Protein AF-0000000067286964 (afdb_homodimer)

Structure (mmCIF, N/CA/C/O backbone):
data_AF-0000000067286964-model_v1
#
loop_
_entity.id
_entity.type
_entity.pdbx_description
1 polymer 'Glycosyl transferase family 2'
#
loop_
_atom_site.group_PDB
_atom_site.id
_atom_site.type_symbol
_atom_site.label_atom_id
_atom_site.label_alt_id
_atom_site.label_comp_id
_atom_site.label_asym_id
_atom_site.label_entity_id
_atom_site.label_seq_id
_atom_site.pdbx_PDB_ins_code
_atom_site.Cartn_x
_atom_site.Cartn_y
_atom_site.Cartn_z
_atom_site.occupancy
_atom_site.B_iso_or_equiv
_atom_site.auth_seq_id
_atom_site.auth_comp_id
_atom_site.auth_asym_id
_atom_site.auth_atom_id
_atom_site.pdbx_PDB_model_num
ATOM 1 N N . MET A 1 1 ? -13.328 28.984 32.75 1 87.12 1 MET A N 1
ATOM 2 C CA . MET A 1 1 ? -12.312 28.281 31.969 1 87.12 1 MET A CA 1
ATOM 3 C C . MET A 1 1 ? -12.117 28.953 30.609 1 87.12 1 MET A C 1
ATOM 5 O O . MET A 1 1 ? -13.07 29.453 30.016 1 87.12 1 MET A O 1
ATOM 9 N N . PRO A 1 2 ? -10.875 29.156 30.219 1 95.56 2 PRO A N 1
ATOM 10 C CA . PRO A 1 2 ? -10.672 29.812 28.922 1 95.56 2 PRO A CA 1
ATOM 11 C C . PRO A 1 2 ? -11.25 29.016 27.75 1 95.56 2 PRO A C 1
ATOM 13 O O . PRO A 1 2 ? -11.398 27.797 27.859 1 95.56 2 PRO A O 1
ATOM 16 N N . LYS A 1 3 ? -11.664 29.75 26.812 1 98.44 3 LYS A N 1
ATOM 17 C CA . LYS A 1 3 ? -12.25 29.109 25.641 1 98.44 3 LYS A CA 1
ATOM 18 C C . LYS A 1 3 ? -11.18 28.406 24.812 1 98.44 3 LYS A C 1
ATOM 20 O O . LYS A 1 3 ? -11.414 27.312 24.281 1 98.44 3 LYS A O 1
ATOM 25 N N . VAL A 1 4 ? -10.047 29.016 24.688 1 98.81 4 VAL A N 1
ATOM 26 C CA . VAL A 1 4 ? -8.977 28.484 23.859 1 98.81 4 VAL A CA 1
ATOM 27 C C . VAL A 1 4 ? -7.711 28.297 24.688 1 98.81 4 VAL A C 1
ATOM 29 O O . VAL A 1 4 ? -7.383 29.141 25.516 1 98.81 4 VAL A O 1
ATOM 32 N N . SER A 1 5 ? -7.035 27.219 24.547 1 98.88 5 SER A N 1
ATOM 33 C CA . SER A 1 5 ? -5.668 27.031 25.016 1 98.88 5 SER A CA 1
ATOM 34 C C . SER A 1 5 ? -4.676 27.047 23.859 1 98.88 5 SER A C 1
ATOM 36 O O . SER A 1 5 ? -4.758 26.219 22.953 1 98.88 5 SER A O 1
ATOM 38 N N . VAL A 1 6 ? -3.805 27.984 23.875 1 98.94 6 VAL A N 1
ATOM 39 C CA . VAL A 1 6 ? -2.744 28.078 22.875 1 98.94 6 VAL A CA 1
ATOM 40 C C . VAL A 1 6 ? -1.492 27.359 23.375 1 98.94 6 VAL A C 1
ATOM 42 O O . VAL A 1 6 ? -1.014 27.656 24.484 1 98.94 6 VAL A O 1
ATOM 45 N N . ILE A 1 7 ? -1.003 26.438 22.625 1 98.88 7 ILE A N 1
ATOM 46 C CA . ILE A 1 7 ? 0.181 25.672 23.016 1 98.88 7 ILE A CA 1
ATOM 47 C C . ILE A 1 7 ? 1.341 26.031 22.078 1 98.88 7 ILE A C 1
ATOM 49 O O . ILE A 1 7 ? 1.242 25.859 20.859 1 98.88 7 ILE A O 1
ATOM 53 N N . ILE A 1 8 ? 2.436 26.453 22.641 1 98.75 8 ILE A N 1
ATOM 54 C CA . ILE A 1 8 ? 3.635 26.828 21.891 1 98.75 8 ILE A CA 1
ATOM 55 C C . ILE A 1 8 ? 4.809 25.953 22.344 1 98.75 8 ILE A C 1
ATOM 57 O O . ILE A 1 8 ? 5.488 26.281 23.328 1 98.75 8 ILE A O 1
ATOM 61 N N . PRO A 1 9 ? 5.039 24.875 21.641 1 98.12 9 PRO A N 1
ATOM 62 C CA . PRO A 1 9 ? 6.277 24.141 21.906 1 98.12 9 PRO A CA 1
ATOM 63 C C . PRO A 1 9 ? 7.527 24.922 21.5 1 98.12 9 PRO A C 1
ATOM 65 O O . PRO A 1 9 ? 7.562 25.516 20.422 1 98.12 9 PRO A O 1
ATOM 68 N N . ALA A 1 10 ? 8.484 24.906 22.406 1 97.62 10 ALA A N 1
ATOM 69 C CA . ALA A 1 10 ? 9.672 25.703 22.141 1 97.62 10 ALA A CA 1
ATOM 70 C C . ALA A 1 10 ? 10.945 24.953 22.5 1 97.62 10 ALA A C 1
ATOM 72 O O . ALA A 1 10 ? 11.016 24.297 23.547 1 97.62 10 ALA A O 1
ATOM 73 N N . TYR A 1 11 ? 11.867 24.922 21.594 1 96.25 11 TYR A N 1
ATOM 74 C CA . TYR A 1 11 ? 13.211 24.406 21.797 1 96.25 11 TYR A CA 1
ATOM 75 C C . TYR A 1 11 ? 14.258 25.281 21.125 1 96.25 11 TYR A C 1
ATOM 77 O O . TYR A 1 11 ? 14.383 25.281 19.906 1 96.25 11 TYR A O 1
ATOM 85 N N . ASN A 1 12 ? 15.039 26 21.891 1 94.94 12 ASN A N 1
ATOM 86 C CA . ASN A 1 12 ? 16.047 26.938 21.406 1 94.94 12 ASN A CA 1
ATOM 87 C C . ASN A 1 12 ? 15.484 27.875 20.344 1 94.94 12 ASN A C 1
ATOM 89 O O . ASN A 1 12 ? 16.047 28 19.266 1 94.94 12 ASN A O 1
ATOM 93 N N . SER A 1 13 ? 14.359 28.5 20.703 1 94.06 13 SER A N 1
ATOM 94 C CA . SER A 1 13 ? 13.602 29.266 19.719 1 94.06 13 SER A CA 1
ATOM 95 C C . SER A 1 13 ? 13.523 30.75 20.109 1 94.06 13 SER A C 1
ATOM 97 O O . SER A 1 13 ? 12.648 31.469 19.641 1 94.06 13 SER A O 1
ATOM 99 N N . MET A 1 14 ? 14.461 31.219 20.891 1 96.12 14 MET A N 1
ATOM 100 C CA . MET A 1 14 ? 14.359 32.562 21.438 1 96.12 14 MET A CA 1
ATOM 101 C C . MET A 1 14 ? 14.484 33.625 20.344 1 96.12 14 MET A C 1
ATOM 103 O O . MET A 1 14 ? 14.031 34.75 20.5 1 96.12 14 MET A O 1
ATOM 107 N N . THR A 1 15 ? 15.078 33.188 19.234 1 94.81 15 THR A N 1
ATOM 108 C CA . THR A 1 15 ? 15.211 34.094 18.109 1 94.81 15 THR A CA 1
ATOM 109 C C . THR A 1 15 ? 13.844 34.594 17.641 1 94.81 15 THR A C 1
ATOM 111 O O . THR A 1 15 ? 13.711 35.75 17.25 1 94.81 15 THR A O 1
ATOM 114 N N . TYR A 1 16 ? 12.805 33.781 17.766 1 96.44 16 TYR A N 1
ATOM 115 C CA . TYR A 1 16 ? 11.516 34.125 17.172 1 96.44 16 TYR A CA 1
ATOM 116 C C . TYR A 1 16 ? 10.406 34.094 18.219 1 96.44 16 TYR A C 1
ATOM 118 O O . TYR A 1 16 ? 9.359 34.719 18.031 1 96.44 16 TYR A O 1
ATOM 126 N N . LEU A 1 17 ? 10.578 33.438 19.344 1 97.75 17 LEU A N 1
ATOM 127 C CA . LEU A 1 17 ? 9.539 33.156 20.312 1 97.75 17 LEU A CA 1
ATOM 128 C C . LEU A 1 17 ? 8.898 34.438 20.844 1 97.75 17 LEU A C 1
ATOM 130 O O . LEU A 1 17 ? 7.68 34.5 21 1 97.75 17 LEU A O 1
ATOM 134 N N . PRO A 1 18 ? 9.695 35.5 21.125 1 97.88 18 PRO A N 1
ATOM 135 C CA . PRO A 1 18 ? 9.062 36.719 21.625 1 97.88 18 PRO A CA 1
ATOM 136 C C . PRO A 1 18 ? 8.039 37.312 20.641 1 97.88 18 PRO A C 1
ATOM 138 O O . PRO A 1 18 ? 6.941 37.688 21.047 1 97.88 18 PRO A O 1
ATOM 141 N N . LYS A 1 19 ? 8.398 37.312 19.391 1 97.69 19 LYS A N 1
ATOM 142 C CA . LYS A 1 19 ? 7.473 37.812 18.375 1 97.69 19 LYS A CA 1
ATOM 143 C C . LYS A 1 19 ? 6.273 36.875 18.234 1 97.69 19 LYS A C 1
ATOM 145 O O . LYS A 1 19 ? 5.156 37.312 17.984 1 97.69 19 LYS A O 1
ATOM 150 N N . THR A 1 20 ? 6.559 35.594 18.297 1 98.38 20 THR A N 1
ATOM 151 C CA . THR A 1 20 ? 5.492 34.594 18.234 1 98.38 20 THR A CA 1
ATOM 152 C C . THR A 1 20 ? 4.473 34.812 19.344 1 98.38 20 THR A C 1
ATOM 154 O O . THR A 1 20 ? 3.27 34.906 19.078 1 98.38 20 THR A O 1
ATOM 157 N N . LEU A 1 21 ? 4.953 35 20.547 1 98.62 21 LEU A N 1
ATOM 158 C CA . LEU A 1 21 ? 4.059 35.25 21.672 1 98.62 21 LEU A CA 1
ATOM 159 C C . LEU A 1 21 ? 3.305 36.562 21.5 1 98.62 21 LEU A C 1
ATOM 161 O O . LEU A 1 21 ? 2.109 36.625 21.781 1 98.62 21 LEU A O 1
ATOM 165 N N . GLU A 1 22 ? 4.008 37.531 21.047 1 98.25 22 GLU A N 1
ATOM 166 C CA . GLU A 1 22 ? 3.377 38.844 20.812 1 98.25 22 GLU A CA 1
ATOM 167 C C . GLU A 1 22 ? 2.209 38.719 19.844 1 98.25 22 GLU A C 1
ATOM 169 O O . GLU A 1 22 ? 1.165 39.344 20.031 1 98.25 22 GLU A O 1
ATOM 174 N N . SER A 1 23 ? 2.393 37.906 18.781 1 98.5 23 SER A N 1
ATOM 175 C CA . SER A 1 23 ? 1.33 37.719 17.812 1 98.5 23 SER A CA 1
ATOM 176 C C . SER A 1 23 ? 0.097 37.094 18.438 1 98.5 23 SER A C 1
ATOM 178 O O . SER A 1 23 ? -1.027 37.344 18 1 98.5 23 SER A O 1
ATOM 180 N N . VAL A 1 24 ? 0.276 36.281 19.484 1 98.75 24 VAL A N 1
ATOM 181 C CA . VAL A 1 24 ? -0.833 35.656 20.203 1 98.75 24 VAL A CA 1
ATOM 182 C C . VAL A 1 24 ? -1.507 36.688 21.109 1 98.75 24 VAL A C 1
ATOM 184 O O . VAL A 1 24 ? -2.734 36.812 21.125 1 98.75 24 VAL A O 1
ATOM 187 N N . LEU A 1 25 ? -0.705 37.469 21.766 1 98.31 25 LEU A N 1
ATOM 188 C CA . LEU A 1 25 ? -1.229 38.406 22.75 1 98.31 25 LEU A CA 1
ATOM 189 C C . LEU A 1 25 ? -1.974 39.531 22.047 1 98.31 25 LEU A C 1
ATOM 191 O O . LEU A 1 25 ? -2.801 40.219 22.672 1 98.31 25 LEU A O 1
ATOM 195 N N . GLN A 1 26 ? -1.744 39.719 20.75 1 97.88 26 GLN A N 1
ATOM 196 C CA . GLN A 1 26 ? -2.365 40.781 19.984 1 97.88 26 GLN A CA 1
ATOM 197 C C . GLN A 1 26 ? -3.65 40.312 19.312 1 97.88 26 GLN A C 1
ATOM 199 O O . GLN A 1 26 ? -4.254 41.031 18.531 1 97.88 26 GLN A O 1
ATOM 204 N N . GLN A 1 27 ? -4.035 39.125 19.625 1 98.69 27 GLN A N 1
ATOM 205 C CA . GLN A 1 27 ? -5.258 38.594 19.047 1 98.69 27 GLN A CA 1
ATOM 206 C C . GLN A 1 27 ? -6.477 39.406 19.484 1 98.69 27 GLN A C 1
ATOM 208 O O . GLN A 1 27 ? -6.551 39.844 20.625 1 98.69 27 GLN A O 1
ATOM 213 N N . THR A 1 28 ? -7.461 39.531 18.594 1 98.69 28 THR A N 1
ATOM 214 C CA . THR A 1 28 ? -8.703 40.219 18.906 1 98.69 28 THR A CA 1
ATOM 215 C C . THR A 1 28 ? -9.555 39.406 19.875 1 98.69 28 THR A C 1
ATOM 217 O O . THR A 1 28 ? -10.312 39.969 20.672 1 98.69 28 THR A O 1
ATOM 220 N N . PHE A 1 29 ? -9.477 38.156 19.797 1 98.38 29 PHE A N 1
ATOM 221 C CA . PHE A 1 29 ? -10.086 37.25 20.766 1 98.38 29 PHE A CA 1
ATOM 222 C C . PHE A 1 29 ? -9.242 37.156 22.031 1 98.38 29 PHE A C 1
ATOM 224 O O . PHE A 1 29 ? -8.055 36.844 21.969 1 98.38 29 PHE A O 1
ATOM 231 N N . THR A 1 30 ? -9.82 37.344 23.188 1 97.75 30 THR A N 1
ATOM 232 C CA . THR A 1 30 ? -8.977 37.531 24.359 1 97.75 30 THR A CA 1
ATOM 233 C C . THR A 1 30 ? -9.172 36.438 25.375 1 97.75 30 THR A C 1
ATOM 235 O O . THR A 1 30 ? -8.398 36.312 26.328 1 97.75 30 THR A O 1
ATOM 238 N N . ASP A 1 31 ? -10.195 35.594 25.203 1 98.44 31 ASP A N 1
ATOM 239 C CA . ASP A 1 31 ? -10.492 34.531 26.172 1 98.44 31 ASP A CA 1
ATOM 240 C C . ASP A 1 31 ? -9.656 33.281 25.906 1 98.44 31 ASP A C 1
ATOM 242 O O . ASP A 1 31 ? -10.188 32.25 25.5 1 98.44 31 ASP A O 1
ATOM 246 N N . PHE A 1 32 ? -8.367 33.375 26.188 1 98.69 32 PHE A N 1
ATOM 247 C CA . PHE A 1 32 ? -7.473 32.25 25.969 1 98.69 32 PHE A CA 1
ATOM 248 C C . PHE A 1 32 ? -6.398 32.188 27.047 1 98.69 32 PHE A C 1
ATOM 250 O O . PHE A 1 32 ? -6.238 33.125 27.828 1 98.69 32 PHE A O 1
ATOM 257 N N . GLU A 1 33 ? -5.805 31.047 27.141 1 98.75 33 GLU A N 1
ATOM 258 C CA . GLU A 1 33 ? -4.566 30.828 27.891 1 98.75 33 GLU A CA 1
ATOM 259 C C . GLU A 1 33 ? -3.438 30.375 26.969 1 98.75 33 GLU A C 1
ATOM 261 O O . GLU A 1 33 ? -3.689 29.875 25.875 1 98.75 33 GLU A O 1
ATOM 266 N N . VAL A 1 34 ? -2.244 30.672 27.375 1 98.69 34 VAL A N 1
ATOM 267 C CA . VAL A 1 34 ? -1.083 30.297 26.562 1 98.69 34 VAL A CA 1
ATOM 268 C C . VAL A 1 34 ? -0.128 29.453 27.391 1 98.69 34 VAL A C 1
ATOM 270 O O . VAL A 1 34 ? 0.235 29.812 28.516 1 98.69 34 VAL A O 1
ATOM 273 N N . PHE A 1 35 ? 0.216 28.297 26.859 1 98.62 35 PHE A N 1
ATOM 274 C CA . PHE A 1 35 ? 1.271 27.469 27.438 1 98.62 35 PHE A CA 1
ATOM 275 C C . PHE A 1 35 ? 2.504 27.469 26.531 1 98.62 35 PHE A C 1
ATOM 277 O O . PHE A 1 35 ? 2.459 26.984 25.406 1 98.62 35 PHE A O 1
ATOM 284 N N . ILE A 1 36 ? 3.574 28.031 27.016 1 98.69 36 ILE A N 1
ATOM 285 C CA . ILE A 1 36 ? 4.883 27.828 26.406 1 98.69 36 ILE A CA 1
ATOM 286 C C . ILE A 1 36 ? 5.547 26.578 26.984 1 98.69 36 ILE A C 1
ATOM 288 O O . ILE A 1 36 ? 5.848 26.547 28.188 1 98.69 36 ILE A O 1
ATOM 292 N N . ILE A 1 37 ? 5.691 25.594 26.188 1 98.69 37 ILE A N 1
ATOM 293 C CA . ILE A 1 37 ? 6.328 24.359 26.641 1 98.69 37 ILE A CA 1
ATOM 294 C C . ILE A 1 37 ? 7.801 24.359 26.234 1 98.69 37 ILE A C 1
ATOM 296 O O . ILE A 1 37 ? 8.141 24.078 25.078 1 98.69 37 ILE A O 1
ATOM 300 N N . ASN A 1 38 ? 8.625 24.609 27.188 1 98.44 38 ASN A N 1
ATOM 301 C CA . ASN A 1 38 ? 10.07 24.578 26.969 1 98.44 38 ASN A CA 1
ATOM 302 C C . ASN A 1 38 ? 10.602 23.141 26.969 1 98.44 38 ASN A C 1
ATOM 304 O O . ASN A 1 38 ? 10.758 22.547 28.031 1 98.44 38 ASN A O 1
ATOM 308 N N . ASP A 1 39 ? 10.922 22.703 25.797 1 97.75 39 ASP A N 1
ATOM 309 C CA . ASP A 1 39 ? 11.359 21.312 25.625 1 97.75 39 ASP A CA 1
ATOM 310 C C . ASP A 1 39 ? 12.867 21.203 25.812 1 97.75 39 ASP A C 1
ATOM 312 O O . ASP A 1 39 ? 13.578 20.703 24.938 1 97.75 39 ASP A O 1
ATOM 316 N N . GLY A 1 40 ? 13.328 21.672 26.875 1 97.25 40 GLY A N 1
ATOM 317 C CA . GLY A 1 40 ? 14.719 21.5 27.281 1 97.25 40 GLY A CA 1
ATOM 318 C C . GLY A 1 40 ? 15.664 22.422 26.531 1 97.25 40 GLY A C 1
ATOM 319 O O . GLY A 1 40 ? 16.719 21.984 26.062 1 97.25 40 GLY A O 1
ATOM 320 N N . SER A 1 41 ? 15.297 23.688 26.359 1 96.06 41 SER A N 1
ATOM 321 C CA . SER A 1 41 ? 16.125 24.656 25.656 1 96.06 41 SER A CA 1
ATOM 322 C C . SER A 1 41 ? 17.359 25.031 26.469 1 96.06 41 SER A C 1
ATOM 324 O O . SER A 1 41 ? 17.344 24.922 27.703 1 96.06 41 SER A O 1
ATOM 326 N N . SER A 1 42 ? 18.438 25.344 25.734 1 94.94 42 SER A N 1
ATOM 327 C CA . SER A 1 42 ? 19.656 25.844 26.375 1 94.94 42 SER A CA 1
ATOM 328 C C . SER A 1 42 ? 19.766 27.359 26.25 1 94.94 42 SER A C 1
ATOM 330 O O . SER A 1 42 ? 20.719 27.953 26.766 1 94.94 42 SER A O 1
ATOM 332 N N . ASP A 1 43 ? 18.859 27.875 25.656 1 93.56 43 ASP A N 1
ATOM 333 C CA . ASP A 1 43 ? 18.891 29.328 25.5 1 93.56 43 ASP A CA 1
ATOM 334 C C . ASP A 1 43 ? 18.234 30.016 26.688 1 93.56 43 ASP A C 1
ATOM 336 O O . ASP A 1 43 ? 18.062 29.422 27.75 1 93.56 43 ASP A O 1
ATOM 340 N N . ASN A 1 44 ? 17.906 31.328 26.734 1 93.81 44 ASN A N 1
ATOM 341 C CA . ASN A 1 44 ? 17.438 32.094 27.891 1 93.81 44 ASN A CA 1
ATOM 342 C C . ASN A 1 44 ? 15.914 32.156 27.938 1 93.81 44 ASN A C 1
ATOM 344 O O . ASN A 1 44 ? 15.344 33.188 28.297 1 93.81 44 ASN A O 1
ATOM 348 N N . ILE A 1 45 ? 15.32 31 27.547 1 96.75 45 ILE A N 1
ATOM 349 C CA . ILE A 1 45 ? 13.859 30.984 27.469 1 96.75 45 ILE A CA 1
ATOM 350 C C . ILE A 1 45 ? 13.266 31.141 28.859 1 96.75 45 ILE A C 1
ATOM 352 O O . ILE A 1 45 ? 12.273 31.844 29.047 1 96.75 45 ILE A O 1
ATOM 356 N N . VAL A 1 46 ? 13.836 30.516 29.859 1 96.5 46 VAL A N 1
ATOM 357 C CA . VAL A 1 46 ? 13.297 30.562 31.219 1 96.5 46 VAL A CA 1
ATOM 358 C C . VAL A 1 46 ? 13.406 31.984 31.781 1 96.5 46 VAL A C 1
ATOM 360 O O . VAL A 1 46 ? 12.43 32.5 32.312 1 96.5 46 VAL A O 1
ATOM 363 N N . GLU A 1 47 ? 14.539 32.594 31.656 1 96.62 47 GLU A N 1
ATOM 364 C CA . GLU A 1 47 ? 14.758 33.938 32.125 1 96.62 47 GLU A CA 1
ATOM 365 C C . GLU A 1 47 ? 13.812 34.938 31.422 1 96.62 47 GLU A C 1
ATOM 367 O O . GLU A 1 47 ? 13.266 35.844 32.062 1 96.62 47 GLU A O 1
ATOM 372 N N . TRP A 1 48 ? 13.758 34.719 30.125 1 97.56 48 TRP A N 1
ATOM 373 C CA . TRP A 1 48 ? 12.891 35.594 29.328 1 97.56 48 TRP A CA 1
ATOM 374 C C . TRP A 1 48 ? 11.438 35.438 29.75 1 97.56 48 TRP A C 1
ATOM 376 O O . TRP A 1 48 ? 10.727 36.438 29.922 1 97.56 48 TRP A O 1
ATOM 386 N N . ALA A 1 49 ? 10.945 34.25 29.969 1 95.88 49 ALA A N 1
ATOM 387 C CA . ALA A 1 49 ? 9.555 34 30.297 1 95.88 49 ALA A CA 1
ATOM 388 C C . ALA A 1 49 ? 9.18 34.562 31.656 1 95.88 49 ALA A C 1
ATOM 390 O O . ALA A 1 49 ? 8.031 34.938 31.891 1 95.88 49 ALA A O 1
ATOM 391 N N . LEU A 1 50 ? 10.102 34.594 32.531 1 92.88 50 LEU A N 1
ATOM 392 C CA . LEU A 1 50 ? 9.883 35.125 33.875 1 92.88 50 LEU A CA 1
ATOM 393 C C . LEU A 1 50 ? 9.523 36.594 33.844 1 92.88 50 LEU A C 1
ATOM 395 O O . LEU A 1 50 ? 8.922 37.125 34.781 1 92.88 50 LEU A O 1
ATOM 399 N N . GLN A 1 51 ? 9.875 37.219 32.781 1 95.75 51 GLN A N 1
ATOM 400 C CA . GLN A 1 51 ? 9.633 38.656 32.656 1 95.75 51 GLN A CA 1
ATOM 401 C C . GLN A 1 51 ? 8.234 38.906 32.094 1 95.75 51 GLN A C 1
ATOM 403 O O . GLN A 1 51 ? 7.766 40.062 32.125 1 95.75 51 GLN A O 1
ATOM 408 N N . ILE A 1 52 ? 7.602 37.938 31.672 1 96.31 52 ILE A N 1
ATOM 409 C CA . ILE A 1 52 ? 6.266 38.094 31.109 1 96.31 52 ILE A CA 1
ATOM 410 C C . ILE A 1 52 ? 5.258 38.344 32.25 1 96.31 52 ILE A C 1
ATOM 412 O O . ILE A 1 52 ? 5.137 37.5 33.156 1 96.31 52 ILE A O 1
ATOM 416 N N . THR A 1 53 ? 4.422 39.406 32.125 1 95.25 53 THR A N 1
ATOM 417 C CA . THR A 1 53 ? 3.514 39.781 33.219 1 95.25 53 THR A CA 1
ATOM 418 C C . THR A 1 53 ? 2.074 39.406 32.844 1 95.25 53 THR A C 1
ATOM 420 O O . THR A 1 53 ? 1.197 39.406 33.719 1 95.25 53 THR A O 1
ATOM 423 N N . ASP A 1 54 ? 1.862 39.156 31.641 1 96.75 54 ASP A N 1
ATOM 424 C CA . ASP A 1 54 ? 0.512 38.781 31.234 1 96.75 54 ASP A CA 1
ATOM 425 C C . ASP A 1 54 ? 0.078 37.5 31.953 1 96.75 54 ASP A C 1
ATOM 427 O O . ASP A 1 54 ? 0.688 36.438 31.766 1 96.75 54 ASP A O 1
ATOM 431 N N . PRO A 1 55 ? -0.96 37.5 32.688 1 95.94 55 PRO A N 1
ATOM 432 C CA . PRO A 1 55 ? -1.362 36.344 33.5 1 95.94 55 PRO A CA 1
ATOM 433 C C . PRO A 1 55 ? -1.853 35.156 32.656 1 95.94 55 PRO A C 1
ATOM 435 O O . PRO A 1 55 ? -2.008 34.062 33.156 1 95.94 55 PRO A O 1
ATOM 438 N N . ARG A 1 56 ? -2.146 35.344 31.391 1 97 56 ARG A N 1
ATOM 439 C CA . ARG A 1 56 ? -2.617 34.25 30.516 1 97 56 ARG A CA 1
ATOM 440 C C . ARG A 1 56 ? -1.474 33.344 30.125 1 97 56 ARG A C 1
ATOM 442 O O . ARG A 1 56 ? -1.708 32.219 29.656 1 97 56 ARG A O 1
ATOM 449 N N . VAL A 1 57 ? -0.224 33.781 30.297 1 98.31 57 VAL A N 1
ATOM 450 C CA . VAL A 1 57 ? 0.937 33.094 29.781 1 98.31 57 VAL A CA 1
ATOM 451 C C . VAL A 1 57 ? 1.583 32.25 30.891 1 98.31 57 VAL A C 1
ATOM 453 O O . VAL A 1 57 ? 1.87 32.781 31.969 1 98.31 57 VAL A O 1
ATOM 456 N N . ARG A 1 58 ? 1.752 31 30.641 1 97.81 58 ARG A N 1
ATOM 457 C CA . ARG A 1 58 ? 2.432 30.094 31.578 1 97.81 58 ARG A CA 1
ATOM 458 C C . ARG A 1 58 ? 3.559 29.344 30.875 1 97.81 58 ARG A C 1
ATOM 460 O O . ARG A 1 58 ? 3.402 28.891 29.75 1 97.81 58 ARG A O 1
ATOM 467 N N . LEU A 1 59 ? 4.688 29.234 31.578 1 98.19 59 LEU A N 1
ATOM 468 C CA . LEU A 1 59 ? 5.82 28.453 31.094 1 98.19 59 LEU A CA 1
ATOM 469 C C . LEU A 1 59 ? 5.887 27.109 31.797 1 98.19 59 LEU A C 1
ATOM 471 O O . LEU A 1 59 ? 5.762 27.031 33.031 1 98.19 59 LEU A O 1
ATOM 475 N N . ILE A 1 60 ? 5.969 26.031 31.062 1 98.19 60 ILE A N 1
ATOM 476 C CA . ILE A 1 60 ? 6.234 24.688 31.578 1 98.19 60 ILE A CA 1
ATOM 477 C C . ILE A 1 60 ? 7.527 24.156 30.969 1 98.19 60 ILE A C 1
ATOM 479 O O . ILE A 1 60 ? 7.676 24.125 29.734 1 98.19 60 ILE A O 1
ATOM 483 N N . SER A 1 61 ? 8.469 23.797 31.828 1 98 61 SER A N 1
ATOM 484 C CA . SER A 1 61 ? 9.742 23.266 31.344 1 98 61 SER A CA 1
ATOM 485 C C . SER A 1 61 ? 9.82 21.75 31.516 1 98 61 SER A C 1
ATOM 487 O O . SER A 1 61 ? 9.328 21.219 32.5 1 98 61 SER A O 1
ATOM 489 N N . GLN A 1 62 ? 10.367 21.094 30.531 1 98.06 62 GLN A N 1
ATOM 490 C CA . GLN A 1 62 ? 10.578 19.656 30.562 1 98.06 62 GLN A CA 1
ATOM 491 C C . GLN A 1 62 ? 11.883 19.281 29.859 1 98.06 62 GLN A C 1
ATOM 493 O O . GLN A 1 62 ? 12.492 20.109 29.172 1 98.06 62 GLN A O 1
ATOM 498 N N . PRO A 1 63 ? 12.414 17.969 30.125 1 97.12 63 PRO A N 1
ATOM 499 C CA . PRO A 1 63 ? 13.555 17.516 29.312 1 97.12 63 PRO A CA 1
ATOM 500 C C . PRO A 1 63 ? 13.211 17.391 27.828 1 97.12 63 PRO A C 1
ATOM 502 O O . PRO A 1 63 ? 12.062 17.141 27.484 1 97.12 63 PRO A O 1
ATOM 505 N N . ASN A 1 64 ? 14.172 17.578 27.062 1 96.31 64 ASN A N 1
ATOM 506 C CA . ASN A 1 64 ? 13.977 17.484 25.625 1 96.31 64 ASN A CA 1
ATOM 507 C C . ASN A 1 64 ? 13.492 16.109 25.203 1 96.31 64 ASN A C 1
ATOM 509 O O . ASN A 1 64 ? 14.18 15.109 25.422 1 96.31 64 ASN A O 1
ATOM 513 N N . GLN A 1 65 ? 12.32 16.094 24.641 1 95.56 65 GLN A N 1
ATOM 514 C CA . GLN A 1 65 ? 11.773 14.82 24.188 1 95.56 65 GLN A CA 1
ATOM 515 C C . GLN A 1 65 ? 11.094 14.961 22.828 1 95.56 65 GLN A C 1
ATOM 517 O O . GLN A 1 65 ? 10.469 14.023 22.328 1 95.56 65 GLN A O 1
ATOM 522 N N . GLY A 1 66 ? 11.141 16.156 22.234 1 95.25 66 GLY A N 1
ATOM 523 C CA . GLY A 1 66 ? 10.586 16.359 20.906 1 95.25 66 GLY A CA 1
ATOM 524 C C . GLY A 1 66 ? 9.273 17.125 20.922 1 95.25 66 GLY A C 1
ATOM 525 O O . GLY A 1 66 ? 8.641 17.25 21.969 1 95.25 66 GLY A O 1
ATOM 526 N N . VAL A 1 67 ? 8.867 17.562 19.766 1 95.38 67 VAL A N 1
ATOM 527 C CA . VAL A 1 67 ? 7.738 18.484 19.609 1 95.38 67 VAL A CA 1
ATOM 528 C C . VAL A 1 67 ? 6.438 17.766 19.984 1 95.38 67 VAL A C 1
ATOM 530 O O . VAL A 1 67 ? 5.543 18.375 20.578 1 95.38 67 VAL A O 1
ATOM 533 N N . SER A 1 68 ? 6.305 16.484 19.656 1 97.44 68 SER A N 1
ATOM 534 C CA . SER A 1 68 ? 5.094 15.734 19.953 1 97.44 68 SER A CA 1
ATOM 535 C C . SER A 1 68 ? 4.855 15.656 21.453 1 97.44 68 SER A C 1
ATOM 537 O O . SER A 1 68 ? 3.744 15.898 21.938 1 97.44 68 SER A O 1
ATOM 539 N N . VAL A 1 69 ? 5.902 15.375 22.172 1 97.94 69 VAL A N 1
ATOM 540 C CA . VAL A 1 69 ? 5.797 15.281 23.625 1 97.94 69 VAL A CA 1
ATOM 541 C C . VAL A 1 69 ? 5.477 16.656 24.219 1 97.94 69 VAL A C 1
ATOM 543 O O . VAL A 1 69 ? 4.68 16.766 25.141 1 97.94 69 VAL A O 1
ATOM 546 N N . ALA A 1 70 ? 6.094 17.641 23.703 1 98.12 70 ALA A N 1
ATOM 547 C CA . ALA A 1 70 ? 5.82 19 24.141 1 98.12 70 ALA A CA 1
ATOM 548 C C . ALA A 1 70 ? 4.355 19.375 23.922 1 98.12 70 ALA A C 1
ATOM 550 O O . ALA A 1 70 ? 3.707 19.938 24.812 1 98.12 70 ALA A O 1
ATOM 551 N N . ARG A 1 71 ? 3.834 19.109 22.75 1 98.31 71 ARG A N 1
ATOM 552 C CA . ARG A 1 71 ? 2.43 19.375 22.453 1 98.31 71 ARG A CA 1
ATOM 553 C C . ARG A 1 71 ? 1.516 18.594 23.391 1 98.31 71 ARG A C 1
ATOM 555 O O . ARG A 1 71 ? 0.513 19.125 23.875 1 98.31 71 ARG A O 1
ATOM 562 N N . ASN A 1 72 ? 1.905 17.344 23.625 1 98.69 72 ASN A N 1
ATOM 563 C CA . ASN A 1 72 ? 1.112 16.516 24.531 1 98.69 72 ASN A CA 1
ATOM 564 C C . ASN A 1 72 ? 1.076 17.094 25.938 1 98.69 72 ASN A C 1
ATOM 566 O O . ASN A 1 72 ? 0.041 17.047 26.609 1 98.69 72 ASN A O 1
ATOM 570 N N . THR A 1 73 ? 2.221 17.562 26.375 1 98.69 73 THR A N 1
ATOM 571 C CA . THR A 1 73 ? 2.258 18.25 27.672 1 98.69 73 THR A CA 1
ATOM 572 C C . THR A 1 73 ? 1.283 19.422 27.703 1 98.69 73 THR A C 1
ATOM 574 O O . THR A 1 73 ? 0.541 19.594 28.672 1 98.69 73 THR A O 1
ATOM 577 N N . GLY A 1 74 ? 1.283 20.188 26.641 1 98.62 74 GLY A N 1
ATOM 578 C CA . GLY A 1 74 ? 0.335 21.281 26.531 1 98.62 74 GLY A CA 1
ATOM 579 C C . GLY A 1 74 ? -1.111 20.828 26.578 1 98.62 74 GLY A C 1
ATOM 580 O O . GLY A 1 74 ? -1.929 21.422 27.281 1 98.62 74 GLY A O 1
ATOM 581 N N . ILE A 1 75 ? -1.413 19.781 25.828 1 98.5 75 ILE A N 1
ATOM 582 C CA . ILE A 1 75 ? -2.766 19.234 25.797 1 98.5 75 ILE A CA 1
ATOM 583 C C . ILE A 1 75 ? -3.197 18.812 27.188 1 98.5 75 ILE A C 1
ATOM 585 O O . ILE A 1 75 ? -4.328 19.094 27.609 1 98.5 75 ILE A O 1
ATOM 589 N N . THR A 1 76 ? -2.32 18.172 27.891 1 98 76 THR A N 1
ATOM 590 C CA . THR A 1 76 ? -2.604 17.656 29.219 1 98 76 THR A CA 1
ATOM 591 C C . THR A 1 76 ? -2.957 18.797 30.172 1 98 76 THR A C 1
ATOM 593 O O . THR A 1 76 ? -3.822 18.641 31.047 1 98 76 THR A O 1
ATOM 596 N N . HIS A 1 77 ? -2.367 19.922 30.062 1 98.12 77 HIS A N 1
ATOM 597 C CA . HIS A 1 77 ? -2.547 21.031 30.984 1 98.12 77 HIS A CA 1
ATOM 598 C C . HIS A 1 77 ? -3.654 21.969 30.516 1 98.12 77 HIS A C 1
ATOM 600 O O . HIS A 1 77 ? -4.129 22.812 31.281 1 98.12 77 HIS A O 1
ATOM 606 N N . ALA A 1 78 ? -4.031 21.844 29.266 1 97.94 78 ALA A N 1
ATOM 607 C CA . ALA A 1 78 ? -4.992 22.766 28.656 1 97.94 78 ALA A CA 1
ATOM 608 C C . ALA A 1 78 ? -6.352 22.656 29.344 1 97.94 78 ALA A C 1
ATOM 610 O O . ALA A 1 78 ? -6.801 21.562 29.688 1 97.94 78 ALA A O 1
ATOM 611 N N . GLN A 1 79 ? -6.977 23.75 29.5 1 97.5 79 GLN A N 1
ATOM 612 C CA . GLN A 1 79 ? -8.312 23.797 30.078 1 97.5 79 GLN A CA 1
ATOM 613 C C . GLN A 1 79 ? -9.336 24.297 29.078 1 97.5 79 GLN A C 1
ATOM 615 O O . GLN A 1 79 ? -10.547 24.203 29.297 1 97.5 79 GLN A O 1
ATOM 620 N N . GLY A 1 80 ? -8.852 24.828 27.953 1 98.12 80 GLY A N 1
ATOM 621 C CA . GLY A 1 80 ? -9.727 25.391 26.953 1 98.12 80 GLY A CA 1
ATOM 622 C C . GLY A 1 80 ? -10.57 24.359 26.234 1 98.12 80 GLY A C 1
ATOM 623 O O . GLY A 1 80 ? -10.172 23.203 26.109 1 98.12 80 GLY A O 1
ATOM 624 N N . GLU A 1 81 ? -11.695 24.797 25.75 1 98.31 81 GLU A N 1
ATOM 625 C CA . GLU A 1 81 ? -12.539 23.953 24.906 1 98.31 81 GLU A CA 1
ATOM 626 C C . GLU A 1 81 ? -11.867 23.656 23.562 1 98.31 81 GLU A C 1
ATOM 628 O O . GLU A 1 81 ? -12.039 22.578 23.016 1 98.31 81 GLU A O 1
ATOM 633 N N . TYR A 1 82 ? -11.172 24.625 23.109 1 98.75 82 TYR A N 1
ATOM 634 C CA . TYR A 1 82 ? -10.422 24.516 21.875 1 98.75 82 TYR A CA 1
ATOM 635 C C . TYR A 1 82 ? -8.922 24.578 22.125 1 98.75 82 TYR A C 1
ATOM 637 O O . TYR A 1 82 ? -8.469 25.312 23 1 98.75 82 TYR A O 1
ATOM 645 N N . ILE A 1 83 ? -8.188 23.812 21.344 1 98.81 83 ILE A N 1
ATOM 646 C CA . ILE A 1 83 ? -6.727 23.797 21.422 1 98.81 83 ILE A CA 1
ATOM 647 C C . ILE A 1 83 ? -6.137 24.328 20.109 1 98.81 83 ILE A C 1
ATOM 649 O O . ILE A 1 83 ? -6.465 23.844 19.031 1 98.81 83 ILE A O 1
ATOM 653 N N . ALA A 1 84 ? -5.32 25.312 20.234 1 98.81 84 ALA A N 1
ATOM 654 C CA . ALA A 1 84 ? -4.594 25.859 19.078 1 98.81 84 ALA A CA 1
ATOM 655 C C . ALA A 1 84 ? -3.088 25.672 19.25 1 98.81 84 ALA A C 1
ATOM 657 O O . ALA A 1 84 ? -2.539 25.922 20.328 1 98.81 84 ALA A O 1
ATOM 658 N N . PHE A 1 85 ? -2.465 25.219 18.172 1 98.56 85 PHE A N 1
ATOM 659 C CA . PHE A 1 85 ? -1.019 25.031 18.188 1 98.56 85 PHE A CA 1
ATOM 660 C C . PHE A 1 85 ? -0.323 26.156 17.422 1 98.56 85 PHE A C 1
ATOM 662 O O . PHE A 1 85 ? -0.807 26.594 16.375 1 98.56 85 PHE A O 1
ATOM 669 N N . LEU A 1 86 ? 0.757 26.531 17.984 1 98.62 86 LEU A N 1
ATOM 670 C CA . LEU A 1 86 ? 1.593 27.531 17.312 1 98.62 86 LEU A CA 1
ATOM 671 C C . LEU A 1 86 ? 3.072 27.219 17.516 1 98.62 86 LEU A C 1
ATOM 673 O O . LEU A 1 86 ? 3.568 27.25 18.656 1 98.62 86 LEU A O 1
ATOM 677 N N . ASP A 1 87 ? 3.725 26.938 16.422 1 97.31 87 ASP A N 1
ATOM 678 C CA . ASP A 1 87 ? 5.164 26.719 16.516 1 97.31 87 ASP A CA 1
ATOM 679 C C . ASP A 1 87 ? 5.887 28 16.938 1 97.31 87 ASP A C 1
ATOM 681 O O . ASP A 1 87 ? 5.496 29.094 16.531 1 97.31 87 ASP A O 1
ATOM 685 N N . ALA A 1 88 ? 6.977 27.859 17.578 1 97.19 88 ALA A N 1
ATOM 686 C CA . ALA A 1 88 ? 7.66 28.969 18.25 1 97.19 88 ALA A CA 1
ATOM 687 C C . ALA A 1 88 ? 8.32 29.906 17.25 1 97.19 88 ALA A C 1
ATOM 689 O O . ALA A 1 88 ? 8.812 30.969 17.609 1 97.19 88 ALA A O 1
ATOM 690 N N . ASP A 1 89 ? 8.242 29.516 15.984 1 96.19 89 ASP A N 1
ATOM 691 C CA . ASP A 1 89 ? 8.867 30.359 14.969 1 96.19 89 ASP A CA 1
ATOM 692 C C . ASP A 1 89 ? 7.832 30.906 13.992 1 96.19 89 ASP A C 1
ATOM 694 O O . ASP A 1 89 ? 8.18 31.562 13.016 1 96.19 89 ASP A O 1
ATOM 698 N N . ASP A 1 90 ? 6.59 30.672 14.25 1 97.62 90 ASP A N 1
ATOM 699 C CA . ASP A 1 90 ? 5.523 31.125 13.367 1 97.62 90 ASP A CA 1
ATOM 700 C C . ASP A 1 90 ? 4.746 32.281 13.992 1 97.62 90 ASP A C 1
ATOM 702 O O . ASP A 1 90 ? 4.988 32.656 15.141 1 97.62 90 ASP A O 1
ATOM 706 N N . LEU A 1 91 ? 3.846 32.906 13.172 1 98.38 91 LEU A N 1
ATOM 707 C CA . LEU A 1 91 ? 3.037 34.031 13.641 1 98.38 91 LEU A CA 1
ATOM 708 C C . LEU A 1 91 ? 1.575 33.844 13.242 1 98.38 91 LEU A C 1
ATOM 710 O O . LEU A 1 91 ? 1.263 33.031 12.359 1 98.38 91 LEU A O 1
ATOM 714 N N . TRP A 1 92 ? 0.753 34.594 13.969 1 98.62 92 TRP A N 1
ATOM 715 C CA . TRP A 1 92 ? -0.666 34.656 13.633 1 98.62 92 TRP A CA 1
ATOM 716 C C . TRP A 1 92 ? -1.088 36.062 13.289 1 98.62 92 TRP A C 1
ATOM 718 O O . TRP A 1 92 ? -0.592 37.031 13.875 1 98.62 92 TRP A O 1
ATOM 728 N N . GLU A 1 93 ? -1.996 36.156 12.344 1 98.5 93 GLU A N 1
ATOM 729 C CA . GLU A 1 93 ? -2.709 37.406 12.148 1 98.5 93 GLU A CA 1
ATOM 730 C C . GLU A 1 93 ? -3.688 37.656 13.289 1 98.5 93 GLU A C 1
ATOM 732 O O . GLU A 1 93 ? -4.211 36.719 13.891 1 98.5 93 GLU A O 1
ATOM 737 N N . PRO A 1 94 ? -4.004 38.906 13.523 1 98.62 94 PRO A N 1
ATOM 738 C CA . PRO A 1 94 ? -4.684 39.281 14.766 1 98.62 94 PRO A CA 1
ATOM 739 C C . PRO A 1 94 ? -6.086 38.688 14.883 1 98.62 94 PRO A C 1
ATOM 741 O O . PRO A 1 94 ? -6.594 38.531 15.992 1 98.62 94 PRO A O 1
ATOM 744 N N . THR A 1 95 ? -6.723 38.344 13.797 1 98.81 95 THR A N 1
ATOM 745 C CA . THR A 1 95 ? -8.117 37.938 13.875 1 98.81 95 THR A CA 1
ATOM 746 C C . THR A 1 95 ? -8.219 36.406 13.82 1 98.81 95 THR A C 1
ATOM 748 O O . THR A 1 95 ? -9.312 35.844 13.703 1 98.81 95 THR A O 1
ATOM 751 N N . LYS A 1 96 ? -7.105 35.656 13.875 1 98.81 96 LYS A N 1
ATOM 752 C CA . LYS A 1 96 ? -7.094 34.219 13.648 1 98.81 96 LYS A CA 1
ATOM 753 C C . LYS A 1 96 ? -7.949 33.5 14.688 1 98.81 96 LYS A C 1
ATOM 755 O O . LYS A 1 96 ? -8.867 32.75 14.328 1 98.81 96 LYS A O 1
ATOM 760 N N . LEU A 1 97 ? -7.715 33.719 15.977 1 98.88 97 LEU A N 1
ATOM 761 C CA . LEU A 1 97 ? -8.438 33 17.031 1 98.88 97 LEU A CA 1
ATOM 762 C C . LEU A 1 97 ? -9.93 33.312 16.953 1 98.88 97 LEU A C 1
ATOM 764 O O . LEU A 1 97 ? -10.758 32.375 17.047 1 98.88 97 LEU A O 1
ATOM 768 N N . GLU A 1 98 ? -10.25 34.594 16.75 1 98.88 98 GLU A N 1
ATOM 769 C CA . GLU A 1 98 ? -11.648 35 16.688 1 98.88 98 GLU A CA 1
ATOM 770 C C . GLU A 1 98 ? -12.391 34.281 15.57 1 98.88 98 GLU A C 1
ATOM 772 O O . GLU A 1 98 ? -13.469 33.719 15.805 1 98.88 98 GLU A O 1
ATOM 777 N N . LYS A 1 99 ? -11.828 34.219 14.469 1 98.88 99 LYS A N 1
ATOM 778 C CA . LYS A 1 99 ? -12.484 33.625 13.305 1 98.88 99 LYS A CA 1
ATOM 779 C C . LYS A 1 99 ? -12.57 32.125 13.43 1 98.88 99 LYS A C 1
ATOM 781 O O . LYS A 1 99 ? -13.562 31.5 13.023 1 98.88 99 LYS A O 1
ATOM 786 N N . GLN A 1 100 ? -11.555 31.516 13.984 1 98.88 100 GLN A N 1
ATOM 787 C CA . GLN A 1 100 ? -11.578 30.062 14.148 1 98.88 100 GLN A CA 1
ATOM 788 C C . GLN A 1 100 ? -12.57 29.656 15.234 1 98.88 100 GLN A C 1
ATOM 790 O O . GLN A 1 100 ? -13.297 28.672 15.086 1 98.88 100 GLN A O 1
ATOM 795 N N . VAL A 1 101 ? -12.641 30.422 16.328 1 98.81 101 VAL A N 1
ATOM 796 C CA . VAL A 1 101 ? -13.609 30.141 17.375 1 98.81 101 VAL A CA 1
ATOM 797 C C . VAL A 1 101 ? -15.023 30.266 16.812 1 98.81 101 VAL A C 1
ATOM 799 O O . VAL A 1 101 ? -15.867 29.391 17.047 1 98.81 101 VAL A O 1
ATOM 802 N N . CYS A 1 102 ? -15.258 31.312 16.078 1 98.75 102 CYS A N 1
ATOM 803 C CA . CYS A 1 102 ? -16.562 31.516 15.469 1 98.75 102 CYS A CA 1
ATOM 804 C C . CYS A 1 102 ? -16.938 30.344 14.578 1 98.75 102 CYS A C 1
ATOM 806 O O . CYS A 1 102 ? -18.078 29.859 14.617 1 98.75 102 CYS A O 1
ATOM 808 N N . CYS A 1 103 ? -16.016 29.922 13.82 1 98.62 103 CYS A N 1
ATOM 809 C CA . CYS A 1 103 ? -16.234 28.812 12.891 1 98.62 103 CYS A CA 1
ATOM 810 C C . CYS A 1 103 ? -16.609 27.547 13.641 1 98.62 103 CYS A C 1
ATOM 812 O O . CYS A 1 103 ? -17.562 26.844 13.266 1 98.62 103 CYS A O 1
ATOM 814 N N . LEU A 1 104 ? -15.914 27.234 14.703 1 98.69 104 LEU A N 1
ATOM 815 C CA . LEU A 1 104 ? -16.188 26.031 15.484 1 98.69 104 LEU A CA 1
ATOM 816 C C . LEU A 1 104 ? -17.516 26.141 16.219 1 98.69 104 LEU A C 1
ATOM 818 O O . LEU A 1 104 ? -18.25 25.156 16.328 1 98.69 104 LEU A O 1
ATOM 822 N N . GLU A 1 105 ? -17.828 27.312 16.719 1 98.44 105 GLU A N 1
ATOM 823 C CA . GLU A 1 105 ? -19.109 27.516 17.406 1 98.44 105 GLU A CA 1
ATOM 824 C C . GLU A 1 105 ? -20.281 27.359 16.438 1 98.44 105 GLU A C 1
ATOM 826 O O . GLU A 1 105 ? -21.312 26.797 16.812 1 98.44 105 GLU A O 1
ATOM 831 N N . ASP A 1 106 ? -20.094 27.797 15.25 1 98.19 106 ASP A N 1
ATOM 832 C CA . ASP A 1 106 ? -21.141 27.734 14.242 1 98.19 106 ASP A CA 1
ATOM 833 C C . ASP A 1 106 ? -21.297 26.312 13.695 1 98.19 106 ASP A C 1
ATOM 835 O O . ASP A 1 106 ? -22.297 26 13.062 1 98.19 106 ASP A O 1
ATOM 839 N N . ASN A 1 107 ? -20.297 25.484 13.922 1 98.25 107 ASN A N 1
ATOM 840 C CA . ASN A 1 107 ? -20.281 24.125 13.398 1 98.25 107 ASN A CA 1
ATOM 841 C C . ASN A 1 107 ? -19.922 23.109 14.477 1 98.25 107 ASN A C 1
ATOM 843 O O . ASN A 1 107 ? -18.797 22.609 14.508 1 98.25 107 ASN A O 1
ATOM 847 N N . PRO A 1 108 ? -20.797 22.672 15.211 1 97.81 108 PRO A N 1
ATOM 848 C CA . PRO A 1 108 ? -20.516 21.844 16.375 1 97.81 108 PRO A CA 1
ATOM 849 C C . PRO A 1 108 ? -19.938 20.484 16.016 1 97.81 108 PRO A C 1
ATOM 851 O O . PRO A 1 108 ? -19.281 19.844 16.844 1 97.81 108 PRO A O 1
ATOM 854 N N . ALA A 1 109 ? -20.172 20.094 14.773 1 98.06 109 ALA A N 1
ATOM 855 C CA . ALA A 1 109 ? -19.688 18.766 14.367 1 98.06 109 ALA A CA 1
ATOM 856 C C . ALA A 1 109 ? -18.219 18.812 13.961 1 98.06 109 ALA A C 1
ATOM 858 O O . ALA A 1 109 ? -17.547 17.781 13.898 1 98.06 109 ALA A O 1
ATOM 859 N N . VAL A 1 110 ? -17.703 19.953 13.688 1 98.69 110 VAL A N 1
ATOM 860 C CA . VAL A 1 110 ? -16.344 20.125 13.188 1 98.69 110 VAL A CA 1
ATOM 861 C C . VAL A 1 110 ? -15.336 19.891 14.312 1 98.69 110 VAL A C 1
ATOM 863 O O . VAL A 1 110 ? -15.484 20.438 15.406 1 98.69 110 VAL A O 1
ATOM 866 N N . GLY A 1 111 ? -14.328 19.078 14.016 1 98.75 111 GLY A N 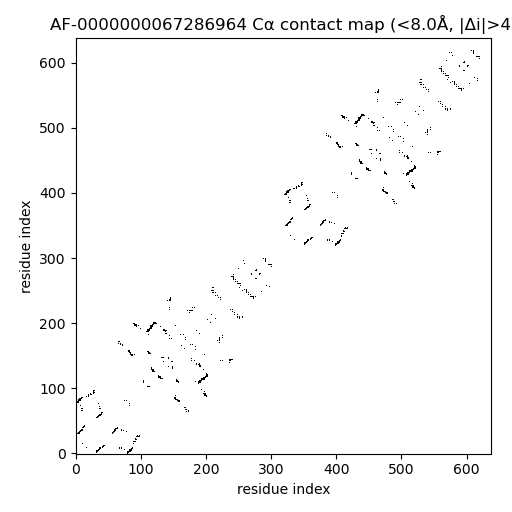1
ATOM 867 C CA . GLY A 1 111 ? -13.32 18.781 15.016 1 98.75 111 GLY A CA 1
ATOM 868 C C . GLY A 1 111 ? -12.078 19.641 14.898 1 98.75 111 GLY A C 1
ATOM 869 O O . GLY A 1 111 ? -11.375 19.875 15.883 1 98.75 111 GLY A O 1
ATOM 870 N N . LEU A 1 112 ? -11.812 20.094 13.688 1 98.75 112 LEU A N 1
ATOM 871 C CA . LEU A 1 112 ? -10.594 20.844 13.391 1 98.75 112 LEU A CA 1
ATOM 872 C C . LEU A 1 112 ? -10.859 21.938 12.359 1 98.75 112 LEU A C 1
ATOM 874 O O . LEU A 1 112 ? -11.539 21.688 11.359 1 98.75 112 LEU A O 1
ATOM 878 N N . VAL A 1 113 ? -10.445 23.125 12.625 1 98.81 113 VAL A N 1
ATOM 879 C CA . VAL A 1 113 ? -10.516 24.234 11.664 1 98.81 113 VAL A CA 1
ATOM 880 C C . VAL A 1 113 ? -9.109 24.781 11.406 1 98.81 113 VAL A C 1
ATOM 882 O O . VAL A 1 113 ? -8.305 24.906 12.336 1 98.81 113 VAL A O 1
ATOM 885 N N . TYR A 1 114 ? -8.797 24.969 10.141 1 98.62 114 TYR A N 1
ATOM 886 C CA . TYR A 1 114 ? -7.5 25.516 9.766 1 98.62 114 TYR A CA 1
ATOM 887 C C . TYR A 1 114 ? -7.664 26.781 8.93 1 98.62 114 TYR A C 1
ATOM 889 O O . TYR A 1 114 ? -8.789 27.25 8.711 1 98.62 114 TYR A O 1
ATOM 897 N N . THR A 1 115 ? -6.59 27.453 8.609 1 98.5 115 THR A N 1
ATOM 898 C CA . THR A 1 115 ? -6.59 28.656 7.789 1 98.5 115 THR A CA 1
ATOM 899 C C . THR A 1 115 ? -5.629 28.5 6.609 1 98.5 115 THR A C 1
ATOM 901 O O . THR A 1 115 ? -4.871 27.531 6.539 1 98.5 115 THR A O 1
ATOM 904 N N . TRP A 1 116 ? -5.785 29.406 5.746 1 97.62 116 TRP A N 1
ATOM 905 C CA . TRP A 1 116 ? -4.695 29.516 4.781 1 97.62 116 TRP A CA 1
ATOM 906 C C . TRP A 1 116 ? -3.408 29.969 5.461 1 97.62 116 TRP A C 1
ATOM 908 O O . TRP A 1 116 ? -3.43 30.406 6.609 1 97.62 116 TRP A O 1
ATOM 918 N N . THR A 1 117 ? -2.299 29.719 4.77 1 97.38 117 THR A N 1
ATOM 919 C CA . THR A 1 117 ? -0.996 30.016 5.355 1 97.38 117 THR A CA 1
ATOM 920 C C . THR A 1 117 ? -0.135 30.812 4.383 1 97.38 117 THR A C 1
ATOM 922 O O . THR A 1 117 ? -0 30.438 3.215 1 97.38 117 THR A O 1
ATOM 925 N N . ASN A 1 118 ? 0.404 31.906 4.879 1 96.38 118 ASN A N 1
ATOM 926 C CA . ASN A 1 118 ? 1.423 32.656 4.148 1 96.38 118 ASN A CA 1
ATOM 927 C C . ASN A 1 118 ? 2.828 32.312 4.633 1 96.38 118 ASN A C 1
ATOM 929 O O . ASN A 1 118 ? 3.068 32.219 5.836 1 96.38 118 ASN A O 1
ATOM 933 N N . PHE A 1 119 ? 3.684 32.156 3.723 1 93.69 119 PHE A N 1
ATOM 934 C CA . PHE A 1 119 ? 5.082 31.969 4.086 1 93.69 119 PHE A CA 1
ATOM 935 C C . PHE A 1 119 ? 5.797 33.312 4.258 1 93.69 119 PHE A C 1
ATOM 937 O O . PHE A 1 119 ? 5.586 34.219 3.48 1 93.69 119 PHE A O 1
ATOM 944 N N . ILE A 1 120 ? 6.555 33.375 5.305 1 94.88 120 ILE A N 1
ATOM 945 C CA . ILE A 1 120 ? 7.387 34.531 5.551 1 94.88 120 ILE A CA 1
ATOM 946 C C . ILE A 1 120 ? 8.844 34.094 5.715 1 94.88 120 ILE A C 1
ATOM 948 O O . ILE A 1 120 ? 9.125 32.938 5.949 1 94.88 120 ILE A O 1
ATOM 952 N N . ASP A 1 121 ? 9.734 35.031 5.543 1 92.19 121 ASP A N 1
ATOM 953 C CA . ASP A 1 121 ? 11.156 34.719 5.695 1 92.19 121 ASP A CA 1
ATOM 954 C C . ASP A 1 121 ? 11.641 35.062 7.102 1 92.19 121 ASP A C 1
ATOM 956 O O . ASP A 1 121 ? 10.836 35.312 8 1 92.19 121 ASP A O 1
ATOM 960 N N . GLU A 1 122 ? 12.883 35.031 7.328 1 91.5 122 GLU A N 1
ATOM 961 C CA . GLU A 1 122 ? 13.492 35.25 8.641 1 91.5 122 GLU A CA 1
ATOM 962 C C . GLU A 1 122 ? 13.266 36.656 9.141 1 91.5 122 GLU A C 1
ATOM 964 O O . GLU A 1 122 ? 13.297 36.938 10.352 1 91.5 122 GLU A O 1
ATOM 969 N N . SER A 1 123 ? 13.016 37.562 8.227 1 90.88 123 SER A N 1
ATOM 970 C CA . SER A 1 123 ? 12.805 38.969 8.578 1 90.88 123 SER A CA 1
ATOM 971 C C . SER A 1 123 ? 11.32 39.312 8.586 1 90.88 123 SER A C 1
ATOM 973 O O . SER A 1 123 ? 10.953 40.469 8.492 1 90.88 123 SER A O 1
ATOM 975 N N . ASP A 1 124 ? 10.438 38.281 8.555 1 91.12 124 ASP A N 1
ATOM 976 C CA . ASP A 1 124 ? 8.992 38.438 8.656 1 91.12 124 ASP A CA 1
ATOM 977 C C . ASP A 1 124 ? 8.406 39 7.359 1 91.12 124 ASP A C 1
ATOM 979 O O . ASP A 1 124 ? 7.316 39.594 7.359 1 91.12 124 ASP A O 1
ATOM 983 N N . LYS A 1 125 ? 9.141 38.906 6.344 1 92.31 125 LYS A N 1
ATOM 984 C CA . LYS A 1 125 ? 8.633 39.406 5.062 1 92.31 125 LYS A CA 1
ATOM 985 C C . LYS A 1 125 ? 7.969 38.281 4.273 1 92.31 125 LYS A C 1
ATOM 987 O O . LYS A 1 125 ? 8.453 37.156 4.266 1 92.31 125 LYS A O 1
ATOM 992 N N . PRO A 1 126 ? 6.871 38.625 3.678 1 91.25 126 PRO A N 1
ATOM 993 C CA . PRO A 1 126 ? 6.195 37.625 2.865 1 91.25 126 PRO A CA 1
ATOM 994 C C . PRO A 1 126 ? 7.07 37.094 1.723 1 91.25 126 PRO A C 1
ATOM 996 O O . PRO A 1 126 ? 7.801 37.875 1.102 1 91.25 126 PRO A O 1
ATOM 999 N N . THR A 1 127 ? 7.062 35.812 1.444 1 88.69 127 THR A N 1
ATOM 1000 C CA . THR A 1 127 ? 7.832 35.219 0.376 1 88.69 127 THR A CA 1
ATOM 1001 C C . THR A 1 127 ? 7.031 35.156 -0.922 1 88.69 127 THR A C 1
ATOM 1003 O O . THR A 1 127 ? 7.582 34.906 -1.99 1 88.69 127 THR A O 1
ATOM 1006 N N . GLY A 1 128 ? 5.723 35.406 -0.807 1 86.5 128 GLY A N 1
ATOM 1007 C CA . GLY A 1 128 ? 4.844 35.312 -1.962 1 86.5 128 GLY A CA 1
ATOM 1008 C C . GLY A 1 128 ? 4.195 33.938 -2.104 1 86.5 128 GLY A C 1
ATOM 1009 O O . GLY A 1 128 ? 3.369 33.719 -2.994 1 86.5 128 GLY A O 1
ATOM 1010 N N . VAL A 1 129 ? 4.5 33.031 -1.271 1 86.62 129 VAL A N 1
ATOM 1011 C CA . VAL A 1 129 ? 3.92 31.703 -1.3 1 86.62 129 VAL A CA 1
ATOM 1012 C C . VAL A 1 129 ? 2.77 31.625 -0.301 1 86.62 129 VAL A C 1
ATOM 1014 O O . VAL A 1 129 ? 2.922 31.984 0.866 1 86.62 129 VAL A O 1
ATOM 1017 N N . THR A 1 130 ? 1.67 31.188 -0.839 1 91.75 130 THR A N 1
ATOM 1018 C CA . THR A 1 130 ? 0.493 30.969 -0.005 1 91.75 130 THR A CA 1
ATOM 1019 C C . THR A 1 130 ? -0.043 29.547 -0.188 1 91.75 130 THR A C 1
ATOM 1021 O O . THR A 1 130 ? -0.215 29.094 -1.318 1 91.75 130 THR A O 1
ATOM 1024 N N . ILE A 1 131 ? -0.243 28.922 0.913 1 91 131 ILE A N 1
ATOM 1025 C CA . ILE A 1 131 ? -0.884 27.609 0.871 1 91 131 ILE A CA 1
ATOM 1026 C C . ILE A 1 131 ? -2.391 27.766 1.06 1 91 131 ILE A C 1
ATOM 1028 O O . ILE A 1 131 ? -2.85 28.188 2.123 1 91 131 ILE A O 1
ATOM 1032 N N . VAL A 1 132 ? -3.023 27.391 -0.005 1 93.31 132 VAL A N 1
ATOM 1033 C CA . VAL A 1 132 ? -4.477 27.547 -0.027 1 93.31 132 VAL A CA 1
ATOM 1034 C C . VAL A 1 132 ? -5.129 26.172 -0.221 1 93.31 132 VAL A C 1
ATOM 1036 O O . VAL A 1 132 ? -4.684 25.375 -1.049 1 93.31 132 VAL A O 1
ATOM 1039 N N . SER A 1 133 ? -6.031 25.859 0.667 1 94.06 133 SER A N 1
ATOM 1040 C CA . SER A 1 133 ? -6.898 24.688 0.493 1 94.06 133 SER A CA 1
ATOM 1041 C C . SER A 1 133 ? -8.336 25 0.897 1 94.06 133 SER A C 1
ATOM 1043 O O . SER A 1 133 ? -8.57 25.688 1.895 1 94.06 133 SER A O 1
ATOM 1045 N N . ASN A 1 134 ? -9.273 24.484 0.109 1 95.19 134 ASN A N 1
ATOM 1046 C CA . ASN A 1 134 ? -10.688 24.703 0.412 1 95.19 134 ASN A CA 1
ATOM 1047 C C . ASN A 1 134 ? -11.352 23.422 0.922 1 95.19 134 ASN A C 1
ATOM 1049 O O . ASN A 1 134 ? -12.57 23.359 1.055 1 95.19 134 ASN A O 1
ATOM 1053 N N . ALA A 1 135 ? -10.484 22.516 1.165 1 95.62 135 ALA A N 1
ATOM 1054 C CA . ALA A 1 135 ? -11.031 21.219 1.593 1 95.62 135 ALA A CA 1
ATOM 1055 C C . ALA A 1 135 ? -11.703 21.344 2.957 1 95.62 135 ALA A C 1
ATOM 1057 O O . ALA A 1 135 ? -11.102 21.844 3.912 1 95.62 135 ALA A O 1
ATOM 1058 N N . GLU A 1 136 ? -12.938 20.922 3.057 1 97.56 136 GLU A N 1
ATOM 1059 C CA . GLU A 1 136 ? -13.711 20.906 4.293 1 97.56 136 GLU A CA 1
ATOM 1060 C C . GLU A 1 136 ? -14.688 19.734 4.309 1 97.56 136 GLU A C 1
ATOM 1062 O O . GLU A 1 136 ? -14.867 19.047 3.297 1 97.56 136 GLU A O 1
ATOM 1067 N N . GLY A 1 137 ? -15.273 19.516 5.473 1 97.81 137 GLY A N 1
ATOM 1068 C CA . GLY A 1 137 ? -16.078 18.312 5.613 1 97.81 137 GLY A CA 1
ATOM 1069 C C . GLY A 1 137 ? -15.266 17.062 5.863 1 97.81 137 GLY A C 1
ATOM 1070 O O . GLY A 1 137 ? -14.352 17.078 6.691 1 97.81 137 GLY A O 1
ATOM 1071 N N . ASN A 1 138 ? -15.703 16.031 5.234 1 97.31 138 ASN A N 1
ATOM 1072 C CA . ASN A 1 138 ? -14.938 14.789 5.324 1 97.31 138 ASN A CA 1
ATOM 1073 C C . ASN A 1 138 ? -13.703 14.82 4.422 1 97.31 138 ASN A C 1
ATOM 1075 O O . ASN A 1 138 ? -13.805 14.586 3.217 1 97.31 138 ASN A O 1
ATOM 1079 N N . VAL A 1 139 ? -12.562 15.039 5.078 1 97.25 139 VAL A N 1
ATOM 1080 C CA . VAL A 1 139 ? -11.391 15.328 4.262 1 97.25 139 VAL A CA 1
ATOM 1081 C C . VAL A 1 139 ? -10.344 14.234 4.453 1 97.25 139 VAL A C 1
ATOM 1083 O O . VAL A 1 139 ? -9.148 14.461 4.219 1 97.25 139 VAL A O 1
ATOM 1086 N N . TRP A 1 140 ? -10.672 13.07 4.941 1 97.25 140 TRP A N 1
ATOM 1087 C CA . TRP A 1 140 ? -9.703 12.023 5.23 1 97.25 140 TRP A CA 1
ATOM 1088 C C . TRP A 1 140 ? -8.914 11.648 3.98 1 97.25 140 TRP A C 1
ATOM 1090 O O . TRP A 1 140 ? -7.691 11.523 4.023 1 97.25 140 TRP A O 1
ATOM 1100 N N . GLU A 1 141 ? -9.578 11.562 2.855 1 96.06 141 GLU A N 1
ATOM 1101 C CA . GLU A 1 141 ? -8.938 11.164 1.605 1 96.06 141 GLU A CA 1
ATOM 1102 C C . GLU A 1 141 ? -7.891 12.188 1.175 1 96.06 141 GLU A C 1
ATOM 1104 O O . GLU A 1 141 ? -6.848 11.828 0.633 1 96.06 141 GLU A O 1
ATOM 1109 N N . GLN A 1 142 ? -8.172 13.406 1.505 1 94.81 142 GLN A N 1
ATOM 1110 C CA . GLN A 1 142 ? -7.25 14.469 1.113 1 94.81 142 GLN A CA 1
ATOM 1111 C C . GLN A 1 142 ? -6.027 14.5 2.025 1 94.81 142 GLN A C 1
ATOM 1113 O O . GLN A 1 142 ? -4.891 14.562 1.548 1 94.81 142 GLN A O 1
ATOM 1118 N N . ILE A 1 143 ? -6.312 14.383 3.252 1 95.38 143 ILE A N 1
ATOM 1119 C CA . ILE A 1 143 ? -5.25 14.586 4.23 1 95.38 143 ILE A CA 1
ATOM 1120 C C . ILE A 1 143 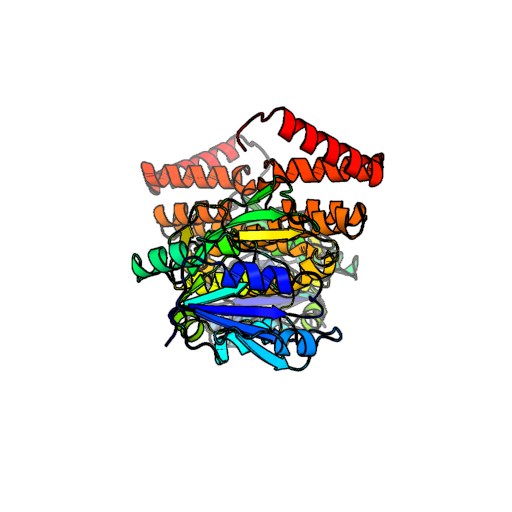? -4.258 13.422 4.16 1 95.38 143 ILE A C 1
ATOM 1122 O O . ILE A 1 143 ? -3.057 13.609 4.355 1 95.38 143 ILE A O 1
ATOM 1126 N N . VAL A 1 144 ? -4.727 12.211 3.906 1 95.81 144 VAL A N 1
ATOM 1127 C CA . VAL A 1 144 ? -3.842 11.047 3.918 1 95.81 144 VAL A CA 1
ATOM 1128 C C . VAL A 1 144 ? -2.945 11.07 2.682 1 95.81 144 VAL A C 1
ATOM 1130 O O . VAL A 1 144 ? -1.852 10.5 2.691 1 95.81 144 VAL A O 1
ATOM 1133 N N . VAL A 1 145 ? -3.379 11.672 1.629 1 95 145 VAL A N 1
ATOM 1134 C CA . VAL A 1 145 ? -2.609 11.719 0.39 1 95 145 VAL A CA 1
ATOM 1135 C C . VAL A 1 145 ? -1.568 12.836 0.47 1 95 145 VAL A C 1
ATOM 1137 O O . VAL A 1 145 ? -0.385 12.609 0.205 1 95 145 VAL A O 1
ATOM 1140 N N . ARG A 1 146 ? -2.105 13.938 0.863 1 91.31 146 ARG A N 1
ATOM 1141 C CA . ARG A 1 146 ? -1.262 15.117 1.021 1 91.31 146 ARG A CA 1
ATOM 1142 C C . ARG A 1 146 ? -1.816 16.047 2.094 1 91.31 146 ARG A C 1
ATOM 1144 O O . ARG A 1 146 ? -2.967 16.484 2.012 1 91.31 146 ARG A O 1
ATOM 1151 N N . ASP A 1 147 ? -1.027 16.281 3.031 1 89.88 147 ASP A N 1
ATOM 1152 C CA . ASP A 1 147 ? -1.455 17.156 4.121 1 89.88 147 ASP A CA 1
ATOM 1153 C C . ASP A 1 147 ? -1.725 18.578 3.619 1 89.88 147 ASP A C 1
ATOM 1155 O O . ASP A 1 147 ? -0.803 19.391 3.51 1 89.88 147 ASP A O 1
ATOM 1159 N N . MET A 1 148 ? -2.986 18.938 3.479 1 88.81 148 MET A N 1
ATOM 1160 C CA . MET A 1 148 ? -3.371 20.219 2.904 1 88.81 148 MET A CA 1
ATOM 1161 C C . MET A 1 148 ? -3.24 21.328 3.936 1 88.81 148 MET A C 1
ATOM 1163 O O . MET A 1 148 ? -3.264 22.516 3.586 1 88.81 148 MET A O 1
ATOM 1167 N N . ILE A 1 149 ? -3.133 20.984 5.152 1 91.88 149 ILE A N 1
ATOM 1168 C CA . ILE A 1 149 ? -2.982 22 6.199 1 91.88 149 ILE A CA 1
ATOM 1169 C C . ILE A 1 149 ? -1.546 22.516 6.211 1 91.88 149 ILE A C 1
ATOM 1171 O O . ILE A 1 149 ? -1.315 23.719 6.395 1 91.88 149 ILE A O 1
ATOM 1175 N N . SER A 1 150 ? -0.566 21.703 5.941 1 82.12 150 SER A N 1
ATOM 1176 C CA . SER A 1 150 ? 0.827 22.031 5.652 1 82.12 150 SER A CA 1
ATOM 1177 C C . SER A 1 150 ? 1.587 22.375 6.93 1 82.12 150 SER A C 1
ATOM 1179 O O . SER A 1 150 ? 2.764 22.031 7.07 1 82.12 150 SER A O 1
ATOM 1181 N N . THR A 1 151 ? 0.96 23.188 7.887 1 91.31 151 THR A N 1
ATOM 1182 C CA . THR A 1 151 ? 1.715 23.562 9.078 1 91.31 151 THR A CA 1
ATOM 1183 C C . THR A 1 151 ? 0.923 23.25 10.344 1 91.31 151 THR A C 1
ATOM 1185 O O . THR A 1 151 ? -0.304 23.359 10.359 1 91.31 151 THR A O 1
ATOM 1188 N N . GLY A 1 152 ? 1.664 22.953 11.336 1 94.81 152 GLY A N 1
ATOM 1189 C CA . GLY A 1 152 ? 1.062 22.672 12.625 1 94.81 152 GLY A CA 1
ATOM 1190 C C . GLY A 1 152 ? 0.567 23.906 13.344 1 94.81 152 GLY A C 1
ATOM 1191 O O . GLY A 1 152 ? -0.133 23.812 14.352 1 94.81 152 GLY A O 1
ATOM 1192 N N . SER A 1 153 ? 0.799 25.078 12.773 1 97.94 153 SER A N 1
ATOM 1193 C CA . SER A 1 153 ? 0.485 26.344 13.438 1 97.94 153 SER A CA 1
ATOM 1194 C C . SER A 1 153 ? -0.891 26.844 13.031 1 97.94 153 SER A C 1
ATOM 1196 O O . SER A 1 153 ? -1.366 27.859 13.555 1 97.94 153 SER A O 1
ATOM 1198 N N . SER A 1 154 ? -1.546 26.125 12.18 1 97.69 154 SER A N 1
ATOM 1199 C CA . SER A 1 154 ? -2.797 26.625 11.609 1 97.69 154 SER A CA 1
ATOM 1200 C C . SER A 1 154 ? -4.004 26.031 12.344 1 97.69 154 SER A C 1
ATOM 1202 O O . SER A 1 154 ? -4.961 26.75 12.641 1 97.69 154 SER A O 1
ATOM 1204 N N . PRO A 1 155 ? -3.959 24.844 12.781 1 98.06 155 PRO A N 1
ATOM 1205 C CA . PRO A 1 155 ? -5.176 24.188 13.25 1 98.06 155 PRO A CA 1
ATOM 1206 C C . PRO A 1 155 ? -5.598 24.641 14.641 1 98.06 155 PRO A C 1
ATOM 1208 O O . PRO A 1 155 ? -4.746 24.922 15.492 1 98.06 155 PRO A O 1
ATOM 1211 N N . MET A 1 156 ? -6.816 24.781 14.797 1 98.81 156 MET A N 1
ATOM 1212 C CA . MET A 1 156 ? -7.52 24.797 16.078 1 98.81 156 MET A CA 1
ATOM 1213 C C . MET A 1 156 ? -8.453 23.594 16.203 1 98.81 156 MET A C 1
ATOM 1215 O O . MET A 1 156 ? -9.227 23.312 15.281 1 98.81 156 MET A O 1
ATOM 1219 N N . ILE A 1 157 ? -8.383 22.891 17.312 1 98.81 157 ILE A N 1
ATOM 1220 C CA . ILE A 1 157 ? -9.016 21.578 17.438 1 98.81 157 ILE A CA 1
ATOM 1221 C C . ILE A 1 157 ? -9.914 21.562 18.672 1 98.81 157 ILE A C 1
ATOM 1223 O O . ILE A 1 157 ? -9.539 22.078 19.734 1 98.81 157 ILE A O 1
ATOM 1227 N N . ARG A 1 158 ? -11.086 21 18.531 1 98.69 158 ARG A N 1
ATOM 1228 C CA . ARG A 1 158 ? -11.859 20.688 19.734 1 98.69 158 ARG A CA 1
ATOM 1229 C C . ARG A 1 158 ? -11.102 19.734 20.656 1 98.69 158 ARG A C 1
ATOM 1231 O O . ARG A 1 158 ? -10.633 18.688 20.203 1 98.69 158 ARG A O 1
ATOM 1238 N N . ARG A 1 159 ? -11.039 20.125 21.875 1 98.19 159 ARG A N 1
ATOM 1239 C CA . ARG A 1 159 ? -10.273 19.328 22.828 1 98.19 159 ARG A CA 1
ATOM 1240 C C . ARG A 1 159 ? -10.797 17.891 22.891 1 98.19 159 ARG A C 1
ATOM 1242 O O . ARG A 1 159 ? -10.023 16.953 23.062 1 98.19 159 ARG A O 1
ATOM 1249 N N . GLU A 1 160 ? -12.023 17.641 22.703 1 97.44 160 GLU A N 1
ATOM 1250 C CA . GLU A 1 160 ? -12.656 16.328 22.781 1 97.44 160 GLU A CA 1
ATOM 1251 C C . GLU A 1 160 ? -12.102 15.383 21.719 1 97.44 160 GLU A C 1
ATOM 1253 O O . GLU A 1 160 ? -12.172 14.156 21.859 1 97.44 160 GLU A O 1
ATOM 1258 N N . CYS A 1 161 ? -11.602 15.961 20.641 1 98.25 161 CYS A N 1
ATOM 1259 C CA . CYS A 1 161 ? -11.016 15.133 19.594 1 98.25 161 CYS A CA 1
ATOM 1260 C C . CYS A 1 161 ? -9.859 14.305 20.125 1 98.25 161 CYS A C 1
ATOM 1262 O O . CYS A 1 161 ? -9.68 13.156 19.719 1 98.25 161 CYS A O 1
ATOM 1264 N N . PHE A 1 162 ? -9.055 14.891 21.031 1 98.31 162 PHE A N 1
ATOM 1265 C CA . PHE A 1 162 ? -7.891 14.195 21.562 1 98.31 162 PHE A CA 1
ATOM 1266 C C . PHE A 1 162 ? -8.305 13.039 22.469 1 98.31 162 PHE A C 1
ATOM 1268 O O . PHE A 1 162 ? -7.598 12.031 22.562 1 98.31 162 PHE A O 1
ATOM 1275 N N . ALA A 1 163 ? -9.422 13.156 23.125 1 96.81 163 ALA A N 1
ATOM 1276 C CA . ALA A 1 163 ? -9.969 12.055 23.906 1 96.81 163 ALA A CA 1
ATOM 1277 C C . ALA A 1 163 ? -10.445 10.914 23.016 1 96.81 163 ALA A C 1
ATOM 1279 O O . ALA A 1 163 ? -10.367 9.742 23.391 1 96.81 163 ALA A O 1
ATOM 1280 N N . SER A 1 164 ? -10.859 11.258 21.875 1 97.12 164 SER A N 1
ATOM 1281 C CA . SER A 1 164 ? -11.445 10.305 20.938 1 97.12 164 SER A CA 1
ATOM 1282 C C . SER A 1 164 ? -10.359 9.57 20.156 1 97.12 164 SER A C 1
ATOM 1284 O O . SER A 1 164 ? -10.43 8.352 19.984 1 97.12 164 SER A O 1
ATOM 1286 N N . VAL A 1 165 ? -9.367 10.266 19.703 1 97.44 165 VAL A N 1
ATOM 1287 C CA . VAL A 1 165 ? -8.445 9.656 18.75 1 97.44 165 VAL A CA 1
ATOM 1288 C C . VAL A 1 165 ? -7.059 9.539 19.359 1 97.44 165 VAL A C 1
ATOM 1290 O O . VAL A 1 165 ? -6.148 8.977 18.75 1 97.44 165 VAL A O 1
ATOM 1293 N N . GLY A 1 166 ? -6.809 10.078 20.531 1 97.94 166 GLY A N 1
ATOM 1294 C CA . GLY A 1 166 ? -5.496 10.094 21.156 1 97.94 166 GLY A CA 1
ATOM 1295 C C . GLY A 1 166 ? -4.699 11.344 20.844 1 97.94 166 GLY A C 1
ATOM 1296 O O . GLY A 1 166 ? -5.18 12.242 20.156 1 97.94 166 GLY A O 1
ATOM 1297 N N . VAL A 1 167 ? -3.523 11.375 21.406 1 98.44 167 VAL A N 1
ATOM 1298 C CA . VAL A 1 167 ? -2.676 12.555 21.281 1 98.44 167 VAL A CA 1
ATOM 1299 C C . VAL A 1 167 ? -1.542 12.273 20.297 1 98.44 167 VAL A C 1
ATOM 1301 O O . VAL A 1 167 ? -1.592 11.297 19.547 1 98.44 167 VAL A O 1
ATOM 1304 N N . PHE A 1 168 ? -0.64 13.164 20.203 1 98.19 168 PHE A N 1
ATOM 1305 C CA . PHE A 1 168 ? 0.445 13.016 19.234 1 98.19 168 PHE A CA 1
ATOM 1306 C C . PHE A 1 168 ? 1.292 11.789 19.547 1 98.19 168 PHE A C 1
ATOM 1308 O O . PHE A 1 168 ? 1.568 11.508 20.719 1 98.19 168 PHE A O 1
ATOM 1315 N N . ASP A 1 169 ? 1.726 11.023 18.578 1 97.12 169 ASP A N 1
ATOM 1316 C CA . ASP A 1 169 ? 2.619 9.875 18.719 1 97.12 169 ASP A CA 1
ATOM 1317 C C . ASP A 1 169 ? 4.066 10.328 18.906 1 97.12 169 ASP A C 1
ATOM 1319 O O . ASP A 1 169 ? 4.691 10.828 17.969 1 97.12 169 ASP A O 1
ATOM 1323 N N . ALA A 1 170 ? 4.621 10.094 20.016 1 96 170 ALA A N 1
ATOM 1324 C CA . ALA A 1 170 ? 5.945 10.586 20.391 1 96 170 ALA A CA 1
ATOM 1325 C C . ALA A 1 170 ? 7.035 9.883 19.578 1 96 170 ALA A C 1
ATOM 1327 O O . ALA A 1 170 ? 8.18 10.336 19.547 1 96 170 ALA A O 1
ATOM 1328 N N . ASN A 1 171 ? 6.684 8.828 18.953 1 94.25 171 ASN A N 1
ATOM 1329 C CA . ASN A 1 171 ? 7.668 8.062 18.188 1 94.25 171 ASN A CA 1
ATOM 1330 C C . ASN A 1 171 ? 7.793 8.578 16.766 1 94.25 171 ASN A C 1
ATOM 1332 O O . ASN A 1 171 ? 8.656 8.117 16 1 94.25 171 ASN A O 1
ATOM 1336 N N . ILE A 1 172 ? 6.969 9.508 16.375 1 93.5 172 ILE A N 1
ATOM 1337 C CA . ILE A 1 172 ? 6.996 10.078 15.039 1 93.5 172 ILE A CA 1
ATOM 1338 C C . ILE A 1 172 ? 7.695 11.438 15.062 1 93.5 172 ILE A C 1
ATOM 1340 O O . ILE A 1 172 ? 7.246 12.359 15.75 1 93.5 172 ILE A O 1
ATOM 1344 N N . SER A 1 173 ? 8.75 11.539 14.305 1 88.94 173 SER A N 1
ATOM 1345 C CA . SER A 1 173 ? 9.531 12.766 14.32 1 88.94 173 SER A CA 1
ATOM 1346 C C . SER A 1 173 ? 9.219 13.633 13.102 1 88.94 173 SER A C 1
ATOM 1348 O O . SER A 1 173 ? 9.43 14.852 13.125 1 88.94 173 SER A O 1
ATOM 1350 N N . ILE A 1 174 ? 8.797 13.023 12.031 1 90.88 174 ILE A N 1
ATOM 1351 C CA . ILE A 1 174 ? 8.367 13.719 10.82 1 90.88 174 ILE A CA 1
ATOM 1352 C C . ILE A 1 174 ? 6.969 13.25 10.422 1 90.88 174 ILE A C 1
ATOM 1354 O O . ILE A 1 174 ? 6.734 12.047 10.281 1 90.88 174 ILE A O 1
ATOM 1358 N N . GLY A 1 175 ? 6.098 14.164 10.305 1 93.19 175 GLY A N 1
ATOM 1359 C CA . GLY A 1 175 ? 4.742 13.82 9.914 1 93.19 175 GLY A CA 1
ATOM 1360 C C . GLY A 1 175 ? 3.816 13.594 11.094 1 93.19 175 GLY A C 1
ATOM 1361 O O . GLY A 1 175 ? 2.789 12.922 10.961 1 93.19 175 GLY A O 1
ATOM 1362 N N . GLU A 1 176 ? 4.242 14.008 12.266 1 95.06 176 GLU A N 1
ATOM 1363 C CA . GLU A 1 176 ? 3.412 13.867 13.453 1 95.06 176 GLU A CA 1
ATOM 1364 C C . GLU A 1 176 ? 2.074 14.578 13.281 1 95.06 176 GLU A C 1
ATOM 1366 O O . GLU A 1 176 ? 1.047 14.117 13.781 1 95.06 176 GLU A O 1
ATOM 1371 N N . ASP A 1 177 ? 2.133 15.664 12.539 1 95.56 177 ASP A N 1
ATOM 1372 C CA . ASP A 1 177 ? 0.907 16.406 12.25 1 95.56 177 ASP A CA 1
ATOM 1373 C C . ASP A 1 177 ? -0.016 15.594 11.336 1 95.56 177 ASP A C 1
ATOM 1375 O O . ASP A 1 177 ? -1.208 15.461 11.617 1 95.56 177 ASP A O 1
ATOM 1379 N N . ARG A 1 178 ? 0.561 15.117 10.336 1 94.62 178 ARG A N 1
ATOM 1380 C CA . ARG A 1 178 ? -0.225 14.328 9.391 1 94.62 178 ARG A CA 1
ATOM 1381 C C . ARG A 1 178 ? -0.901 13.156 10.086 1 94.62 178 ARG A C 1
ATOM 1383 O O . ARG A 1 178 ? -2.064 12.852 9.82 1 94.62 178 ARG A O 1
ATOM 1390 N N . ASP A 1 179 ? -0.129 12.484 10.906 1 96.75 179 ASP A N 1
ATOM 1391 C CA . ASP A 1 179 ? -0.684 11.383 11.695 1 96.75 179 ASP A CA 1
ATOM 1392 C C . ASP A 1 179 ? -1.876 11.852 12.523 1 96.75 179 ASP A C 1
ATOM 1394 O O . ASP A 1 179 ? -2.939 11.234 12.5 1 96.75 179 ASP A O 1
ATOM 1398 N N . MET A 1 180 ? -1.716 12.922 13.203 1 97.44 180 MET A N 1
ATOM 1399 C CA . MET A 1 180 ? -2.744 13.453 14.094 1 97.44 180 MET A CA 1
ATOM 1400 C C . MET A 1 180 ? -3.975 13.891 13.312 1 97.44 180 MET A C 1
ATOM 1402 O O . MET A 1 180 ? -5.098 13.516 13.648 1 97.44 180 MET A O 1
ATOM 1406 N N . TRP A 1 181 ? -3.762 14.672 12.25 1 97.5 181 TRP A N 1
ATOM 1407 C CA . TRP A 1 181 ? -4.883 15.203 11.477 1 97.5 181 TRP A CA 1
ATOM 1408 C C . TRP A 1 181 ? -5.648 14.07 10.789 1 97.5 181 TRP A C 1
ATOM 1410 O O . TRP A 1 181 ? -6.875 14.125 10.688 1 97.5 181 TRP A O 1
ATOM 1420 N N . SER A 1 182 ? -4.902 13.07 10.32 1 96.75 182 SER A N 1
ATOM 1421 C CA . SER A 1 182 ? -5.574 11.961 9.648 1 96.75 182 SER A CA 1
ATOM 1422 C C . SER A 1 182 ? -6.484 11.203 10.609 1 96.75 182 SER A C 1
ATOM 1424 O O . SER A 1 182 ? -7.578 10.773 10.227 1 96.75 182 SER A O 1
ATOM 1426 N N . ARG A 1 183 ? -6.023 11.031 11.875 1 97.44 183 ARG A N 1
ATOM 1427 C CA . ARG A 1 183 ? -6.848 10.352 12.867 1 97.44 183 ARG A CA 1
ATOM 1428 C C . ARG A 1 183 ? -8.086 11.172 13.211 1 97.44 183 ARG A C 1
ATOM 1430 O O . ARG A 1 183 ? -9.18 10.633 13.344 1 97.44 183 ARG A O 1
ATOM 1437 N N . ILE A 1 184 ? -7.941 12.461 13.242 1 98.06 184 ILE A N 1
ATOM 1438 C CA . ILE A 1 184 ? -9.078 13.336 13.516 1 98.06 184 ILE A CA 1
ATOM 1439 C C . ILE A 1 184 ? -10.039 13.32 12.328 1 98.06 184 ILE A C 1
ATOM 1441 O O . ILE A 1 184 ? -11.25 13.195 12.5 1 98.06 184 ILE A O 1
ATOM 1445 N N . ALA A 1 185 ? -9.523 13.398 11.141 1 97.75 185 ALA A N 1
ATOM 1446 C CA . ALA A 1 185 ? -10.328 13.469 9.922 1 97.75 185 ALA A CA 1
ATOM 1447 C C . ALA A 1 185 ? -11.133 12.188 9.734 1 97.75 185 ALA A C 1
ATOM 1449 O O . ALA A 1 185 ? -12.148 12.18 9.031 1 97.75 185 ALA A O 1
ATOM 1450 N N . ALA A 1 186 ? -10.633 11.109 10.305 1 96.81 186 ALA A N 1
ATOM 1451 C CA . ALA A 1 186 ? -11.336 9.836 10.18 1 96.81 186 ALA A CA 1
ATOM 1452 C C . ALA A 1 186 ? -12.641 9.852 10.977 1 96.81 186 ALA A C 1
ATOM 1454 O O . ALA A 1 186 ? -13.539 9.039 10.719 1 96.81 186 ALA A O 1
ATOM 1455 N N . ARG A 1 187 ? -12.789 10.828 11.914 1 97.25 187 ARG A N 1
ATOM 1456 C CA . ARG A 1 187 ? -13.93 10.773 12.82 1 97.25 187 ARG A CA 1
ATOM 1457 C C . ARG A 1 187 ? -14.711 12.086 12.797 1 97.25 187 ARG A C 1
ATOM 1459 O O . ARG A 1 187 ? -15.891 12.117 13.148 1 97.25 187 ARG A O 1
ATOM 1466 N N . TYR A 1 188 ? -14 13.148 12.375 1 98.38 188 TYR A N 1
ATOM 1467 C CA . TYR A 1 188 ? -14.609 14.469 12.445 1 98.38 188 TYR A CA 1
ATOM 1468 C C . TYR A 1 188 ? -14.453 15.219 11.125 1 98.38 188 TYR A C 1
ATOM 1470 O O . TYR A 1 188 ? -13.414 15.133 10.477 1 98.38 188 TYR A O 1
ATOM 1478 N N . PRO A 1 189 ? -15.461 16 10.773 1 98.5 189 PRO A N 1
ATOM 1479 C CA . PRO A 1 189 ? -15.273 16.906 9.641 1 98.5 189 PRO A CA 1
ATOM 1480 C C . PRO A 1 189 ? -14.344 18.078 9.969 1 98.5 189 PRO A C 1
ATOM 1482 O O . PRO A 1 189 ? -14.188 18.438 11.133 1 98.5 189 PRO A O 1
ATOM 1485 N N . PHE A 1 190 ? -13.711 18.609 8.953 1 98.69 190 PHE A N 1
ATOM 1486 C CA . PHE A 1 190 ? -12.844 19.781 9.078 1 98.69 190 PHE A CA 1
ATOM 1487 C C . PHE A 1 190 ? -13.539 21.031 8.539 1 98.69 190 PHE A C 1
ATOM 1489 O O . PHE A 1 190 ? -14.516 20.938 7.793 1 98.69 190 PHE A O 1
ATOM 1496 N N . ALA A 1 191 ? -13.102 22.156 8.977 1 98.69 191 ALA A N 1
ATOM 1497 C CA . ALA A 1 191 ? -13.477 23.438 8.406 1 98.69 191 ALA A CA 1
ATOM 1498 C C . ALA A 1 191 ? -12.242 24.266 8.055 1 98.69 191 ALA A C 1
ATOM 1500 O O . ALA A 1 191 ? -11.125 23.922 8.445 1 98.69 191 ALA A O 1
ATOM 1501 N N . VAL A 1 192 ? -12.484 25.328 7.277 1 98.25 192 VAL A N 1
ATOM 1502 C CA . VAL A 1 192 ? -11.375 26.188 6.867 1 98.25 192 VAL A CA 1
ATOM 1503 C C . VAL A 1 192 ? -11.82 27.641 6.871 1 98.25 192 VAL A C 1
ATOM 1505 O O . VAL A 1 192 ? -12.93 27.969 6.441 1 98.25 192 VAL A O 1
ATOM 1508 N N . VAL A 1 193 ? -11.062 28.469 7.539 1 98.44 193 VAL A N 1
ATOM 1509 C CA . VAL A 1 193 ? -11.164 29.906 7.348 1 98.44 193 VAL A CA 1
ATOM 1510 C C . VAL A 1 193 ? -10.352 30.328 6.121 1 98.44 193 VAL A C 1
ATOM 1512 O O . VAL A 1 193 ? -9.125 30.281 6.145 1 98.44 193 VAL A O 1
ATOM 1515 N N . LYS A 1 194 ? -11.039 30.75 5.137 1 97.5 194 LYS A N 1
ATOM 1516 C CA . LYS A 1 194 ? -10.43 30.984 3.83 1 97.5 194 LYS A CA 1
ATOM 1517 C C . LYS A 1 194 ? -9.742 32.344 3.787 1 97.5 194 LYS A C 1
ATOM 1519 O O . LYS A 1 194 ? -10.031 33.156 2.914 1 97.5 194 LYS A O 1
ATOM 1524 N N . GLU A 1 195 ? -8.836 32.594 4.711 1 97.75 195 GLU A N 1
ATOM 1525 C CA . GLU A 1 195 ? -7.969 33.75 4.859 1 97.75 195 GLU A CA 1
ATOM 1526 C C . GLU A 1 195 ? -6.57 33.344 5.324 1 97.75 195 GLU A C 1
ATOM 1528 O O . GLU A 1 195 ? -6.426 32.438 6.129 1 97.75 195 GLU A O 1
ATOM 1533 N N . PRO A 1 196 ? -5.57 33.969 4.832 1 97.44 196 PRO A N 1
ATOM 1534 C CA . PRO A 1 196 ? -4.207 33.656 5.27 1 97.44 196 PRO A CA 1
ATOM 1535 C C . PRO A 1 196 ? -3.887 34.219 6.652 1 97.44 196 PRO A C 1
ATOM 1537 O O . PRO A 1 196 ? -3.188 35.25 6.77 1 97.44 196 PRO A O 1
ATOM 1540 N N . LEU A 1 197 ? -4.293 33.531 7.664 1 98.38 197 LEU A N 1
ATOM 1541 C CA . LEU A 1 197 ? -4.203 34.031 9.023 1 98.38 197 LEU A CA 1
ATOM 1542 C C . LEU A 1 197 ? -3.023 33.438 9.766 1 98.38 197 LEU A C 1
ATOM 1544 O O . LEU A 1 197 ? -2.725 33.812 10.898 1 98.38 197 LEU A O 1
ATOM 1548 N N . THR A 1 198 ? -2.395 32.469 9.164 1 98.31 198 THR A N 1
ATOM 1549 C CA . THR A 1 198 ? -1.19 31.844 9.711 1 98.31 198 THR A CA 1
ATOM 1550 C C . THR A 1 198 ? 0.034 32.219 8.883 1 98.31 198 THR A C 1
ATOM 1552 O O . THR A 1 198 ? -0.003 32.188 7.656 1 98.31 198 THR A O 1
ATOM 1555 N N . LEU A 1 199 ? 1.053 32.656 9.555 1 97.88 199 LEU A N 1
ATOM 1556 C CA . LEU A 1 199 ? 2.316 33 8.914 1 97.88 199 LEU A CA 1
ATOM 1557 C C . LEU A 1 199 ? 3.4 31.984 9.266 1 97.88 199 LEU A C 1
ATOM 1559 O O . LEU A 1 199 ? 3.85 31.922 10.406 1 97.88 199 LEU A O 1
ATOM 1563 N N . TYR A 1 200 ? 3.779 31.266 8.289 1 96.31 200 TYR A N 1
ATOM 1564 C CA . TYR A 1 200 ? 4.797 30.234 8.453 1 96.31 200 TYR A CA 1
ATOM 1565 C C . TYR A 1 200 ? 6.18 30.781 8.094 1 96.31 200 TYR A C 1
ATOM 1567 O O . TYR A 1 200 ? 6.41 31.203 6.965 1 96.31 200 TYR A O 1
ATOM 1575 N N . ARG A 1 201 ? 7.039 30.672 9.039 1 94.94 201 ARG A N 1
ATOM 1576 C CA . ARG A 1 201 ? 8.375 31.219 8.828 1 94.94 201 ARG A CA 1
ATOM 1577 C C . ARG A 1 201 ? 9.312 30.172 8.242 1 94.94 201 ARG A C 1
ATOM 1579 O O . ARG A 1 201 ? 9.477 29.094 8.812 1 94.94 201 ARG A O 1
ATOM 1586 N N . ARG A 1 202 ? 9.867 30.5 7.156 1 88.31 202 ARG A N 1
ATOM 1587 C CA . ARG A 1 202 ? 10.867 29.641 6.539 1 88.31 202 ARG A CA 1
ATOM 1588 C C . ARG A 1 202 ? 12.281 30.109 6.883 1 88.31 202 ARG A C 1
ATOM 1590 O O . ARG A 1 202 ? 12.609 31.281 6.699 1 88.31 202 ARG A O 1
ATOM 1597 N N . HIS A 1 203 ? 12.984 29.219 7.41 1 83.44 203 HIS A N 1
ATOM 1598 C CA . HIS A 1 203 ? 14.383 29.484 7.715 1 83.44 203 HIS A CA 1
ATOM 1599 C C . HIS A 1 203 ? 15.203 28.188 7.695 1 83.44 203 HIS A C 1
ATOM 1601 O O . HIS A 1 203 ? 14.656 27.109 7.504 1 83.44 203 HIS A O 1
ATOM 1607 N N . SER A 1 204 ? 16.438 28.297 7.719 1 75.31 204 SER A N 1
ATOM 1608 C CA . SER A 1 204 ? 17.344 27.188 7.484 1 75.31 204 SER A CA 1
ATOM 1609 C C . SER A 1 204 ? 17.172 26.094 8.531 1 75.31 204 SER A C 1
ATOM 1611 O O . SER A 1 204 ? 17.484 24.922 8.281 1 75.31 204 SER A O 1
ATOM 1613 N N . ARG A 1 205 ? 16.641 26.438 9.68 1 70.88 205 ARG A N 1
ATOM 1614 C CA . ARG A 1 205 ? 16.609 25.484 10.789 1 70.88 205 ARG A CA 1
ATOM 1615 C C . ARG A 1 205 ? 15.359 24.625 10.734 1 70.88 205 ARG A C 1
ATOM 1617 O O . ARG A 1 205 ? 15.281 23.594 11.406 1 70.88 205 ARG A O 1
ATOM 1624 N N . ASN A 1 206 ? 14.422 25.031 10.008 1 68.88 206 ASN A N 1
ATOM 1625 C CA . ASN A 1 206 ? 13.172 24.281 10.094 1 68.88 206 ASN A CA 1
ATOM 1626 C C . ASN A 1 206 ? 12.914 23.484 8.82 1 68.88 206 ASN A C 1
ATOM 1628 O O . ASN A 1 206 ? 11.883 22.828 8.695 1 68.88 206 ASN A O 1
ATOM 1632 N N . THR A 1 207 ? 13.703 23.531 7.898 1 64.19 207 THR A N 1
ATOM 1633 C CA . THR A 1 207 ? 13.516 22.703 6.719 1 64.19 207 THR A CA 1
ATOM 1634 C C . THR A 1 207 ? 14.211 21.359 6.891 1 64.19 207 THR A C 1
ATOM 1636 O O . THR A 1 207 ? 15.367 21.297 7.305 1 64.19 207 THR A O 1
ATOM 1639 N N . THR A 1 208 ? 13.398 20.344 6.84 1 70.31 208 THR A N 1
ATOM 1640 C CA . THR A 1 208 ? 14 19.016 6.938 1 70.31 208 THR A CA 1
ATOM 1641 C C . THR A 1 208 ? 14.938 18.766 5.766 1 70.31 208 THR A C 1
ATOM 1643 O O . THR A 1 208 ? 14.539 18.859 4.605 1 70.31 208 THR A O 1
ATOM 1646 N N . LYS A 1 209 ? 16.188 18.547 6.078 1 77.69 209 LYS A N 1
ATOM 1647 C CA . LYS A 1 209 ? 17.203 18.438 5.043 1 77.69 209 LYS A CA 1
ATOM 1648 C C . LYS A 1 209 ? 17.703 16.984 4.922 1 77.69 209 LYS A C 1
ATOM 1650 O O . LYS A 1 209 ? 18.828 16.75 4.492 1 77.69 209 LYS A O 1
ATOM 1655 N N . ASN A 1 210 ? 16.875 16.078 5.273 1 89.75 210 ASN A N 1
ATOM 1656 C CA . ASN A 1 210 ? 17.266 14.68 5.156 1 89.75 210 ASN A CA 1
ATOM 1657 C C . ASN A 1 210 ? 16.203 13.844 4.461 1 89.75 210 ASN A C 1
ATOM 1659 O O . ASN A 1 210 ? 15.266 13.359 5.105 1 89.75 210 ASN A O 1
ATOM 1663 N N . SER A 1 211 ? 16.516 13.672 3.225 1 92.38 211 SER A N 1
ATOM 1664 C CA . SER A 1 211 ? 15.523 13.023 2.365 1 92.38 211 SER A CA 1
ATOM 1665 C C . SER A 1 211 ? 15.273 11.586 2.803 1 92.38 211 SER A C 1
ATOM 1667 O O . SER A 1 211 ? 14.125 11.133 2.832 1 92.38 211 SER A O 1
ATOM 1669 N N . LYS A 1 212 ? 16.312 10.859 3.195 1 92.31 212 LYS A N 1
ATOM 1670 C CA . LYS A 1 212 ? 16.156 9.469 3.605 1 92.31 212 LYS A CA 1
ATOM 1671 C C . LYS A 1 212 ? 15.383 9.359 4.91 1 92.31 212 LYS A C 1
ATOM 1673 O O . LYS A 1 212 ? 14.578 8.438 5.086 1 92.31 212 LYS A O 1
ATOM 1678 N N . LYS A 1 213 ? 15.578 10.344 5.754 1 91.25 213 LYS A N 1
ATOM 1679 C CA . LYS A 1 213 ? 14.82 10.375 7 1 91.25 213 LYS A CA 1
ATOM 1680 C C . LYS A 1 213 ? 13.344 10.664 6.734 1 91.25 213 LYS A C 1
ATOM 1682 O O . LYS A 1 213 ? 12.469 10.078 7.375 1 91.25 213 LYS A O 1
ATOM 1687 N N . ILE A 1 214 ? 13.102 11.523 5.805 1 92.44 214 ILE A N 1
ATOM 1688 C CA . ILE A 1 214 ? 11.734 11.852 5.414 1 92.44 214 ILE A CA 1
ATOM 1689 C C . ILE A 1 214 ? 11.008 10.586 4.957 1 92.44 214 ILE A C 1
ATOM 1691 O O . ILE A 1 214 ? 9.922 10.281 5.441 1 92.44 214 ILE A O 1
ATOM 1695 N N . VAL A 1 215 ? 11.68 9.883 4.125 1 95.06 215 VAL A N 1
ATOM 1696 C CA . VAL A 1 215 ? 11.062 8.695 3.537 1 95.06 215 VAL A CA 1
ATOM 1697 C C . VAL A 1 215 ? 10.797 7.656 4.625 1 95.06 215 VAL A C 1
ATOM 1699 O O . VAL A 1 215 ? 9.711 7.086 4.695 1 95.06 215 VAL A O 1
ATOM 1702 N N . HIS A 1 216 ? 11.758 7.488 5.453 1 93.5 216 HIS A N 1
ATOM 1703 C CA . HIS A 1 216 ? 11.625 6.492 6.512 1 93.5 216 HIS A CA 1
ATOM 1704 C C . HIS A 1 216 ? 10.492 6.848 7.469 1 93.5 216 HIS A C 1
ATOM 1706 O O . HIS A 1 216 ? 9.648 6.004 7.773 1 93.5 216 HIS A O 1
ATOM 1712 N N . GLU A 1 217 ? 10.406 8.062 7.883 1 93.81 217 GLU A N 1
ATOM 1713 C CA . GLU A 1 217 ? 9.414 8.492 8.859 1 93.81 217 GLU A CA 1
ATOM 1714 C C . GLU A 1 217 ? 8.023 8.539 8.25 1 93.81 217 GLU A C 1
ATOM 1716 O O . GLU A 1 217 ? 7.051 8.094 8.859 1 93.81 217 GLU A O 1
ATOM 1721 N N . LEU A 1 218 ? 7.969 9.039 7.07 1 95.69 218 LEU A N 1
ATOM 1722 C CA . LEU A 1 218 ? 6.66 9.172 6.441 1 95.69 218 LEU A CA 1
ATOM 1723 C C . LEU A 1 218 ? 6.113 7.801 6.039 1 95.69 218 LEU A C 1
ATOM 1725 O O . LEU A 1 218 ? 4.898 7.594 6.016 1 95.69 218 LEU A O 1
ATOM 1729 N N . HIS A 1 219 ? 7.043 6.875 5.715 1 96.19 219 HIS A N 1
ATOM 1730 C CA . HIS A 1 219 ? 6.613 5.5 5.473 1 96.19 219 HIS A CA 1
ATOM 1731 C C . HIS A 1 219 ? 5.812 4.957 6.652 1 96.19 219 HIS A C 1
ATOM 1733 O O . HIS A 1 219 ? 4.746 4.363 6.461 1 96.19 219 HIS A O 1
ATOM 1739 N N . GLN A 1 220 ? 6.27 5.195 7.816 1 95.12 220 GLN A N 1
ATOM 1740 C CA . GLN A 1 220 ? 5.59 4.727 9.023 1 95.12 220 GLN A CA 1
ATOM 1741 C C . GLN A 1 220 ? 4.223 5.391 9.18 1 95.12 220 GLN A C 1
ATOM 1743 O O . GLN A 1 220 ? 3.242 4.73 9.523 1 95.12 220 GLN A O 1
ATOM 1748 N N . VAL A 1 221 ? 4.18 6.617 8.906 1 96.31 221 VAL A N 1
ATOM 1749 C CA . VAL A 1 221 ? 2.949 7.387 9.047 1 96.31 221 VAL A CA 1
ATOM 1750 C C . VAL A 1 221 ? 1.914 6.891 8.039 1 96.31 221 VAL A C 1
ATOM 1752 O O . VAL A 1 221 ? 0.745 6.703 8.383 1 96.31 221 VAL A O 1
ATOM 1755 N N . ILE A 1 222 ? 2.355 6.664 6.805 1 96.94 222 ILE A N 1
ATOM 1756 C CA . ILE A 1 222 ? 1.461 6.219 5.742 1 96.94 222 ILE A CA 1
ATOM 1757 C C . ILE A 1 222 ? 0.891 4.844 6.094 1 96.94 222 ILE A C 1
ATOM 1759 O O . ILE A 1 222 ? -0.325 4.645 6.062 1 96.94 222 ILE A O 1
ATOM 1763 N N . GLU A 1 223 ? 1.776 3.934 6.48 1 95.94 223 GLU A N 1
ATOM 1764 C CA . GLU A 1 223 ? 1.318 2.584 6.805 1 95.94 223 GLU A CA 1
ATOM 1765 C C . GLU A 1 223 ? 0.357 2.598 7.988 1 95.94 223 GLU A C 1
ATOM 1767 O O . GLU A 1 223 ? -0.646 1.881 7.988 1 95.94 223 GLU A O 1
ATOM 1772 N N . LYS A 1 224 ? 0.616 3.402 8.945 1 95.31 224 LYS A N 1
ATOM 1773 C CA . LYS A 1 224 ? -0.252 3.533 10.117 1 95.31 224 LYS A CA 1
ATOM 1774 C C . LYS A 1 224 ? -1.628 4.062 9.719 1 95.31 224 LYS A C 1
ATOM 1776 O O . LYS A 1 224 ? -2.65 3.557 10.188 1 95.31 224 LYS A O 1
ATOM 1781 N N . SER A 1 225 ? -1.695 5.055 8.891 1 95.44 225 SER A N 1
ATOM 1782 C CA . SER A 1 225 ? -2.936 5.711 8.492 1 95.44 225 SER A CA 1
ATOM 1783 C C . SER A 1 225 ? -3.84 4.754 7.719 1 95.44 225 SER A C 1
ATOM 1785 O O . SER A 1 225 ? -5.066 4.879 7.766 1 95.44 225 SER A O 1
ATOM 1787 N N . PHE A 1 226 ? -3.221 3.777 7.02 1 96.06 226 PHE A N 1
ATOM 1788 C CA . PHE A 1 226 ? -4.012 2.924 6.141 1 96.06 226 PHE A CA 1
ATOM 1789 C C . PHE A 1 226 ? -4.254 1.562 6.781 1 96.06 226 PHE A C 1
ATOM 1791 O O . PHE A 1 226 ? -4.902 0.697 6.188 1 96.06 226 PHE A O 1
ATOM 1798 N N . GLN A 1 227 ? -3.723 1.36 7.949 1 90.94 227 GLN A N 1
ATOM 1799 C CA . GLN A 1 227 ? -3.861 0.08 8.633 1 90.94 227 GLN A CA 1
ATOM 1800 C C . GLN A 1 227 ? -5.332 -0.312 8.773 1 90.94 227 GLN A C 1
ATOM 1802 O O . GLN A 1 227 ? -5.688 -1.478 8.586 1 90.94 227 GLN A O 1
ATOM 1807 N N . SER A 1 228 ? -6.219 0.681 8.977 1 87.44 228 SER A N 1
ATOM 1808 C CA . SER A 1 228 ? -7.629 0.371 9.188 1 87.44 228 SER A CA 1
ATOM 1809 C C . SER A 1 228 ? -8.492 0.958 8.078 1 87.44 228 SER A C 1
ATOM 1811 O O . SER A 1 228 ? -9.711 1.093 8.242 1 87.44 228 SER A O 1
ATOM 1813 N N . ALA A 1 229 ? -7.844 1.332 7.043 1 92.62 229 ALA A N 1
ATOM 1814 C CA . ALA A 1 229 ? -8.602 1.913 5.941 1 92.62 229 ALA A CA 1
ATOM 1815 C C . ALA A 1 229 ? -9.438 0.851 5.227 1 92.62 229 ALA A C 1
ATOM 1817 O O . ALA A 1 229 ? -8.992 -0.287 5.062 1 92.62 229 ALA A O 1
ATOM 1818 N N . PRO A 1 230 ? -10.648 1.227 4.848 1 93 230 PRO A N 1
ATOM 1819 C CA . PRO A 1 230 ? -11.414 0.284 4.035 1 93 230 PRO A CA 1
ATOM 1820 C C . PRO A 1 230 ? -10.711 -0.083 2.73 1 93 230 PRO A C 1
ATOM 1822 O O . PRO A 1 230 ? -9.961 0.725 2.182 1 93 230 PRO A O 1
ATOM 1825 N N . LEU A 1 231 ? -11 -1.253 2.221 1 92.38 231 LEU A N 1
ATOM 1826 C CA . LEU A 1 231 ? -10.344 -1.795 1.034 1 92.38 231 LEU A CA 1
ATOM 1827 C C . LEU A 1 231 ? -10.523 -0.862 -0.158 1 92.38 231 LEU A C 1
ATOM 1829 O O . LEU A 1 231 ? -9.609 -0.7 -0.968 1 92.38 231 LEU A O 1
ATOM 1833 N N . GLU A 1 232 ? -11.648 -0.229 -0.201 1 93.25 232 GLU A N 1
ATOM 1834 C CA . GLU A 1 232 ? -11.992 0.588 -1.361 1 93.25 232 GLU A CA 1
ATOM 1835 C C . GLU A 1 232 ? -11.156 1.864 -1.404 1 93.25 232 GLU A C 1
ATOM 1837 O O . GLU A 1 232 ? -11.102 2.545 -2.432 1 93.25 232 GLU A O 1
ATOM 1842 N N . LEU A 1 233 ? -10.477 2.172 -0.31 1 95.44 233 LEU A N 1
ATOM 1843 C CA . LEU A 1 233 ? -9.719 3.416 -0.25 1 95.44 233 LEU A CA 1
ATOM 1844 C C . LEU A 1 233 ? -8.219 3.145 -0.282 1 95.44 233 LEU A C 1
ATOM 1846 O O . LEU A 1 233 ? -7.414 4.078 -0.268 1 95.44 233 LEU A O 1
ATOM 1850 N N . LEU A 1 234 ? -7.789 1.874 -0.455 1 95.81 234 LEU A N 1
ATOM 1851 C CA . LEU A 1 234 ? -6.383 1.491 -0.347 1 95.81 234 LEU A CA 1
ATOM 1852 C C . LEU A 1 234 ? -5.582 2.021 -1.531 1 95.81 234 LEU A C 1
ATOM 1854 O O . LEU A 1 234 ? -4.355 2.131 -1.458 1 95.81 234 LEU A O 1
ATOM 1858 N N . TYR A 1 235 ? -6.285 2.363 -2.596 1 95.19 235 TYR A N 1
ATOM 1859 C CA . TYR A 1 235 ? -5.574 2.906 -3.746 1 95.19 235 TYR A CA 1
ATOM 1860 C C . TYR A 1 235 ? -4.922 4.242 -3.404 1 95.19 235 TYR A C 1
ATOM 1862 O O . TYR A 1 235 ? -3.951 4.648 -4.047 1 95.19 235 TYR A O 1
ATOM 1870 N N . LEU A 1 236 ? -5.371 4.934 -2.373 1 97.06 236 LEU A N 1
ATOM 1871 C CA . LEU A 1 236 ? -4.848 6.234 -1.967 1 97.06 236 LEU A CA 1
ATOM 1872 C C . LEU A 1 236 ? -3.463 6.094 -1.348 1 97.06 236 LEU A C 1
ATOM 1874 O O . LEU A 1 236 ? -2.711 7.07 -1.273 1 97.06 236 LEU A O 1
ATOM 1878 N N . ARG A 1 237 ? -3.146 4.902 -0.884 1 96.62 237 ARG A N 1
ATOM 1879 C CA . ARG A 1 237 ? -1.866 4.656 -0.23 1 96.62 237 ARG A CA 1
ATOM 1880 C C . ARG A 1 237 ? -0.705 4.949 -1.172 1 96.62 237 ARG A C 1
ATOM 1882 O O . ARG A 1 237 ? 0.266 5.605 -0.784 1 96.62 237 ARG A O 1
ATOM 1889 N N . ASN A 1 238 ? -0.803 4.582 -2.4 1 94.88 238 ASN A N 1
ATOM 1890 C CA . ASN A 1 238 ? 0.27 4.824 -3.359 1 94.88 238 ASN A CA 1
ATOM 1891 C C . ASN A 1 238 ? 0.363 6.301 -3.736 1 94.88 238 ASN A C 1
ATOM 1893 O O . ASN A 1 238 ? 1.444 6.797 -4.055 1 94.88 238 ASN A O 1
ATOM 1897 N N . ARG A 1 239 ? -0.827 6.898 -3.717 1 95.81 239 ARG A N 1
ATOM 1898 C CA . ARG A 1 239 ? -0.785 8.336 -3.936 1 95.81 239 ARG A CA 1
ATOM 1899 C C . ARG A 1 239 ? 0.007 9.039 -2.836 1 95.81 239 ARG A C 1
ATOM 1901 O O . ARG A 1 239 ? 0.785 9.953 -3.109 1 95.81 239 ARG A O 1
ATOM 1908 N N . SER A 1 240 ? -0.207 8.555 -1.629 1 97.19 240 SER A N 1
ATOM 1909 C CA . SER A 1 240 ? 0.552 9.078 -0.497 1 97.19 240 SER A CA 1
ATOM 1910 C C . SER A 1 240 ? 2.049 8.859 -0.686 1 97.19 240 SER A C 1
ATOM 1912 O O . SER A 1 240 ? 2.848 9.773 -0.482 1 97.19 240 SER A O 1
ATOM 1914 N N . TYR A 1 241 ? 2.436 7.695 -1.121 1 97.44 241 TYR A N 1
ATOM 1915 C CA . TYR A 1 241 ? 3.838 7.379 -1.36 1 97.44 241 TYR A CA 1
ATOM 1916 C C . TYR A 1 241 ? 4.41 8.25 -2.475 1 97.44 241 TYR A C 1
ATOM 1918 O O . TYR A 1 241 ? 5.582 8.633 -2.434 1 97.44 241 TYR A O 1
ATOM 1926 N N . GLY A 1 242 ? 3.564 8.484 -3.486 1 97.31 242 GLY A N 1
ATOM 1927 C CA . GLY A 1 242 ? 4.004 9.367 -4.551 1 97.31 242 GLY A CA 1
ATOM 1928 C C . GLY A 1 242 ? 4.41 10.742 -4.055 1 97.31 242 GLY A C 1
ATOM 1929 O O . GLY A 1 242 ? 5.508 11.219 -4.348 1 97.31 242 GLY A O 1
ATOM 1930 N N . TRP A 1 243 ? 3.578 11.273 -3.289 1 95.5 243 TRP A N 1
ATOM 1931 C CA . TRP A 1 243 ? 3.834 12.617 -2.785 1 95.5 243 TRP A CA 1
ATOM 1932 C C . TRP A 1 243 ? 4.977 12.617 -1.777 1 95.5 243 TRP A C 1
ATOM 1934 O O . TRP A 1 243 ? 5.754 13.57 -1.704 1 95.5 243 TRP A O 1
ATOM 1944 N N . MET A 1 244 ? 5.066 11.555 -0.94 1 95.88 244 MET A N 1
ATOM 1945 C CA . MET A 1 244 ? 6.203 11.414 -0.033 1 95.88 244 MET A CA 1
ATOM 1946 C C . MET A 1 244 ? 7.52 11.484 -0.795 1 95.88 244 MET A C 1
ATOM 1948 O O . MET A 1 244 ? 8.43 12.227 -0.406 1 95.88 244 MET A O 1
ATOM 1952 N N . ASN A 1 245 ? 7.582 10.781 -1.882 1 97.31 245 ASN A N 1
ATOM 1953 C CA . ASN A 1 245 ? 8.805 10.766 -2.676 1 97.31 245 ASN A CA 1
ATOM 1954 C C . ASN A 1 245 ? 9.039 12.102 -3.375 1 97.31 245 ASN A C 1
ATOM 1956 O O . ASN A 1 245 ? 10.188 12.516 -3.557 1 97.31 245 ASN A O 1
ATOM 1960 N N . TYR A 1 246 ? 7.984 12.727 -3.76 1 96.12 246 TYR A N 1
ATOM 1961 C CA . TYR A 1 246 ? 8.086 14.07 -4.332 1 96.12 246 TYR A CA 1
ATOM 1962 C C . TYR A 1 246 ? 8.742 15.031 -3.355 1 96.12 246 TYR A C 1
ATOM 1964 O O . TYR A 1 246 ? 9.68 15.75 -3.717 1 96.12 246 TYR A O 1
ATOM 1972 N N . PHE A 1 247 ? 8.312 14.984 -2.133 1 92.88 247 PHE A N 1
ATOM 1973 C CA . PHE A 1 247 ? 8.867 15.859 -1.104 1 92.88 247 PHE A CA 1
ATOM 1974 C C . PHE A 1 247 ? 10.312 15.477 -0.8 1 92.88 247 PHE A C 1
ATOM 1976 O O . PHE A 1 247 ? 11.164 16.344 -0.607 1 92.88 247 PHE A O 1
ATOM 1983 N N . ALA A 1 248 ? 10.555 14.195 -0.766 1 95.62 248 ALA A N 1
ATOM 1984 C CA . ALA A 1 248 ? 11.922 13.719 -0.545 1 95.62 248 ALA A CA 1
ATOM 1985 C C . ALA A 1 248 ? 12.852 14.203 -1.653 1 95.62 248 ALA A C 1
ATOM 1987 O O . ALA A 1 248 ? 14.016 14.539 -1.396 1 95.62 248 ALA A O 1
ATOM 1988 N N . ALA A 1 249 ? 12.32 14.266 -2.854 1 95.81 249 ALA A N 1
ATOM 1989 C CA . ALA A 1 249 ? 13.117 14.734 -3.984 1 95.81 249 ALA A CA 1
ATOM 1990 C C . ALA A 1 249 ? 13.523 16.188 -3.797 1 95.81 249 ALA A C 1
ATOM 1992 O O . ALA A 1 249 ? 14.68 16.547 -4.023 1 95.81 249 ALA A O 1
ATOM 1993 N N . TRP A 1 250 ? 12.641 16.984 -3.396 1 92.38 250 TRP A N 1
ATOM 1994 C CA . TRP A 1 250 ? 12.938 18.391 -3.145 1 92.38 250 TRP A CA 1
ATOM 1995 C C . TRP A 1 250 ? 13.953 18.531 -2.02 1 92.38 250 TRP A C 1
ATOM 1997 O O . TRP A 1 250 ? 14.883 19.344 -2.117 1 92.38 250 TRP A O 1
ATOM 2007 N N . SER A 1 251 ? 13.75 17.781 -0.967 1 92 251 SER A N 1
ATOM 2008 C CA . SER A 1 251 ? 14.68 17.828 0.158 1 92 251 SER A CA 1
ATOM 2009 C C . SER A 1 251 ? 16.094 17.438 -0.271 1 92 251 SER A C 1
ATOM 2011 O O . SER A 1 251 ? 17.062 18.078 0.117 1 92 251 SER A O 1
ATOM 2013 N N . ALA A 1 252 ? 16.156 16.422 -1.042 1 93.88 252 ALA A N 1
ATOM 2014 C CA . ALA A 1 252 ? 17.453 15.984 -1.55 1 93.88 252 ALA A CA 1
ATOM 2015 C C . ALA A 1 252 ? 18.094 17.062 -2.414 1 93.88 252 ALA A C 1
ATOM 2017 O O . ALA A 1 252 ? 19.297 17.328 -2.303 1 93.88 252 ALA A O 1
ATOM 2018 N N . LEU A 1 253 ? 17.266 17.672 -3.189 1 90.81 253 LEU A N 1
ATOM 2019 C CA . LEU A 1 253 ? 17.766 18.641 -4.164 1 90.81 253 LEU A CA 1
ATOM 2020 C C . LEU A 1 253 ? 18.234 19.922 -3.473 1 90.81 253 LEU A C 1
ATOM 2022 O O . LEU A 1 253 ? 19.359 20.359 -3.668 1 90.81 253 LEU A O 1
ATOM 2026 N N . LEU A 1 254 ? 17.406 20.453 -2.604 1 84.38 254 LEU A N 1
ATOM 2027 C CA . LEU A 1 254 ? 17.672 21.781 -2.033 1 84.38 254 LEU A CA 1
ATOM 2028 C C . LEU A 1 254 ? 18.312 21.656 -0.659 1 84.38 254 LEU A C 1
ATOM 2030 O O . LEU A 1 254 ? 19.094 22.531 -0.253 1 84.38 254 LEU A O 1
ATOM 2034 N N . GLY A 1 255 ? 18 20.625 0.007 1 81.56 255 GLY A N 1
ATOM 2035 C CA . GLY A 1 255 ? 18.531 20.453 1.348 1 81.56 255 GLY A CA 1
ATOM 2036 C C . GLY A 1 255 ? 19.906 19.812 1.361 1 81.56 255 GLY A C 1
ATOM 2037 O O . GLY A 1 255 ? 20.781 20.203 2.15 1 81.56 255 GLY A O 1
ATOM 2038 N N . GLU A 1 256 ? 20.047 18.875 0.483 1 86.38 256 GLU A N 1
ATOM 2039 C CA . GLU A 1 256 ? 21.266 18.078 0.509 1 86.38 256 GLU A CA 1
ATOM 2040 C C . GLU A 1 256 ? 22.125 18.359 -0.722 1 86.38 256 GLU A C 1
ATOM 2042 O O . GLU A 1 256 ? 23.266 17.859 -0.818 1 86.38 256 GLU A O 1
ATOM 2047 N N . ASN A 1 257 ? 21.656 19.109 -1.654 1 87.19 257 ASN A N 1
ATOM 2048 C CA . ASN A 1 257 ? 22.328 19.359 -2.924 1 87.19 257 ASN A CA 1
ATOM 2049 C C . ASN A 1 257 ? 22.734 18.047 -3.604 1 87.19 257 ASN A C 1
ATOM 2051 O O . ASN A 1 257 ? 23.859 17.922 -4.09 1 87.19 257 ASN A O 1
ATOM 2055 N N . ASN A 1 258 ? 21.953 17.094 -3.529 1 91.88 258 ASN A N 1
ATOM 2056 C CA . ASN A 1 258 ? 22.156 15.766 -4.113 1 91.88 258 ASN A CA 1
ATOM 2057 C C . ASN A 1 258 ? 21.188 15.5 -5.258 1 91.88 258 ASN A C 1
ATOM 2059 O O . ASN A 1 258 ? 20.125 14.906 -5.051 1 91.88 258 ASN A O 1
ATOM 2063 N N . TYR A 1 259 ? 21.625 15.797 -6.41 1 91.31 259 TYR A N 1
ATOM 2064 C CA . TYR A 1 259 ? 20.719 15.688 -7.547 1 91.31 259 TYR A CA 1
ATOM 2065 C C . TYR A 1 259 ? 20.453 14.234 -7.902 1 91.31 259 TYR A C 1
ATOM 2067 O O . TYR A 1 259 ? 19.391 13.898 -8.438 1 91.31 259 TYR A O 1
ATOM 2075 N N . ASN A 1 260 ? 21.375 13.336 -7.594 1 93.75 260 ASN A N 1
ATOM 2076 C CA . ASN A 1 260 ? 21.156 11.914 -7.863 1 93.75 260 ASN A CA 1
ATOM 2077 C C . ASN A 1 260 ? 20 11.367 -7.027 1 93.75 260 ASN A C 1
ATOM 2079 O O . ASN A 1 260 ? 19.109 10.695 -7.555 1 93.75 260 ASN A O 1
ATOM 2083 N N . ASP A 1 261 ? 20.016 11.68 -5.754 1 95.19 261 ASP A N 1
ATOM 2084 C CA . ASP A 1 261 ? 18.906 11.266 -4.887 1 95.19 261 ASP A CA 1
ATOM 2085 C C . ASP A 1 261 ? 17.594 11.93 -5.301 1 95.19 261 ASP A C 1
ATOM 2087 O O . ASP A 1 261 ? 16.531 11.312 -5.25 1 95.19 261 ASP A O 1
ATOM 2091 N N . ALA A 1 262 ? 17.719 13.164 -5.656 1 96.19 262 ALA A N 1
ATOM 2092 C CA . ALA A 1 262 ? 16.516 13.867 -6.113 1 96.19 262 ALA A CA 1
ATOM 2093 C C . ALA A 1 262 ? 15.898 13.164 -7.316 1 96.19 262 ALA A C 1
ATOM 2095 O O . ALA A 1 262 ? 14.68 12.984 -7.379 1 96.19 262 ALA A O 1
ATOM 2096 N N . MET A 1 263 ? 16.719 12.742 -8.203 1 95.94 263 MET A N 1
ATOM 2097 C CA . MET A 1 263 ? 16.234 12.023 -9.391 1 95.94 263 MET A CA 1
ATOM 2098 C C . MET A 1 263 ? 15.625 10.68 -9 1 95.94 263 MET A C 1
ATOM 2100 O O . MET A 1 263 ? 14.586 10.297 -9.531 1 95.94 263 MET A O 1
ATOM 2104 N N . TYR A 1 264 ? 16.375 10.023 -8.141 1 96.81 264 TYR A N 1
ATOM 2105 C CA . TYR A 1 264 ? 15.875 8.734 -7.672 1 96.81 264 TYR A CA 1
ATOM 2106 C C . TYR A 1 264 ? 14.477 8.875 -7.074 1 96.81 264 TYR A C 1
ATOM 2108 O O . TYR A 1 264 ? 13.555 8.148 -7.449 1 96.81 264 TYR A O 1
ATOM 2116 N N . PHE A 1 265 ? 14.242 9.82 -6.152 1 97.5 265 PHE A N 1
ATOM 2117 C CA . PHE A 1 265 ? 12.969 10.008 -5.477 1 97.5 265 PHE A CA 1
ATOM 2118 C C . PHE A 1 265 ? 11.914 10.516 -6.453 1 97.5 265 PHE A C 1
ATOM 2120 O O . PHE A 1 265 ? 10.727 10.188 -6.328 1 97.5 265 PHE A O 1
ATOM 2127 N N . SER A 1 266 ? 12.328 11.359 -7.348 1 97.31 266 SER A N 1
ATOM 2128 C CA . SER A 1 266 ? 11.414 11.812 -8.383 1 97.31 266 SER A CA 1
ATOM 2129 C C . SER A 1 266 ? 10.844 10.648 -9.18 1 97.31 266 SER A C 1
ATOM 2131 O O . SER A 1 266 ? 9.641 10.578 -9.422 1 97.31 266 SER A O 1
ATOM 2133 N N . ARG A 1 267 ? 11.727 9.742 -9.531 1 96.75 267 ARG A N 1
ATOM 2134 C CA . ARG A 1 267 ? 11.289 8.555 -10.266 1 96.75 267 ARG A CA 1
ATOM 2135 C C . ARG A 1 267 ? 10.359 7.699 -9.406 1 96.75 267 ARG A C 1
ATOM 2137 O O . ARG A 1 267 ? 9.328 7.219 -9.891 1 96.75 267 ARG A O 1
ATOM 2144 N N . GLN A 1 268 ? 10.695 7.52 -8.188 1 97.06 268 GLN A N 1
ATOM 2145 C CA . GLN A 1 268 ? 9.859 6.762 -7.27 1 97.06 268 GLN A CA 1
ATOM 2146 C C . GLN A 1 268 ? 8.469 7.387 -7.148 1 97.06 268 GLN A C 1
ATOM 2148 O O . GLN A 1 268 ? 7.469 6.672 -7.074 1 97.06 268 GLN A O 1
ATOM 2153 N N . ALA A 1 269 ? 8.461 8.695 -7.109 1 97.62 269 ALA A N 1
ATOM 2154 C CA . ALA A 1 269 ? 7.188 9.391 -6.996 1 97.62 269 ALA A CA 1
ATOM 2155 C C . ALA A 1 269 ? 6.238 8.992 -8.125 1 97.62 269 ALA A C 1
ATOM 2157 O O . ALA A 1 269 ? 5.082 8.648 -7.879 1 97.62 269 ALA A O 1
ATOM 2158 N N . VAL A 1 270 ? 6.75 8.891 -9.312 1 96.31 270 VAL A N 1
ATOM 2159 C CA . VAL A 1 270 ? 5.934 8.602 -10.492 1 96.31 270 VAL A CA 1
ATOM 2160 C C . VAL A 1 270 ? 5.621 7.109 -10.547 1 96.31 270 VAL A C 1
ATOM 2162 O O . VAL A 1 270 ? 4.543 6.711 -11 1 96.31 270 VAL A O 1
ATOM 2165 N N . LEU A 1 271 ? 6.52 6.297 -10.094 1 95.56 271 LEU A N 1
ATOM 2166 C CA . LEU A 1 271 ? 6.242 4.867 -10.039 1 95.56 271 LEU A CA 1
ATOM 2167 C C . LEU A 1 271 ? 5.039 4.582 -9.141 1 95.56 271 LEU A C 1
ATOM 2169 O O . LEU A 1 271 ? 4.191 3.752 -9.477 1 95.56 271 LEU A O 1
ATOM 2173 N N . HIS A 1 272 ? 4.941 5.285 -8.047 1 96.69 272 HIS A N 1
ATOM 2174 C CA . HIS A 1 272 ? 3.832 5.102 -7.117 1 96.69 272 HIS A CA 1
ATOM 2175 C C . HIS A 1 272 ? 2.559 5.758 -7.645 1 96.69 272 HIS A C 1
ATOM 2177 O O . HIS A 1 272 ? 1.473 5.184 -7.535 1 96.69 272 HIS A O 1
ATOM 2183 N N . TYR A 1 273 ? 2.693 6.91 -8.133 1 95.75 273 TYR A N 1
ATOM 2184 C CA . TYR A 1 273 ? 1.562 7.711 -8.586 1 95.75 273 TYR A CA 1
ATOM 2185 C C . TYR A 1 273 ? 1.841 8.328 -9.953 1 95.75 273 TYR A C 1
ATOM 2187 O O . TYR A 1 273 ? 2.176 9.508 -10.047 1 95.75 273 TYR A O 1
ATOM 2195 N N . PRO A 1 274 ? 1.673 7.633 -11.023 1 93.44 274 PRO A N 1
ATOM 2196 C CA . PRO A 1 274 ? 2.072 8.039 -12.375 1 93.44 274 PRO A CA 1
ATOM 2197 C C . PRO A 1 274 ? 1.432 9.352 -12.805 1 93.44 274 PRO A C 1
ATOM 2199 O O . PRO A 1 274 ? 2.035 10.117 -13.562 1 93.44 274 PRO A O 1
ATOM 2202 N N . GLN A 1 275 ? 0.293 9.719 -12.336 1 91.94 275 GLN A N 1
ATOM 2203 C CA . GLN A 1 275 ? -0.417 10.93 -12.742 1 91.94 275 GLN A CA 1
ATOM 2204 C C . GLN A 1 275 ? 0.338 12.18 -12.305 1 91.94 275 GLN A C 1
ATOM 2206 O O . GLN A 1 275 ? 0.064 13.273 -12.789 1 91.94 275 GLN A O 1
ATOM 2211 N N . LEU A 1 276 ? 1.254 12.07 -11.352 1 93.44 276 LEU A N 1
ATOM 2212 C CA . LEU A 1 276 ? 2.064 13.188 -10.891 1 93.44 276 LEU A CA 1
ATOM 2213 C C . LEU A 1 276 ? 2.848 13.805 -12.047 1 93.44 276 LEU A C 1
ATOM 2215 O O . LEU A 1 276 ? 3.119 15.008 -12.047 1 93.44 276 LEU A O 1
ATOM 2219 N N . ARG A 1 277 ? 3.178 12.969 -13.055 1 92.5 277 ARG A N 1
ATOM 2220 C CA . ARG A 1 277 ? 4.004 13.406 -14.18 1 92.5 277 ARG A CA 1
ATOM 2221 C C . ARG A 1 277 ? 3.334 14.547 -14.938 1 92.5 277 ARG A C 1
ATOM 2223 O O . ARG A 1 277 ? 4.012 15.359 -15.57 1 92.5 277 ARG A O 1
ATOM 2230 N N . TYR A 1 278 ? 2.049 14.625 -14.766 1 91.69 278 TYR A N 1
ATOM 2231 C CA . TYR A 1 278 ? 1.298 15.578 -15.57 1 91.69 278 TYR A CA 1
ATOM 2232 C C . TYR A 1 278 ? 0.987 16.844 -14.766 1 91.69 278 TYR A C 1
ATOM 2234 O O . TYR A 1 278 ? 0.312 17.75 -15.266 1 91.69 278 TYR A O 1
ATOM 2242 N N . THR A 1 279 ? 1.432 16.953 -13.602 1 91 279 THR A N 1
ATOM 2243 C CA . THR A 1 279 ? 1.184 18.125 -12.758 1 91 279 THR A CA 1
ATOM 2244 C C . THR A 1 279 ? 2.277 19.172 -12.953 1 91 279 THR A C 1
ATOM 2246 O O . THR A 1 279 ? 3.424 18.828 -13.258 1 91 279 THR A O 1
ATOM 2249 N N . LEU A 1 280 ? 1.925 20.375 -12.719 1 90.31 280 LEU A N 1
ATOM 2250 C CA . LEU A 1 280 ? 2.893 21.469 -12.805 1 90.31 280 LEU A CA 1
ATOM 2251 C C . LEU A 1 280 ? 3.953 21.328 -11.719 1 90.31 280 LEU A C 1
ATOM 2253 O O . LEU A 1 280 ? 5.117 21.672 -11.93 1 90.31 280 LEU A O 1
ATOM 2257 N N . MET A 1 281 ? 3.6 20.844 -10.641 1 90.5 281 MET A N 1
ATOM 2258 C CA . MET A 1 281 ? 4.527 20.656 -9.523 1 90.5 281 MET A CA 1
ATOM 2259 C C . MET A 1 281 ? 5.668 19.719 -9.922 1 90.5 281 MET A C 1
ATOM 2261 O O . MET A 1 281 ? 6.836 20.016 -9.664 1 90.5 281 MET A O 1
ATOM 2265 N N . TYR A 1 282 ? 5.301 18.641 -10.57 1 92.69 282 TYR A N 1
ATOM 2266 C CA . TYR A 1 282 ? 6.32 17.672 -10.977 1 92.69 282 TYR A CA 1
ATOM 2267 C C . TYR A 1 282 ? 7.219 18.25 -12.062 1 92.69 282 TYR A C 1
ATOM 2269 O O . TYR A 1 282 ? 8.43 18.031 -12.062 1 92.69 282 TYR A O 1
ATOM 2277 N N . VAL A 1 283 ? 6.652 18.984 -12.984 1 91.75 283 VAL A N 1
ATOM 2278 C CA . VAL A 1 283 ? 7.426 19.625 -14.039 1 91.75 283 VAL A CA 1
ATOM 2279 C C . VAL A 1 283 ? 8.445 20.578 -13.422 1 91.75 283 VAL A C 1
ATOM 2281 O O . VAL A 1 283 ? 9.609 20.594 -13.828 1 91.75 283 VAL A O 1
ATOM 2284 N N . ARG A 1 284 ? 7.996 21.344 -12.438 1 90.44 284 ARG A N 1
ATOM 2285 C CA . ARG A 1 284 ? 8.883 22.266 -11.742 1 90.44 284 ARG A CA 1
ATOM 2286 C C . ARG A 1 284 ? 10.055 21.516 -11.109 1 90.44 284 ARG A C 1
ATOM 2288 O O . ARG A 1 284 ? 11.195 21.984 -11.18 1 90.44 284 ARG A O 1
ATOM 2295 N N . LEU A 1 285 ? 9.734 20.453 -10.469 1 92.81 285 LEU A N 1
ATOM 2296 C CA . LEU A 1 285 ? 10.781 19.625 -9.859 1 92.81 285 LEU A CA 1
ATOM 2297 C C . LEU A 1 285 ? 11.758 19.125 -10.914 1 92.81 285 LEU A C 1
ATOM 2299 O O . LEU A 1 285 ? 12.977 19.219 -10.719 1 92.81 285 LEU A O 1
ATOM 2303 N N . SER A 1 286 ? 11.242 18.609 -12.023 1 92.81 286 SER A N 1
ATOM 2304 C CA . SER A 1 286 ? 12.078 18.078 -13.094 1 92.81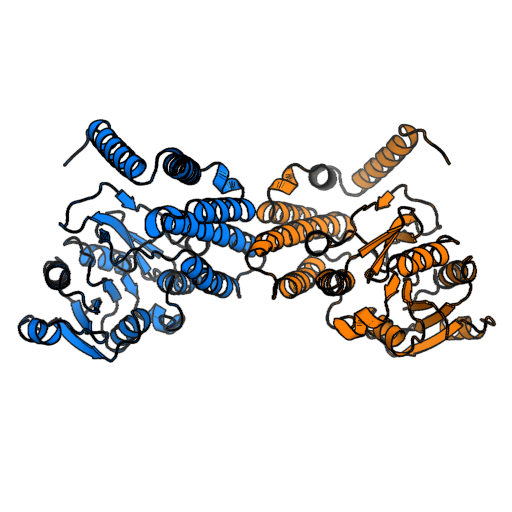 286 SER A CA 1
ATOM 2305 C C . SER A 1 286 ? 13 19.156 -13.664 1 92.81 286 SER A C 1
ATOM 2307 O O . SER A 1 286 ? 14.18 18.906 -13.898 1 92.81 286 SER A O 1
ATOM 2309 N N . VAL A 1 287 ? 12.469 20.312 -13.828 1 91 287 VAL A N 1
ATOM 2310 C CA . VAL A 1 287 ? 13.25 21.438 -14.344 1 91 287 VAL A CA 1
ATOM 2311 C C . VAL A 1 287 ? 14.328 21.828 -13.336 1 91 287 VAL A C 1
ATOM 2313 O O . VAL A 1 287 ? 15.477 22.062 -13.711 1 91 287 VAL A O 1
ATOM 2316 N N . ALA A 1 288 ? 13.945 21.922 -12.109 1 90.75 288 ALA A N 1
ATOM 2317 C CA . ALA A 1 288 ? 14.898 22.25 -11.055 1 90.75 288 ALA A CA 1
ATOM 2318 C C . ALA A 1 288 ? 16.047 21.266 -11.023 1 90.75 288 ALA A C 1
ATOM 2320 O O . ALA A 1 288 ? 17.219 21.656 -10.914 1 90.75 288 ALA A O 1
ATOM 2321 N N . ILE A 1 289 ? 15.727 20.016 -11.078 1 92 289 ILE A N 1
ATOM 2322 C CA . ILE A 1 289 ? 16.75 18.969 -11.055 1 92 289 ILE A CA 1
ATOM 2323 C C . ILE A 1 289 ? 17.688 19.141 -12.25 1 92 289 ILE A C 1
ATOM 2325 O O . ILE A 1 289 ? 18.906 19.062 -12.094 1 92 289 ILE A O 1
ATOM 2329 N N . ALA A 1 290 ? 17.125 19.406 -13.375 1 90.56 290 ALA A N 1
ATOM 2330 C CA . ALA A 1 290 ? 17.922 19.578 -14.586 1 90.56 290 ALA A CA 1
ATOM 2331 C C . ALA A 1 290 ? 18.859 20.781 -14.453 1 90.56 290 ALA A C 1
ATOM 2333 O O . ALA A 1 290 ? 20.047 20.703 -14.789 1 90.56 290 ALA A O 1
ATOM 2334 N N . ILE A 1 291 ? 18.344 21.859 -13.953 1 88.69 291 ILE A N 1
ATOM 2335 C CA . ILE A 1 291 ? 19.125 23.094 -13.812 1 88.69 291 ILE A CA 1
ATOM 2336 C C . ILE A 1 291 ? 20.266 22.859 -12.828 1 88.69 291 ILE A C 1
ATOM 2338 O O . ILE A 1 291 ? 21.422 23.234 -13.109 1 88.69 291 ILE A O 1
ATOM 2342 N N . ILE A 1 292 ? 19.984 22.25 -11.797 1 88.06 292 ILE A N 1
ATOM 2343 C CA . ILE A 1 292 ? 21 22.047 -10.766 1 88.06 292 ILE A CA 1
ATOM 2344 C C . ILE A 1 292 ? 22.047 21.062 -11.258 1 88.06 292 ILE A C 1
ATOM 2346 O O . ILE A 1 292 ? 23.234 21.234 -11.016 1 88.06 292 ILE A O 1
ATOM 2350 N N . ARG A 1 293 ? 21.578 20.078 -11.922 1 85.56 293 ARG A N 1
ATOM 2351 C CA . ARG A 1 293 ? 22.484 19.078 -12.477 1 85.56 293 ARG A CA 1
ATOM 2352 C C . ARG A 1 293 ? 23.422 19.703 -13.492 1 85.56 293 ARG A C 1
ATOM 2354 O O . ARG A 1 293 ? 24.641 19.438 -13.461 1 85.56 293 ARG A O 1
ATOM 2361 N N . TRP A 1 294 ? 22.922 20.578 -14.281 1 85.81 294 TRP A N 1
ATOM 2362 C CA . TRP A 1 294 ? 23.703 21.047 -15.43 1 85.81 294 TRP A CA 1
ATOM 2363 C C . TRP A 1 294 ? 24.375 22.375 -15.117 1 85.81 294 TRP A C 1
ATOM 2365 O O . TRP A 1 294 ? 25.469 22.656 -15.602 1 85.81 294 TRP A O 1
ATOM 2375 N N . LEU A 1 295 ? 23.703 23.25 -14.25 1 82.94 295 LEU A N 1
ATOM 2376 C CA . LEU A 1 295 ? 24.203 24.609 -14.062 1 82.94 295 LEU A CA 1
ATOM 2377 C C . LEU A 1 295 ? 24.625 24.844 -12.617 1 82.94 295 LEU A C 1
ATOM 2379 O O . LEU A 1 295 ? 25.25 25.859 -12.305 1 82.94 295 LEU A O 1
ATOM 2383 N N . GLY A 1 296 ? 24.344 23.984 -11.789 1 78.88 296 GLY A N 1
ATOM 2384 C CA . GLY A 1 296 ? 24.719 24.109 -10.391 1 78.88 296 GLY A CA 1
ATOM 2385 C C . GLY A 1 296 ? 23.641 24.766 -9.539 1 78.88 296 GLY A C 1
ATOM 2386 O O . GLY A 1 296 ? 22.719 25.391 -10.07 1 78.88 296 GLY A O 1
ATOM 2387 N N . SER A 1 297 ? 23.766 24.625 -8.219 1 76.06 297 SER A N 1
ATOM 2388 C CA . SER A 1 297 ? 22.766 25.078 -7.258 1 76.06 297 SER A CA 1
ATOM 2389 C C . SER A 1 297 ? 22.688 26.594 -7.223 1 76.06 297 SER A C 1
ATOM 2391 O O . SER A 1 297 ? 21.609 27.156 -7.035 1 76.06 297 SER A O 1
ATOM 2393 N N . GLN A 1 298 ? 23.781 27.234 -7.43 1 74.38 298 GLN A N 1
ATOM 2394 C CA . GLN A 1 298 ? 23.828 28.688 -7.395 1 74.38 298 GLN A CA 1
ATOM 2395 C C . GLN A 1 298 ? 23 29.297 -8.531 1 74.38 298 GLN A C 1
ATOM 2397 O O . GLN A 1 298 ? 22.266 30.25 -8.328 1 74.38 298 GLN A O 1
ATOM 2402 N N . THR A 1 299 ? 23.125 28.688 -9.625 1 70.12 299 THR A N 1
ATOM 2403 C CA . THR A 1 299 ? 22.391 29.156 -10.781 1 70.12 299 THR A CA 1
ATOM 2404 C C . THR A 1 299 ? 20.891 28.984 -10.578 1 70.12 299 THR A C 1
ATOM 2406 O O . THR A 1 299 ? 20.094 29.859 -10.922 1 70.12 299 THR A O 1
ATOM 2409 N N . TYR A 1 300 ? 20.562 27.922 -9.961 1 75.81 300 TYR A N 1
ATOM 2410 C CA . TYR A 1 300 ? 19.141 27.672 -9.711 1 75.81 300 TYR A CA 1
ATOM 2411 C C . TYR A 1 300 ? 18.562 28.719 -8.766 1 75.81 300 TYR A C 1
ATOM 2413 O O . TYR A 1 300 ? 17.453 29.219 -8.984 1 75.81 300 TYR A O 1
ATOM 2421 N N . GLN A 1 301 ? 19.266 29.047 -7.77 1 71.5 301 GLN A N 1
ATOM 2422 C CA . GLN A 1 301 ? 18.797 30.062 -6.816 1 71.5 301 GLN A CA 1
ATOM 2423 C C . GLN A 1 301 ? 18.625 31.422 -7.488 1 71.5 301 GLN A C 1
ATOM 2425 O O . GLN A 1 301 ? 17.688 32.156 -7.18 1 71.5 301 GLN A O 1
ATOM 2430 N N . GLU A 1 302 ? 19.5 31.609 -8.406 1 67.88 302 GLU A N 1
ATOM 2431 C CA . GLU A 1 302 ? 19.438 32.844 -9.148 1 67.88 302 GLU A CA 1
ATOM 2432 C C . GLU A 1 302 ? 18.219 32.906 -10.062 1 67.88 302 GLU A C 1
ATOM 2434 O O . GLU A 1 302 ? 17.516 33.906 -10.141 1 67.88 302 GLU A O 1
ATOM 2439 N N . VAL A 1 303 ? 18 31.781 -10.641 1 65.56 303 VAL A N 1
ATOM 2440 C CA . VAL A 1 303 ? 16.875 31.672 -11.562 1 65.56 303 VAL A CA 1
ATOM 2441 C C . VAL A 1 303 ? 15.562 31.734 -10.781 1 65.56 303 VAL A C 1
ATOM 2443 O O . VAL A 1 303 ? 14.609 32.406 -11.195 1 65.56 303 VAL A O 1
ATOM 2446 N N . ARG A 1 304 ? 15.555 31.094 -9.703 1 68.69 304 ARG A N 1
ATOM 2447 C CA . ARG A 1 304 ? 14.375 31.078 -8.852 1 68.69 304 ARG A CA 1
ATOM 2448 C C . ARG A 1 304 ? 14.047 32.469 -8.336 1 68.69 304 ARG A C 1
ATOM 2450 O O . ARG A 1 304 ? 12.883 32.875 -8.312 1 68.69 304 ARG A O 1
ATOM 2457 N N . SER A 1 305 ? 15.109 33.094 -7.945 1 64.62 305 SER A N 1
ATOM 2458 C CA . SER A 1 305 ? 14.953 34.469 -7.465 1 64.62 305 SER A CA 1
ATOM 2459 C C . SER A 1 305 ? 14.438 35.375 -8.57 1 64.62 305 SER A C 1
ATOM 2461 O O . SER A 1 305 ? 13.594 36.25 -8.328 1 64.62 305 SER A O 1
ATOM 2463 N N . LEU A 1 306 ? 14.875 35.062 -9.727 1 53.44 306 LEU A N 1
ATOM 2464 C CA . LEU A 1 306 ? 14.484 35.875 -10.867 1 53.44 306 LEU A CA 1
ATOM 2465 C C . LEU A 1 306 ? 13.023 35.625 -11.234 1 53.44 306 LEU A C 1
ATOM 2467 O O . LEU A 1 306 ? 12.281 36.562 -11.523 1 53.44 306 LEU A O 1
ATOM 2471 N N . THR A 1 307 ? 12.648 34.375 -11.25 1 58.16 307 THR A N 1
ATOM 2472 C CA . THR A 1 307 ? 11.281 34 -11.609 1 58.16 307 THR A CA 1
ATOM 2473 C C . THR A 1 307 ? 10.297 34.531 -10.562 1 58.16 307 THR A C 1
ATOM 2475 O O . THR A 1 307 ? 9.203 34.969 -10.914 1 58.16 307 THR A O 1
ATOM 2478 N N . ARG A 1 308 ? 10.672 34.469 -9.32 1 62.97 308 ARG A N 1
ATOM 2479 C CA . ARG A 1 308 ? 9.852 35.031 -8.242 1 62.97 308 ARG A CA 1
ATOM 2480 C C . ARG A 1 308 ? 9.688 36.531 -8.398 1 62.97 308 ARG A C 1
ATOM 2482 O O . ARG A 1 308 ? 8.586 37.062 -8.203 1 62.97 308 ARG A O 1
ATOM 2489 N N . THR A 1 309 ? 10.805 37.062 -8.797 1 50.94 309 THR A N 1
ATOM 2490 C CA . THR A 1 309 ? 10.789 38.5 -9.016 1 50.94 309 THR A CA 1
ATOM 2491 C C . THR A 1 309 ? 9.906 38.844 -10.211 1 50.94 309 THR A C 1
ATOM 2493 O O . THR A 1 309 ? 9.133 39.812 -10.148 1 50.94 309 THR A O 1
ATOM 2496 N N . MET A 1 310 ? 10.031 38.031 -11.234 1 48.59 310 MET A N 1
ATOM 2497 C CA . MET A 1 310 ? 9.258 38.281 -12.445 1 48.59 310 MET A CA 1
ATOM 2498 C C . MET A 1 310 ? 7.773 38.062 -12.195 1 48.59 310 MET A C 1
ATOM 2500 O O . MET A 1 310 ? 6.93 38.812 -12.672 1 48.59 310 MET A O 1
ATOM 2504 N N . ARG A 1 311 ? 7.508 36.969 -11.594 1 53.5 311 ARG A N 1
ATOM 2505 C CA . ARG A 1 311 ? 6.113 36.719 -11.242 1 53.5 311 ARG A CA 1
ATOM 2506 C C . ARG A 1 311 ? 5.543 37.844 -10.398 1 53.5 311 ARG A 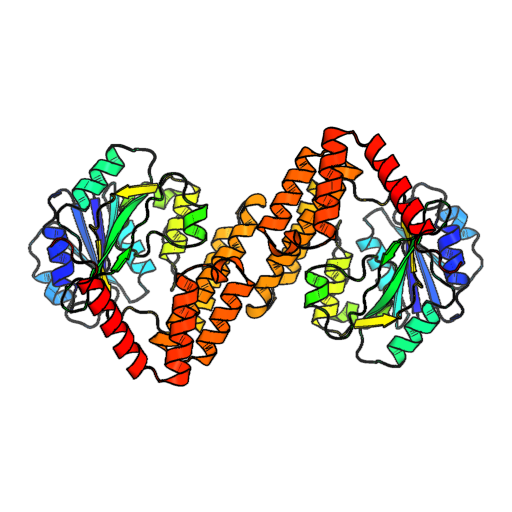C 1
ATOM 2508 O O . ARG A 1 311 ? 4.383 38.25 -10.562 1 53.5 311 ARG A O 1
ATOM 2515 N N . ARG A 1 312 ? 6.34 38.312 -9.484 1 52.31 312 ARG A N 1
ATOM 2516 C CA . ARG A 1 312 ? 5.957 39.469 -8.672 1 52.31 312 ARG A CA 1
ATOM 2517 C C . ARG A 1 312 ? 5.73 40.688 -9.547 1 52.31 312 ARG A C 1
ATOM 2519 O O . ARG A 1 312 ? 4.809 41.469 -9.297 1 52.31 312 ARG A O 1
ATOM 2526 N N . LEU A 1 313 ? 6.543 40.75 -10.469 1 47.84 313 LEU A N 1
ATOM 2527 C CA . LEU A 1 313 ? 6.438 41.906 -11.359 1 47.84 313 LEU A CA 1
ATOM 2528 C C . LEU A 1 313 ? 5.23 41.781 -12.281 1 47.84 313 LEU A C 1
ATOM 2530 O O . LEU A 1 313 ? 4.539 42.75 -12.555 1 47.84 313 LEU A O 1
ATOM 2534 N N . ILE A 1 314 ? 5.152 40.656 -12.891 1 45.31 314 ILE A N 1
ATOM 2535 C CA . ILE A 1 314 ? 4.07 40.438 -13.852 1 45.31 314 ILE A CA 1
ATOM 2536 C C . ILE A 1 314 ? 2.732 40.406 -13.117 1 45.31 314 ILE A C 1
ATOM 2538 O O . ILE A 1 314 ? 1.736 40.938 -13.609 1 45.31 314 ILE A O 1
ATOM 2542 N N . LEU A 1 315 ? 2.734 39.406 -12.258 1 44.47 315 LEU A N 1
ATOM 2543 C CA . LEU A 1 315 ? 1.449 39.406 -11.562 1 44.47 315 LEU A CA 1
ATOM 2544 C C . LEU A 1 315 ? 1.249 40.75 -10.828 1 44.47 315 LEU A C 1
ATOM 2546 O O . LEU A 1 315 ? 0.175 41 -10.281 1 44.47 315 LEU A O 1
ATOM 2550 N N . GLY A 1 316 ? 1.548 41.938 -11.25 1 39.62 316 GLY A N 1
ATOM 2551 C CA . GLY A 1 316 ? 1.243 43.281 -10.828 1 39.62 316 GLY A CA 1
ATOM 2552 C C . GLY A 1 316 ? 0.718 43.375 -9.406 1 39.62 316 GLY A C 1
ATOM 2553 O O . GLY A 1 316 ? 0.407 44.469 -8.922 1 39.62 316 GLY A O 1
ATOM 2554 N N . ILE A 1 317 ? -0.468 42.656 -8.914 1 33.34 317 ILE A N 1
ATOM 2555 C CA . ILE A 1 317 ? -1.369 43.156 -7.879 1 33.34 317 ILE A CA 1
ATOM 2556 C C . ILE A 1 317 ? -0.562 43.625 -6.66 1 33.34 317 ILE A C 1
ATOM 2558 O O . ILE A 1 317 ? 0.542 43.125 -6.422 1 33.34 317 ILE A O 1
ATOM 2562 N N . ALA A 1 318 ? -1.625 44 -5.262 1 28.48 318 ALA A N 1
ATOM 2563 C CA . ALA A 1 318 ? -1.928 44.719 -4.039 1 28.48 318 ALA A CA 1
ATOM 2564 C C . ALA A 1 318 ? -1.037 44.281 -2.889 1 28.48 318 ALA A C 1
ATOM 2566 O O . ALA A 1 318 ? -1.053 43.094 -2.51 1 28.48 318 ALA A O 1
ATOM 2567 N N . SER A 1 319 ? 0.244 44.625 -2.713 1 21.67 319 SER A N 1
ATOM 2568 C CA . SER A 1 319 ? 0.148 45.375 -1.465 1 21.67 319 SER A CA 1
ATOM 2569 C C . SER A 1 319 ? -0.996 46.375 -1.513 1 21.67 319 SER A C 1
ATOM 2571 O O . SER A 1 319 ? -1.214 47.031 -2.535 1 21.67 319 SER A O 1
ATOM 2573 N N . MET B 1 1 ? 16.516 -43.281 -3.545 1 87.25 1 MET B N 1
ATOM 2574 C CA . MET B 1 1 ? 15.445 -42.312 -3.348 1 87.25 1 MET B CA 1
ATOM 2575 C C . MET B 1 1 ? 14.992 -41.719 -4.68 1 87.25 1 MET B C 1
ATOM 2577 O O . MET B 1 1 ? 15.805 -41.531 -5.59 1 87.25 1 MET B O 1
ATOM 2581 N N . PRO B 1 2 ? 13.688 -41.656 -4.898 1 95.56 2 PRO B N 1
ATOM 2582 C CA . PRO B 1 2 ? 13.234 -41.125 -6.184 1 95.56 2 PRO B CA 1
ATOM 2583 C C . PRO B 1 2 ? 13.68 -39.688 -6.406 1 95.56 2 PRO B C 1
ATOM 2585 O O . PRO B 1 2 ? 13.938 -38.969 -5.445 1 95.56 2 PRO B O 1
ATOM 2588 N N . LYS B 1 3 ? 13.883 -39.438 -7.625 1 98.44 3 LYS B N 1
ATOM 2589 C CA . LYS B 1 3 ? 14.328 -38.062 -7.973 1 98.44 3 LYS B CA 1
ATOM 2590 C C . LYS B 1 3 ? 13.195 -37.062 -7.801 1 98.44 3 LYS B C 1
ATOM 2592 O O . LYS B 1 3 ? 13.422 -35.938 -7.348 1 98.44 3 LYS B O 1
ATOM 2597 N N . VAL B 1 4 ? 12.008 -37.469 -8.164 1 98.81 4 VAL B N 1
ATOM 2598 C CA . VAL B 1 4 ? 10.867 -36.562 -8.117 1 98.81 4 VAL B CA 1
ATOM 2599 C C . VAL B 1 4 ? 9.758 -37.156 -7.254 1 98.81 4 VAL B C 1
ATOM 2601 O O . VAL B 1 4 ? 9.5 -38.375 -7.32 1 98.81 4 VAL B O 1
ATOM 2604 N N . SER B 1 5 ? 9.156 -36.406 -6.41 1 98.88 5 SER B N 1
ATOM 2605 C CA . SER B 1 5 ? 7.902 -36.75 -5.754 1 98.88 5 SER B CA 1
ATOM 2606 C C . SER B 1 5 ? 6.738 -35.938 -6.34 1 98.88 5 SER B C 1
ATOM 2608 O O . SER B 1 5 ? 6.742 -34.719 -6.305 1 98.88 5 SER B O 1
ATOM 2610 N N . VAL B 1 6 ? 5.805 -36.625 -6.91 1 98.94 6 VAL B N 1
ATOM 2611 C CA . VAL B 1 6 ? 4.598 -36 -7.438 1 98.94 6 VAL B CA 1
ATOM 2612 C C . VAL B 1 6 ? 3.498 -36 -6.375 1 98.94 6 VAL B C 1
ATOM 2614 O O . VAL B 1 6 ? 3.184 -37.062 -5.816 1 98.94 6 VAL B O 1
ATOM 2617 N N . ILE B 1 7 ? 2.971 -34.875 -6.07 1 98.88 7 ILE B N 1
ATOM 2618 C CA . ILE B 1 7 ? 1.921 -34.75 -5.066 1 98.88 7 ILE B CA 1
ATOM 2619 C C . ILE B 1 7 ? 0.606 -34.344 -5.742 1 98.88 7 ILE B C 1
ATOM 2621 O O . ILE B 1 7 ? 0.522 -33.312 -6.406 1 98.88 7 ILE B O 1
ATOM 2625 N N . ILE B 1 8 ? -0.416 -35.125 -5.535 1 98.75 8 ILE B N 1
ATOM 2626 C CA . ILE B 1 8 ? -1.742 -34.906 -6.098 1 98.75 8 ILE B CA 1
ATOM 2627 C C . ILE B 1 8 ? -2.762 -34.781 -4.973 1 98.75 8 ILE B C 1
ATOM 2629 O O . ILE B 1 8 ? -3.299 -35.75 -4.484 1 98.75 8 ILE B O 1
ATOM 2633 N N . PRO B 1 9 ? -3.02 -33.531 -4.562 1 98.19 9 PRO B N 1
ATOM 2634 C CA . PRO B 1 9 ? -4.141 -33.375 -3.635 1 98.19 9 PRO B CA 1
ATOM 2635 C C . PRO B 1 9 ? -5.492 -33.656 -4.285 1 98.19 9 PRO B C 1
ATOM 2637 O O . PRO B 1 9 ? -5.742 -33.25 -5.418 1 98.19 9 PRO B O 1
ATOM 2640 N N . ALA B 1 10 ? -6.301 -34.375 -3.549 1 97.69 10 ALA B N 1
ATOM 2641 C CA . ALA B 1 10 ? -7.574 -34.812 -4.137 1 97.69 10 ALA B CA 1
ATOM 2642 C C . ALA B 1 10 ? -8.711 -34.656 -3.129 1 97.69 10 ALA B C 1
ATOM 2644 O O . ALA B 1 10 ? -8.57 -35.062 -1.965 1 97.69 10 ALA B O 1
ATOM 2645 N N . TYR B 1 11 ? -9.766 -34.062 -3.541 1 96.19 11 TYR B N 1
ATOM 2646 C CA . TYR B 1 11 ? -11.023 -33.969 -2.799 1 96.19 11 TYR B CA 1
ATOM 2647 C C . TYR B 1 11 ? -12.219 -34.125 -3.73 1 96.19 11 TYR B C 1
ATOM 2649 O O . TYR B 1 11 ? -12.539 -33.188 -4.488 1 96.19 11 TYR B O 1
ATOM 2657 N N . ASN B 1 12 ? -12.922 -35.219 -3.672 1 94.94 12 ASN B N 1
ATOM 2658 C CA . ASN B 1 12 ? -14.062 -35.531 -4.527 1 94.94 12 ASN B CA 1
ATOM 2659 C C . ASN B 1 12 ? -13.742 -35.281 -6 1 94.94 12 ASN B C 1
ATOM 2661 O O . ASN B 1 12 ? -14.492 -34.594 -6.699 1 94.94 12 ASN B O 1
ATOM 2665 N N . SER B 1 13 ? -12.617 -35.875 -6.422 1 94.06 13 SER B N 1
ATOM 2666 C CA . SER B 1 13 ? -12.086 -35.594 -7.746 1 94.06 13 SER B CA 1
ATOM 2667 C C . SER B 1 13 ? -12.062 -36.844 -8.625 1 94.06 13 SER B C 1
ATOM 2669 O O . SER B 1 13 ? -11.32 -36.875 -9.609 1 94.06 13 SER B O 1
ATOM 2671 N N . MET B 1 14 ? -12.891 -37.812 -8.352 1 96.12 14 MET B N 1
ATOM 2672 C CA . MET B 1 14 ? -12.812 -39.094 -9.039 1 96.12 14 MET B CA 1
ATOM 2673 C C . MET B 1 14 ? -13.188 -38.938 -10.516 1 96.12 14 MET B C 1
ATOM 2675 O O . MET B 1 14 ? -12.797 -39.781 -11.344 1 96.12 14 MET B O 1
ATOM 2679 N N . THR B 1 15 ? -13.914 -37.875 -10.789 1 94.81 15 THR B N 1
ATOM 2680 C CA . THR B 1 15 ? -14.289 -37.594 -12.172 1 94.81 15 THR B CA 1
ATOM 2681 C C . THR B 1 15 ? -13.055 -37.5 -13.062 1 94.81 15 THR B C 1
ATOM 2683 O O . THR B 1 15 ? -13.062 -37.938 -14.211 1 94.81 15 THR B O 1
ATOM 2686 N N . TYR B 1 16 ? -11.945 -36.969 -12.523 1 96.44 16 TYR B N 1
ATOM 2687 C CA . TYR B 1 16 ? -10.797 -36.656 -13.367 1 96.44 16 TYR B CA 1
ATOM 2688 C C . TYR B 1 16 ? -9.539 -37.344 -12.867 1 96.44 16 TYR B C 1
ATOM 2690 O O . TYR B 1 16 ? -8.586 -37.531 -13.617 1 96.44 16 TYR B O 1
ATOM 2698 N N . LEU B 1 17 ? -9.477 -37.781 -11.625 1 97.75 17 LEU B N 1
ATOM 2699 C CA . LEU B 1 17 ? -8.281 -38.25 -10.938 1 97.75 17 LEU B CA 1
ATOM 2700 C C . LEU B 1 17 ? -7.66 -39.438 -11.672 1 97.75 17 LEU B C 1
ATOM 2702 O O . LEU B 1 17 ? -6.441 -39.5 -11.828 1 97.75 17 LEU B O 1
ATOM 2706 N N . PRO B 1 18 ? -8.469 -40.406 -12.18 1 97.94 18 PRO B N 1
ATOM 2707 C CA . PRO B 1 18 ? -7.855 -41.531 -12.891 1 97.94 18 PRO B CA 1
ATOM 2708 C C . PRO B 1 18 ? -7.051 -41.094 -14.109 1 97.94 18 PRO B C 1
ATOM 2710 O O . PRO B 1 18 ? -5.93 -41.562 -14.32 1 97.94 18 PRO B O 1
ATOM 2713 N N . LYS B 1 19 ? -7.613 -40.188 -14.852 1 97.75 19 LYS B N 1
ATOM 2714 C CA . LYS B 1 19 ? -6.902 -39.688 -16.016 1 97.75 19 LYS B CA 1
ATOM 2715 C C . LYS B 1 19 ? -5.676 -38.875 -15.602 1 97.75 19 LYS B C 1
ATOM 2717 O O . LYS B 1 19 ? -4.645 -38.906 -16.281 1 97.75 19 LYS B O 1
ATOM 2722 N N . THR B 1 20 ? -5.848 -38.094 -14.555 1 98.38 20 THR B N 1
ATOM 2723 C CA . THR B 1 20 ? -4.734 -37.344 -14.016 1 98.38 20 THR B CA 1
ATOM 2724 C C . THR B 1 20 ? -3.572 -38.25 -13.648 1 98.38 20 THR B C 1
ATOM 2726 O O . THR B 1 20 ? -2.438 -38.031 -14.07 1 98.38 20 THR B O 1
ATOM 2729 N N . LEU B 1 21 ? -3.861 -39.312 -12.93 1 98.62 21 LEU B N 1
ATOM 2730 C CA . LEU B 1 21 ? -2.818 -40.25 -12.539 1 98.62 21 LEU B CA 1
ATOM 2731 C C . LEU B 1 21 ? -2.201 -40.906 -13.766 1 98.62 21 LEU B C 1
ATOM 2733 O O . LEU B 1 21 ? -0.982 -41.094 -13.828 1 98.62 21 LEU B O 1
ATOM 2737 N N . GLU B 1 22 ? -3.037 -41.25 -14.688 1 98.31 22 GLU B N 1
ATOM 2738 C CA . GLU B 1 22 ? -2.547 -41.875 -15.914 1 98.31 22 GLU B CA 1
ATOM 2739 C C . GLU B 1 22 ? -1.543 -41 -16.625 1 98.31 22 GLU B C 1
ATOM 2741 O O . GLU B 1 22 ? -0.53 -41.469 -17.141 1 98.31 22 GLU B O 1
ATOM 2746 N N . SER B 1 23 ? -1.834 -39.688 -16.672 1 98.5 23 SER B N 1
ATOM 2747 C CA . SER B 1 23 ? -0.931 -38.75 -17.312 1 98.5 23 SER B CA 1
ATOM 2748 C C . SER B 1 23 ? 0.431 -38.719 -16.625 1 98.5 23 SER B C 1
ATOM 2750 O O . SER B 1 23 ? 1.45 -38.438 -17.266 1 98.5 23 SER B O 1
ATOM 2752 N N . VAL B 1 24 ? 0.483 -39 -15.32 1 98.75 24 VAL B N 1
ATOM 2753 C CA . VAL B 1 24 ? 1.735 -39.062 -14.57 1 98.75 24 VAL B CA 1
ATOM 2754 C C . VAL B 1 24 ? 2.465 -40.344 -14.891 1 98.75 24 VAL B C 1
ATOM 2756 O O . VAL B 1 24 ? 3.666 -40.344 -15.164 1 98.75 24 VAL B O 1
ATOM 2759 N N . LEU B 1 25 ? 1.727 -41.406 -14.914 1 98.31 25 LEU B N 1
ATOM 2760 C CA . LEU B 1 25 ? 2.326 -42.719 -15.102 1 98.31 25 LEU B CA 1
ATOM 2761 C C . LEU B 1 25 ? 2.867 -42.875 -16.516 1 98.31 25 LEU B C 1
ATOM 2763 O O . LEU B 1 25 ? 3.725 -43.75 -16.766 1 98.31 25 LEU B O 1
ATOM 2767 N N . GLN B 1 26 ? 2.43 -42.031 -17.422 1 97.88 26 GLN B N 1
ATOM 2768 C CA . GLN B 1 26 ? 2.842 -42.094 -18.812 1 97.88 26 GLN B CA 1
ATOM 2769 C C . GLN B 1 26 ? 4.035 -41.188 -19.094 1 97.88 26 GLN B C 1
ATOM 2771 O O . GLN B 1 26 ? 4.445 -41.031 -20.234 1 97.88 26 GLN B O 1
ATOM 2776 N N . GLN B 1 27 ? 4.539 -40.625 -18.062 1 98.69 27 GLN B N 1
ATOM 2777 C CA . GLN B 1 27 ? 5.688 -39.75 -18.234 1 98.69 27 GLN B CA 1
ATOM 2778 C C . GLN B 1 27 ? 6.898 -40.531 -18.766 1 98.69 27 GLN B C 1
ATOM 2780 O O . GLN B 1 27 ? 7.121 -41.688 -18.375 1 98.69 27 GLN B O 1
ATOM 2785 N N . THR B 1 28 ? 7.73 -39.844 -19.562 1 98.69 28 THR B N 1
ATOM 2786 C CA . THR B 1 28 ? 8.953 -40.438 -20.094 1 98.69 28 THR B CA 1
ATOM 2787 C C . THR B 1 28 ? 10 -40.594 -18.984 1 98.69 28 THR B C 1
ATOM 2789 O O . THR B 1 28 ? 10.828 -41.5 -19.016 1 98.69 28 THR B O 1
ATOM 2792 N N . PHE B 1 29 ? 10.016 -39.719 -18.078 1 98.38 29 PHE B N 1
ATOM 2793 C CA . PHE B 1 29 ? 10.836 -39.812 -16.875 1 98.38 29 PHE B CA 1
ATOM 2794 C C . PHE B 1 29 ? 10.203 -40.781 -15.883 1 98.38 29 PHE B C 1
ATOM 2796 O O . PHE B 1 29 ? 9.047 -40.625 -15.492 1 98.38 29 PHE B O 1
ATOM 2803 N N . THR B 1 30 ? 10.938 -41.75 -15.359 1 97.75 30 THR B N 1
ATOM 2804 C CA . THR B 1 30 ? 10.273 -42.812 -14.648 1 97.75 30 THR B CA 1
ATOM 2805 C C . THR B 1 30 ? 10.703 -42.844 -13.18 1 97.75 30 THR B C 1
ATOM 2807 O O . THR B 1 30 ? 10.102 -43.562 -12.367 1 97.75 30 THR B O 1
ATOM 2810 N N . ASP B 1 31 ? 11.75 -42.094 -12.828 1 98.44 31 ASP B N 1
ATOM 2811 C CA . ASP B 1 31 ? 12.266 -42.125 -11.461 1 98.44 31 ASP B CA 1
ATOM 2812 C C . ASP B 1 31 ? 11.492 -41.188 -10.555 1 98.44 31 ASP B C 1
ATOM 2814 O O . ASP B 1 31 ? 12.031 -40.156 -10.117 1 98.44 31 ASP B O 1
ATOM 2818 N N . PHE B 1 32 ? 10.258 -41.531 -10.242 1 98.69 32 PHE B N 1
ATOM 2819 C CA . PHE B 1 32 ? 9.43 -40.719 -9.383 1 98.69 32 PHE B CA 1
ATOM 2820 C C . PHE B 1 32 ? 8.547 -41.562 -8.484 1 98.69 32 PHE B C 1
ATOM 2822 O O . PHE B 1 32 ? 8.438 -42.781 -8.68 1 98.69 32 PHE B O 1
ATOM 2829 N N . GLU B 1 33 ? 8.062 -40.938 -7.465 1 98.75 33 GLU B N 1
ATOM 2830 C CA . GLU B 1 33 ? 6.98 -41.438 -6.629 1 98.75 33 GLU B CA 1
ATOM 2831 C C . GLU B 1 33 ? 5.758 -40.531 -6.691 1 98.75 33 GLU B C 1
ATOM 2833 O O . GLU B 1 33 ? 5.867 -39.375 -7.039 1 98.75 33 GLU B O 1
ATOM 2838 N N . VAL B 1 34 ? 4.617 -41.125 -6.469 1 98.75 34 VAL B N 1
ATOM 2839 C CA . VAL B 1 34 ? 3.373 -40.375 -6.516 1 98.75 34 VAL B CA 1
ATOM 2840 C C . VAL B 1 34 ? 2.629 -40.5 -5.188 1 98.75 34 VAL B C 1
ATOM 2842 O O . VAL B 1 34 ? 2.422 -41.625 -4.703 1 98.75 34 VAL B O 1
ATOM 2845 N N . PHE B 1 35 ? 2.305 -39.375 -4.602 1 98.62 35 PHE B N 1
ATOM 2846 C CA . PHE B 1 35 ? 1.417 -39.344 -3.443 1 98.62 35 PHE B CA 1
ATOM 2847 C C . PHE B 1 35 ? 0.06 -38.75 -3.818 1 98.62 35 PHE B C 1
ATOM 2849 O O . PHE B 1 35 ? -0.04 -37.594 -4.176 1 98.62 35 PHE B O 1
ATOM 2856 N N . ILE B 1 36 ? -0.967 -39.562 -3.766 1 98.75 36 ILE B N 1
ATOM 2857 C CA . ILE B 1 36 ? -2.338 -39.062 -3.801 1 98.75 36 ILE B CA 1
ATOM 2858 C C . ILE B 1 36 ? -2.809 -38.75 -2.383 1 98.75 36 ILE B C 1
ATOM 2860 O O . ILE B 1 36 ? -2.914 -39.656 -1.543 1 98.75 36 ILE B O 1
ATOM 2864 N N . ILE B 1 37 ? -3 -37.5 -2.105 1 98.69 37 ILE B N 1
ATOM 2865 C CA . ILE B 1 37 ? -3.465 -37.094 -0.784 1 98.69 37 ILE B CA 1
ATOM 2866 C C . ILE B 1 37 ? -4.977 -36.906 -0.807 1 98.69 37 ILE B C 1
ATOM 2868 O O . ILE B 1 37 ? -5.469 -35.844 -1.262 1 98.69 37 ILE B O 1
ATOM 2872 N N . ASN B 1 38 ? -5.664 -37.844 -0.27 1 98.44 38 ASN B N 1
ATOM 2873 C CA . ASN B 1 38 ? -7.117 -37.75 -0.157 1 98.44 38 ASN B CA 1
ATOM 2874 C C . ASN B 1 38 ? -7.535 -36.875 1.014 1 98.44 38 ASN B C 1
ATOM 2876 O O . ASN B 1 38 ? -7.477 -37.281 2.17 1 98.44 38 ASN B O 1
ATOM 2880 N N . ASP B 1 39 ? -7.996 -35.719 0.666 1 97.75 39 ASP B N 1
ATOM 2881 C CA . ASP B 1 39 ? -8.352 -34.719 1.67 1 97.75 39 ASP B CA 1
ATOM 2882 C C . ASP B 1 39 ? -9.805 -34.906 2.125 1 97.75 39 ASP B C 1
ATOM 2884 O O . ASP B 1 39 ? -10.594 -33.938 2.047 1 97.75 39 ASP B O 1
ATOM 2888 N N . GLY B 1 40 ? -10.125 -36.031 2.51 1 97.31 40 GLY B N 1
ATOM 2889 C CA . GLY B 1 40 ? -11.422 -36.312 3.105 1 97.31 40 GLY B CA 1
ATOM 2890 C C . GLY B 1 40 ? -12.539 -36.438 2.086 1 97.31 40 GLY B C 1
ATOM 2891 O O . GLY B 1 40 ? -13.617 -35.875 2.283 1 97.31 40 GLY B O 1
ATOM 2892 N N . SER B 1 41 ? -12.305 -37.125 0.962 1 96.12 41 SER B N 1
ATOM 2893 C CA . SER B 1 41 ? -13.305 -37.281 -0.088 1 96.12 41 SER B CA 1
ATOM 2894 C C . SER B 1 41 ? -14.414 -38.219 0.341 1 96.12 41 SER B C 1
ATOM 2896 O O . SER B 1 41 ? -14.203 -39.062 1.2 1 96.12 41 SER B O 1
ATOM 2898 N N . SER B 1 42 ? -15.617 -37.938 -0.2 1 95.06 42 SER B N 1
ATOM 2899 C CA . SER B 1 42 ? -16.75 -38.844 0.028 1 95.06 42 SER B CA 1
ATOM 2900 C C . SER B 1 42 ? -17 -39.75 -1.182 1 95.06 42 SER B C 1
ATOM 2902 O O . SER B 1 42 ? -17.891 -40.594 -1.157 1 95.06 42 SER B O 1
ATOM 2904 N N . ASP B 1 43 ? -16.234 -39.562 -2.107 1 93.69 43 ASP B N 1
ATOM 2905 C CA . ASP B 1 43 ? -16.406 -40.406 -3.293 1 93.69 43 ASP B CA 1
ATOM 2906 C C . ASP B 1 43 ? -15.602 -41.688 -3.164 1 93.69 43 ASP B C 1
ATOM 2908 O O . ASP B 1 43 ? -15.234 -42.094 -2.059 1 93.69 43 ASP B O 1
ATOM 2912 N N . ASN B 1 44 ? -15.367 -42.562 -4.18 1 93.88 44 ASN B N 1
ATOM 2913 C CA . ASN B 1 44 ? -14.781 -43.906 -4.109 1 93.88 44 ASN B CA 1
ATOM 2914 C C . ASN B 1 44 ? -13.273 -43.844 -4.363 1 93.88 44 ASN B C 1
ATOM 2916 O O . ASN B 1 44 ? -12.734 -44.75 -5.012 1 93.88 44 ASN B O 1
ATOM 2920 N N . ILE B 1 45 ? -12.664 -42.75 -3.84 1 96.81 45 ILE B N 1
ATOM 2921 C CA . ILE B 1 45 ? -11.242 -42.562 -4.109 1 96.81 45 ILE B CA 1
ATOM 2922 C C . ILE B 1 45 ? -10.445 -43.688 -3.424 1 96.81 45 ILE B C 1
ATOM 2924 O O . ILE B 1 45 ? -9.492 -44.219 -3.998 1 96.81 45 ILE B O 1
ATOM 2928 N N . VAL B 1 46 ? -10.805 -44.094 -2.227 1 96.56 46 VAL B N 1
ATOM 2929 C CA . VAL B 1 46 ? -10.07 -45.094 -1.479 1 96.56 46 VAL B CA 1
ATOM 2930 C C . VAL B 1 46 ? -10.188 -46.438 -2.184 1 96.56 46 VAL B C 1
ATOM 2932 O O . VAL B 1 46 ? -9.188 -47.125 -2.404 1 96.56 46 VAL B O 1
ATOM 2935 N N . GLU B 1 47 ? -11.367 -46.844 -2.523 1 96.69 47 GLU B N 1
ATOM 2936 C CA . GLU B 1 47 ? -11.602 -48.094 -3.232 1 96.69 47 GLU B CA 1
ATOM 2937 C C . GLU B 1 47 ? -10.859 -48.125 -4.562 1 96.69 47 GLU B C 1
ATOM 2939 O O . GLU B 1 47 ? -10.281 -49.156 -4.934 1 96.69 47 GLU B O 1
ATOM 2944 N N . TRP B 1 48 ? -10.992 -47.031 -5.254 1 97.56 48 TRP B N 1
ATOM 2945 C CA . TRP B 1 48 ? -10.328 -46.906 -6.547 1 97.56 48 TRP B CA 1
ATOM 2946 C C . TRP B 1 48 ? -8.812 -47.031 -6.391 1 97.56 48 TRP B C 1
ATOM 2948 O O . TRP B 1 48 ? -8.164 -47.75 -7.152 1 97.56 48 TRP B O 1
ATOM 2958 N N . ALA B 1 49 ? -8.211 -46.406 -5.441 1 96 49 ALA B N 1
ATOM 2959 C CA . ALA B 1 49 ? -6.766 -46.375 -5.246 1 96 49 ALA B CA 1
ATOM 2960 C C . ALA B 1 49 ? -6.23 -47.75 -4.875 1 96 49 ALA B C 1
ATOM 2962 O O . ALA B 1 49 ? -5.09 -48.094 -5.203 1 96 49 ALA B O 1
ATOM 2963 N N . LEU B 1 50 ? -6.996 -48.5 -4.191 1 93.06 50 LEU B N 1
ATOM 2964 C CA . LEU B 1 50 ? -6.609 -49.844 -3.773 1 93.06 50 LEU B CA 1
ATOM 2965 C C . LEU B 1 50 ? -6.379 -50.75 -4.98 1 93.06 50 LEU B C 1
ATOM 2967 O O . LEU B 1 50 ? -5.676 -51.75 -4.887 1 93.06 50 LEU B O 1
ATOM 2971 N N . GLN B 1 51 ? -6.93 -50.375 -6.055 1 95.94 51 GLN B N 1
ATOM 2972 C CA . GLN B 1 51 ? -6.82 -51.188 -7.262 1 95.94 51 GLN B CA 1
ATOM 2973 C C . GLN B 1 51 ? -5.547 -50.844 -8.039 1 95.94 51 GLN B C 1
ATOM 2975 O O . GLN B 1 51 ? -5.184 -51.562 -8.977 1 95.94 51 GLN B O 1
ATOM 2980 N N . ILE B 1 52 ? -4.926 -49.812 -7.66 1 96.44 52 ILE B N 1
ATOM 2981 C CA . ILE B 1 52 ? -3.711 -49.406 -8.359 1 96.44 52 ILE B CA 1
ATOM 2982 C C . ILE B 1 52 ? -2.559 -50.344 -7.977 1 96.44 52 ILE B C 1
ATOM 2984 O O . ILE B 1 52 ? -2.232 -50.469 -6.797 1 96.44 52 ILE B O 1
ATOM 2988 N N . THR B 1 53 ? -1.833 -50.906 -8.984 1 95.38 53 THR B N 1
ATOM 2989 C CA . THR B 1 53 ? -0.795 -51.875 -8.727 1 95.38 53 THR B CA 1
ATOM 2990 C C . THR B 1 53 ? 0.592 -51.281 -8.906 1 95.38 53 THR B C 1
ATOM 2992 O O . THR B 1 53 ? 1.593 -51.875 -8.5 1 95.38 53 THR B O 1
ATOM 2995 N N . ASP B 1 54 ? 0.626 -50.188 -9.539 1 96.81 54 ASP B N 1
ATOM 2996 C CA . ASP B 1 54 ? 1.921 -49.531 -9.719 1 96.81 54 ASP B CA 1
ATOM 2997 C C . ASP B 1 54 ? 2.557 -49.188 -8.367 1 96.81 54 ASP B C 1
ATOM 2999 O O . ASP B 1 54 ? 1.996 -48.438 -7.586 1 96.81 54 ASP B O 1
ATOM 3003 N N . PRO B 1 55 ? 3.701 -49.688 -8.055 1 96 55 PRO B N 1
ATOM 3004 C CA . PRO B 1 55 ? 4.312 -49.531 -6.734 1 96 55 PRO B CA 1
ATOM 3005 C C . PRO B 1 55 ? 4.746 -48.094 -6.461 1 96 55 PRO B C 1
ATOM 3007 O O . PRO B 1 55 ? 5.066 -47.719 -5.32 1 96 55 PRO B O 1
ATOM 3010 N N . ARG B 1 56 ? 4.82 -47.219 -7.434 1 97 56 ARG B N 1
ATOM 3011 C CA . ARG B 1 56 ? 5.223 -45.812 -7.258 1 97 56 ARG B CA 1
ATOM 3012 C C . ARG B 1 56 ? 4.105 -45 -6.617 1 97 56 ARG B C 1
ATOM 3014 O O . ARG B 1 56 ? 4.344 -43.906 -6.102 1 97 56 ARG B O 1
ATOM 3021 N N . VAL B 1 57 ? 2.863 -45.531 -6.652 1 98.38 57 VAL B N 1
ATOM 3022 C CA . VAL B 1 57 ? 1.69 -44.75 -6.254 1 98.38 57 VAL B CA 1
ATOM 3023 C C . VAL B 1 57 ? 1.294 -45.125 -4.824 1 98.38 57 VAL B C 1
ATOM 3025 O O . VAL B 1 57 ? 1.144 -46.281 -4.492 1 98.38 57 VAL B O 1
ATOM 3028 N N . ARG B 1 58 ? 1.188 -44.125 -3.994 1 97.88 58 ARG B N 1
ATOM 3029 C CA . ARG B 1 58 ? 0.735 -44.281 -2.617 1 97.88 58 ARG B CA 1
ATOM 3030 C C . ARG B 1 58 ? -0.432 -43.344 -2.307 1 97.88 58 ARG B C 1
ATOM 3032 O O . ARG B 1 58 ? -0.427 -42.188 -2.711 1 97.88 58 ARG B O 1
ATOM 3039 N N . LEU B 1 59 ? -1.43 -43.906 -1.606 1 98.25 59 LEU B N 1
ATOM 3040 C CA . LEU B 1 59 ? -2.564 -43.094 -1.143 1 98.25 59 LEU B CA 1
ATOM 3041 C C . LEU B 1 59 ? -2.42 -42.75 0.337 1 98.25 59 LEU B C 1
ATOM 3043 O O . LEU B 1 59 ? -2.092 -43.625 1.15 1 98.25 59 LEU B O 1
ATOM 3047 N N . ILE B 1 60 ? -2.537 -41.5 0.697 1 98.25 60 ILE B N 1
ATOM 3048 C CA . ILE B 1 60 ? -2.623 -41.031 2.076 1 98.25 60 ILE B CA 1
ATOM 3049 C C . ILE B 1 60 ? -3.955 -40.312 2.297 1 98.25 60 ILE B C 1
ATOM 3051 O O . ILE B 1 60 ? -4.289 -39.375 1.57 1 98.25 60 ILE B O 1
ATOM 3055 N N . SER B 1 61 ? -4.719 -40.812 3.266 1 98.06 61 SER B N 1
ATOM 3056 C CA . SER B 1 61 ? -6.008 -40.188 3.557 1 98.06 61 SER B CA 1
ATOM 3057 C C . SER B 1 61 ? -5.945 -39.344 4.828 1 98.06 61 SER B C 1
ATOM 3059 O O . SER B 1 61 ? -5.27 -39.719 5.789 1 98.06 61 SER B O 1
ATOM 3061 N N . GLN B 1 62 ? -6.582 -38.219 4.785 1 98.06 62 GLN B N 1
ATOM 3062 C CA . GLN B 1 62 ? -6.68 -37.312 5.922 1 98.06 62 GLN B CA 1
ATOM 3063 C C . GLN B 1 62 ? -8.047 -36.625 5.977 1 98.06 62 GLN B C 1
ATOM 3065 O O . GLN B 1 62 ? -8.812 -36.688 5.012 1 98.06 62 GLN B O 1
ATOM 3070 N N . PRO B 1 63 ? -8.438 -36 7.203 1 97.19 63 PRO B N 1
ATOM 3071 C CA . PRO B 1 63 ? -9.648 -35.188 7.219 1 97.19 63 PRO B CA 1
ATOM 3072 C C . PRO B 1 63 ? -9.539 -33.969 6.309 1 97.19 63 PRO B C 1
ATOM 3074 O O . PRO B 1 63 ? -8.445 -33.438 6.09 1 97.19 63 PRO B O 1
ATOM 3077 N N . ASN B 1 64 ? -10.633 -33.562 5.844 1 96.31 64 ASN B N 1
ATOM 3078 C CA . ASN B 1 64 ? -10.664 -32.406 4.957 1 96.31 64 ASN B CA 1
ATOM 3079 C C . ASN B 1 64 ? -10.156 -31.156 5.656 1 96.31 64 ASN B C 1
ATOM 3081 O O . ASN B 1 64 ? -10.719 -30.734 6.664 1 96.31 64 ASN B O 1
ATOM 3085 N N . GLN B 1 65 ? -9.07 -30.625 5.137 1 95.56 65 GLN B N 1
ATOM 3086 C CA . GLN B 1 65 ? -8.516 -29.406 5.727 1 95.56 65 GLN B CA 1
ATOM 3087 C C . GLN B 1 65 ? -8.078 -28.422 4.648 1 95.56 65 GLN B C 1
ATOM 3089 O O . GLN B 1 65 ? -7.469 -27.391 4.949 1 95.56 65 GLN B O 1
ATOM 3094 N N . GLY B 1 66 ? -8.297 -28.766 3.371 1 95.25 66 GLY B N 1
ATOM 3095 C CA . GLY B 1 66 ? -7.977 -27.859 2.279 1 95.25 66 GLY B CA 1
ATOM 3096 C C . GLY B 1 66 ? -6.73 -28.266 1.514 1 95.25 66 GLY B C 1
ATOM 3097 O O . GLY B 1 66 ? -5.949 -29.094 1.983 1 95.25 66 GLY B O 1
ATOM 3098 N N . VAL B 1 67 ? -6.539 -27.641 0.378 1 95.38 67 VAL B N 1
ATOM 3099 C CA . VAL B 1 67 ? -5.52 -28.047 -0.589 1 95.38 67 VAL B CA 1
ATOM 3100 C C . VAL B 1 67 ? -4.129 -27.766 -0.019 1 95.38 67 VAL B C 1
ATOM 3102 O O . VAL B 1 67 ? -3.199 -28.547 -0.242 1 95.38 67 VAL B O 1
ATOM 3105 N N . SER B 1 68 ? -3.957 -26.672 0.716 1 97.44 68 SER B N 1
ATOM 3106 C CA . SER B 1 68 ? -2.658 -26.328 1.287 1 97.44 68 SER B CA 1
ATOM 3107 C C . SER B 1 68 ? -2.182 -27.406 2.264 1 97.44 68 SER B C 1
ATOM 3109 O O . SER B 1 68 ? -1.032 -27.844 2.197 1 97.44 68 SER B O 1
ATOM 3111 N N . VAL B 1 69 ? -3.074 -27.844 3.09 1 97.94 69 VAL B N 1
ATOM 3112 C CA . VAL B 1 69 ? -2.736 -28.875 4.066 1 97.94 69 VAL B CA 1
ATOM 3113 C C . VAL B 1 69 ? -2.434 -30.188 3.348 1 97.94 69 VAL B C 1
ATOM 3115 O O . VAL B 1 69 ? -1.505 -30.906 3.723 1 97.94 69 VAL B O 1
ATOM 3118 N N . ALA B 1 70 ? -3.199 -30.484 2.381 1 98.12 70 ALA B N 1
ATOM 3119 C CA . ALA B 1 70 ? -2.963 -31.688 1.589 1 98.12 70 ALA B CA 1
ATOM 3120 C C . ALA B 1 70 ? -1.585 -31.641 0.936 1 98.12 70 ALA B C 1
ATOM 3122 O O . ALA B 1 70 ? -0.846 -32.625 0.978 1 98.12 70 ALA B O 1
ATOM 3123 N N . ARG B 1 71 ? -1.237 -30.547 0.309 1 98.31 71 ARG B N 1
ATOM 3124 C CA . ARG B 1 71 ? 0.079 -30.391 -0.303 1 98.31 71 ARG B CA 1
ATOM 3125 C C . ARG B 1 71 ? 1.186 -30.531 0.738 1 98.31 71 ARG B C 1
ATOM 3127 O O . ARG B 1 71 ? 2.207 -31.172 0.488 1 98.31 71 ARG B O 1
ATOM 3134 N N . ASN B 1 72 ? 0.94 -29.938 1.896 1 98.69 72 ASN B N 1
ATOM 3135 C CA . ASN B 1 72 ? 1.925 -30.016 2.971 1 98.69 72 ASN B CA 1
ATOM 3136 C C . ASN B 1 72 ? 2.143 -31.453 3.426 1 98.69 72 ASN B C 1
ATOM 3138 O O . ASN B 1 72 ? 3.271 -31.859 3.711 1 98.69 72 ASN B O 1
ATOM 3142 N N . THR B 1 73 ? 1.041 -32.188 3.521 1 98.69 73 THR B N 1
ATOM 3143 C CA . THR B 1 73 ? 1.159 -33.594 3.838 1 98.69 73 THR B CA 1
ATOM 3144 C C . THR B 1 73 ? 2.035 -34.312 2.811 1 98.69 73 THR B C 1
ATOM 3146 O O . THR B 1 73 ? 2.908 -35.094 3.174 1 98.69 73 THR B O 1
ATOM 3149 N N . GLY B 1 74 ? 1.815 -34.031 1.56 1 98.62 74 GLY B N 1
ATOM 3150 C CA . GLY B 1 74 ? 2.648 -34.594 0.507 1 98.62 74 GLY B CA 1
ATOM 3151 C C . GLY B 1 74 ? 4.113 -34.219 0.651 1 98.62 74 GLY B C 1
ATOM 3152 O O . GLY B 1 74 ? 4.988 -35.062 0.521 1 98.62 74 GLY B O 1
ATOM 3153 N N . ILE B 1 75 ? 4.371 -32.938 0.922 1 98.5 75 ILE B N 1
ATOM 3154 C CA . ILE B 1 75 ? 5.738 -32.469 1.089 1 98.5 75 ILE B CA 1
ATOM 3155 C C . ILE B 1 75 ? 6.414 -33.219 2.229 1 98.5 75 ILE B C 1
ATOM 3157 O O . ILE B 1 75 ? 7.57 -33.625 2.109 1 98.5 75 ILE B O 1
ATOM 3161 N N . THR B 1 76 ? 5.711 -33.375 3.299 1 98 76 THR B N 1
ATOM 3162 C CA . THR B 1 76 ? 6.238 -34.031 4.488 1 98 76 THR B CA 1
ATOM 3163 C C . THR B 1 76 ? 6.652 -35.469 4.172 1 98 76 THR B C 1
ATOM 3165 O O . THR B 1 76 ? 7.652 -35.969 4.695 1 98 76 THR B O 1
ATOM 3168 N N . HIS B 1 77 ? 5.969 -36.156 3.344 1 98.12 77 HIS B N 1
ATOM 3169 C CA . HIS B 1 77 ? 6.207 -37.594 3.061 1 98.12 77 HIS B CA 1
ATOM 3170 C C . HIS B 1 77 ? 7.16 -37.75 1.881 1 98.12 77 HIS B C 1
ATOM 3172 O O . HIS B 1 77 ? 7.684 -38.844 1.657 1 98.12 77 HIS B O 1
ATOM 3178 N N . ALA B 1 78 ? 7.332 -36.688 1.125 1 97.94 78 ALA B N 1
ATOM 3179 C CA . ALA B 1 78 ? 8.117 -36.75 -0.107 1 97.94 78 ALA B CA 1
ATOM 3180 C C . ALA B 1 78 ? 9.57 -37.125 0.187 1 97.94 78 ALA B C 1
ATOM 3182 O O . ALA B 1 78 ? 10.148 -36.625 1.163 1 97.94 78 ALA B O 1
ATOM 3183 N N . GLN B 1 79 ? 10.141 -37.906 -0.631 1 97.5 79 GLN B N 1
ATOM 3184 C CA . GLN B 1 79 ? 11.539 -38.281 -0.514 1 97.5 79 GLN B CA 1
ATOM 3185 C C . GLN B 1 79 ? 12.352 -37.781 -1.701 1 97.5 79 GLN B C 1
ATOM 3187 O O . GLN B 1 79 ? 13.586 -37.781 -1.675 1 97.5 79 GLN B O 1
ATOM 3192 N N . GLY B 1 80 ? 11.664 -37.281 -2.721 1 98.12 80 GLY B N 1
ATOM 3193 C CA . GLY B 1 80 ? 12.32 -36.844 -3.936 1 98.12 80 GLY B CA 1
ATOM 3194 C C . GLY B 1 80 ? 13.109 -35.562 -3.74 1 98.12 80 GLY B C 1
ATOM 3195 O O . GLY B 1 80 ? 12.789 -34.75 -2.869 1 98.12 80 GLY B O 1
ATOM 3196 N N . GLU B 1 81 ? 14.117 -35.406 -4.555 1 98.31 81 GLU B N 1
ATOM 3197 C CA . GLU B 1 81 ? 14.883 -34.156 -4.586 1 98.31 81 GLU B CA 1
ATOM 3198 C C . GLU B 1 81 ? 14.031 -33 -5.105 1 98.31 81 GLU B C 1
ATOM 3200 O O . GLU B 1 81 ? 14.188 -31.859 -4.66 1 98.31 81 GLU B O 1
ATOM 3205 N N . TYR B 1 82 ? 13.195 -33.344 -6.012 1 98.75 82 TYR B N 1
ATOM 3206 C CA . TYR B 1 82 ? 12.273 -32.375 -6.598 1 98.75 82 TYR B CA 1
ATOM 3207 C C . TYR B 1 82 ? 10.828 -32.719 -6.254 1 98.75 82 TYR B C 1
ATOM 3209 O O . TYR B 1 82 ? 10.461 -33.875 -6.18 1 98.75 82 TYR B O 1
ATOM 3217 N N . ILE B 1 83 ? 10.031 -31.672 -6.047 1 98.81 83 ILE B N 1
ATOM 3218 C CA . ILE B 1 83 ? 8.609 -31.828 -5.758 1 98.81 83 ILE B CA 1
ATOM 3219 C C . ILE B 1 83 ? 7.781 -31.234 -6.895 1 98.81 83 ILE B C 1
ATOM 3221 O O . ILE B 1 83 ? 7.969 -30.078 -7.27 1 98.81 83 ILE B O 1
ATOM 3225 N N . ALA B 1 84 ? 6.918 -32 -7.438 1 98.81 84 ALA B N 1
ATOM 3226 C CA . ALA B 1 84 ? 5.984 -31.562 -8.461 1 98.81 84 ALA B CA 1
ATOM 3227 C C . ALA B 1 84 ? 4.539 -31.672 -7.977 1 98.81 84 ALA B C 1
ATOM 3229 O O . ALA B 1 84 ? 4.148 -32.688 -7.41 1 98.81 84 ALA B O 1
ATOM 3230 N N . PHE B 1 85 ? 3.793 -30.594 -8.219 1 98.62 85 PHE B N 1
ATOM 3231 C CA . PHE B 1 85 ? 2.385 -30.594 -7.84 1 98.62 85 PHE B CA 1
ATOM 3232 C C . PHE B 1 85 ? 1.497 -30.797 -9.062 1 98.62 85 PHE B C 1
ATOM 3234 O O . PHE B 1 85 ? 1.776 -30.266 -10.141 1 98.62 85 PHE B O 1
ATOM 3241 N N . LEU B 1 86 ? 0.484 -31.547 -8.828 1 98.62 86 LEU B N 1
ATOM 3242 C CA . LEU B 1 86 ? -0.517 -31.75 -9.867 1 98.62 86 LEU B CA 1
ATOM 3243 C C . LEU B 1 86 ? -1.918 -31.812 -9.266 1 98.62 86 LEU B C 1
ATOM 3245 O O . LEU B 1 86 ? -2.23 -32.719 -8.5 1 98.62 86 LEU B O 1
ATOM 3249 N N . ASP B 1 87 ? -2.713 -30.844 -9.648 1 97.31 87 ASP B N 1
ATOM 3250 C CA . ASP B 1 87 ? -4.098 -30.875 -9.195 1 97.31 87 ASP B CA 1
ATOM 3251 C C . ASP B 1 87 ? -4.84 -32.062 -9.781 1 97.31 87 ASP B C 1
ATOM 3253 O O . ASP B 1 87 ? -4.602 -32.469 -10.93 1 97.31 87 ASP B O 1
ATOM 3257 N N . ALA B 1 88 ? -5.801 -32.562 -9.102 1 97.19 88 ALA B N 1
ATOM 3258 C CA . ALA B 1 88 ? -6.441 -33.844 -9.398 1 97.19 88 ALA B CA 1
ATOM 3259 C C . ALA B 1 88 ? -7.32 -33.719 -10.641 1 97.19 88 ALA B C 1
ATOM 3261 O O . ALA B 1 88 ? -7.836 -34.75 -11.125 1 97.19 88 ALA B O 1
ATOM 3262 N N . ASP B 1 89 ? -7.418 -32.531 -11.156 1 96.19 89 ASP B N 1
ATOM 3263 C CA . ASP B 1 89 ? -8.258 -32.344 -12.336 1 96.19 89 ASP B CA 1
ATOM 3264 C C . ASP B 1 89 ? -7.434 -31.891 -13.539 1 96.19 89 ASP B C 1
ATOM 3266 O O . ASP B 1 89 ? -7.98 -31.609 -14.602 1 96.19 89 ASP B O 1
ATOM 3270 N N . ASP B 1 90 ? -6.152 -31.828 -13.391 1 97.62 90 ASP B N 1
ATOM 3271 C CA . ASP B 1 90 ? -5.277 -31.391 -14.469 1 97.62 90 ASP B CA 1
ATOM 3272 C C . ASP B 1 90 ? -4.496 -32.562 -15.07 1 97.62 90 ASP B C 1
ATOM 3274 O O . ASP B 1 90 ? -4.582 -33.688 -14.578 1 97.62 90 ASP B O 1
ATOM 3278 N N . LEU B 1 91 ? -3.779 -32.281 -16.219 1 98.38 91 LEU B N 1
ATOM 3279 C CA . LEU B 1 91 ? -2.99 -33.281 -16.891 1 98.38 91 LEU B CA 1
ATOM 3280 C C . LEU B 1 91 ? -1.602 -32.781 -17.234 1 98.38 91 LEU B C 1
ATOM 3282 O O . LEU B 1 91 ? -1.374 -31.562 -17.234 1 98.38 91 LEU B O 1
ATOM 3286 N N . TRP B 1 92 ? -0.738 -33.75 -17.469 1 98.62 92 TRP B N 1
ATOM 3287 C CA . TRP B 1 92 ? 0.601 -33.406 -17.953 1 98.62 92 TRP B CA 1
ATOM 3288 C C . TRP B 1 92 ? 0.857 -34.062 -19.312 1 98.62 92 TRP B C 1
ATOM 3290 O O . TRP B 1 92 ? 0.388 -35.156 -19.578 1 98.62 92 TRP B O 1
ATOM 3300 N N . GLU B 1 93 ? 1.599 -33.312 -20.109 1 98.5 93 GLU B N 1
ATOM 3301 C CA . GLU B 1 93 ? 2.176 -33.938 -21.297 1 98.5 93 GLU B CA 1
ATOM 3302 C C . GLU B 1 93 ? 3.301 -34.906 -20.938 1 98.5 93 GLU B C 1
ATOM 3304 O O . GLU B 1 93 ? 3.982 -34.719 -19.922 1 98.5 93 GLU B O 1
ATOM 3309 N N . PRO B 1 94 ? 3.561 -35.875 -21.766 1 98.62 94 PRO B N 1
ATOM 3310 C CA . PRO B 1 94 ? 4.395 -37.031 -21.375 1 98.62 94 PRO B CA 1
ATOM 3311 C C . PRO B 1 94 ? 5.84 -36.625 -21.078 1 98.62 94 PRO B C 1
ATOM 3313 O O . PRO B 1 94 ? 6.527 -37.312 -20.312 1 98.62 94 PRO B O 1
ATOM 3316 N N . THR B 1 95 ? 6.328 -35.531 -21.609 1 98.81 95 THR B N 1
ATOM 3317 C CA . THR B 1 95 ? 7.742 -35.188 -21.453 1 98.81 95 THR B CA 1
ATOM 3318 C C . THR B 1 95 ? 7.945 -34.156 -20.359 1 98.81 95 THR B C 1
ATOM 3320 O O . THR B 1 95 ? 9.047 -33.625 -20.188 1 98.81 95 THR B O 1
ATOM 3323 N N . LYS B 1 96 ? 6.91 -33.812 -19.594 1 98.81 96 LYS B N 1
ATOM 3324 C CA . LYS B 1 96 ? 6.969 -32.688 -18.641 1 98.81 96 LYS B CA 1
ATOM 3325 C C . LYS B 1 96 ? 8.031 -32.938 -17.562 1 98.81 96 LYS B C 1
ATOM 3327 O O . LYS B 1 96 ? 8.93 -32.125 -17.375 1 98.81 96 LYS B O 1
ATOM 3332 N N . LEU B 1 97 ? 7.984 -34.062 -16.875 1 98.88 97 LEU B N 1
ATOM 3333 C CA . LEU B 1 97 ? 8.914 -34.375 -15.781 1 98.88 97 LEU B CA 1
ATOM 3334 C C . LEU B 1 97 ? 10.352 -34.375 -16.297 1 98.88 97 LEU B C 1
ATOM 3336 O O . LEU B 1 97 ? 11.242 -33.812 -15.672 1 98.88 97 LEU B O 1
ATOM 3340 N N . GLU B 1 98 ? 10.547 -35.062 -17.453 1 98.88 98 GLU B N 1
ATOM 3341 C CA . GLU B 1 98 ? 11.883 -35.188 -18.016 1 98.88 98 GLU B CA 1
ATOM 3342 C C . GLU B 1 98 ? 12.5 -33.812 -18.281 1 98.88 98 GLU B C 1
ATOM 3344 O O . GLU B 1 98 ? 13.633 -33.531 -17.875 1 98.88 98 GLU B O 1
ATOM 3349 N N . LYS B 1 99 ? 11.766 -32.969 -18.859 1 98.88 99 LYS B N 1
ATOM 3350 C CA . LYS B 1 99 ? 12.273 -31.656 -19.25 1 98.88 99 LYS B CA 1
ATOM 3351 C C . LYS B 1 99 ? 12.492 -30.766 -18.047 1 98.88 99 LYS B C 1
ATOM 3353 O O . LYS B 1 99 ? 13.453 -29.984 -18 1 98.88 99 LYS B O 1
ATOM 3358 N N . GLN B 1 100 ? 11.617 -30.875 -17.078 1 98.88 100 GLN B N 1
ATOM 3359 C CA . GLN B 1 100 ? 11.781 -30.047 -15.883 1 98.88 100 GLN B CA 1
ATOM 3360 C C . GLN B 1 100 ? 12.953 -30.531 -15.039 1 98.88 100 GLN B C 1
ATOM 3362 O O . GLN B 1 100 ? 13.711 -29.734 -14.5 1 98.88 100 GLN B O 1
ATOM 3367 N N . VAL B 1 101 ? 13.133 -31.844 -14.938 1 98.81 101 VAL B N 1
ATOM 3368 C CA . VAL B 1 101 ? 14.273 -32.375 -14.211 1 98.81 101 VAL B CA 1
ATOM 3369 C C . VAL B 1 101 ? 15.57 -31.938 -14.883 1 98.81 101 VAL B C 1
ATOM 3371 O O . VAL B 1 101 ? 16.5 -31.484 -14.211 1 98.81 101 VAL B O 1
ATOM 3374 N N . CYS B 1 102 ? 15.609 -32.062 -16.188 1 98.75 102 CYS B N 1
ATOM 3375 C CA . CYS B 1 102 ? 16.797 -31.625 -16.922 1 98.75 102 CYS B CA 1
ATOM 3376 C C . CYS B 1 102 ? 17.109 -30.156 -16.656 1 98.75 102 CYS B C 1
ATOM 3378 O O . CYS B 1 102 ? 18.266 -29.797 -16.453 1 98.75 102 CYS B O 1
ATOM 3380 N N . CYS B 1 103 ? 16.094 -29.375 -16.672 1 98.62 103 CYS B N 1
ATOM 3381 C CA . CYS B 1 103 ? 16.25 -27.938 -16.469 1 98.62 103 CYS B CA 1
ATOM 3382 C C . CYS B 1 103 ? 16.844 -27.656 -15.086 1 98.62 103 CYS B C 1
ATOM 3384 O O . CYS B 1 103 ? 17.766 -26.859 -14.961 1 98.62 103 CYS B O 1
ATOM 3386 N N . LEU B 1 104 ? 16.344 -28.312 -14.07 1 98.69 104 LEU B N 1
ATOM 3387 C CA . LEU B 1 104 ? 16.812 -28.109 -12.703 1 98.69 104 LEU B CA 1
ATOM 3388 C C . LEU B 1 104 ? 18.234 -28.641 -12.539 1 98.69 104 LEU B C 1
ATOM 3390 O O . LEU B 1 104 ? 19.047 -28.016 -11.836 1 98.69 104 LEU B O 1
ATOM 3394 N N . GLU B 1 105 ? 18.547 -29.734 -13.156 1 98.44 105 GLU B N 1
ATOM 3395 C CA . GLU B 1 105 ? 19.891 -30.297 -13.086 1 98.44 105 GLU B CA 1
ATOM 3396 C C . GLU B 1 105 ? 20.906 -29.375 -13.758 1 98.44 105 GLU B C 1
ATOM 3398 O O . GLU B 1 105 ? 22.031 -29.203 -13.266 1 98.44 105 GLU B O 1
ATOM 3403 N N . ASP B 1 106 ? 20.5 -28.781 -14.82 1 98.19 106 ASP B N 1
ATOM 3404 C CA . ASP B 1 106 ? 21.375 -27.891 -15.578 1 98.19 106 ASP B CA 1
ATOM 3405 C C . ASP B 1 106 ? 21.547 -26.547 -14.875 1 98.19 106 ASP B C 1
ATOM 3407 O O . ASP B 1 106 ? 22.469 -25.797 -15.195 1 98.19 106 ASP B O 1
ATOM 3411 N N . ASN B 1 107 ? 20.656 -26.266 -13.961 1 98.19 107 ASN B N 1
ATOM 3412 C CA . ASN B 1 107 ? 20.672 -24.984 -13.258 1 98.19 107 ASN B CA 1
ATOM 3413 C C . ASN B 1 107 ? 20.547 -25.172 -11.75 1 98.19 107 ASN B C 1
ATOM 3415 O O . ASN B 1 107 ? 19.484 -24.953 -11.172 1 98.19 107 ASN B O 1
ATOM 3419 N N . PRO B 1 108 ? 21.562 -25.375 -11.086 1 97.81 108 PRO B N 1
ATOM 3420 C CA . PRO B 1 108 ? 21.547 -25.75 -9.672 1 97.81 108 PRO B CA 1
ATOM 3421 C C . PRO B 1 108 ? 21 -24.625 -8.781 1 97.81 108 PRO B C 1
ATOM 3423 O O . PRO B 1 108 ? 20.547 -24.875 -7.668 1 97.81 108 PRO B O 1
ATOM 3426 N N . ALA B 1 109 ? 21.062 -23.406 -9.312 1 98.06 109 ALA B N 1
ATOM 3427 C CA . ALA B 1 109 ? 20.625 -22.281 -8.5 1 98.06 109 ALA B CA 1
ATOM 3428 C C . ALA B 1 109 ? 19.109 -22.109 -8.562 1 98.06 109 ALA B C 1
ATOM 3430 O O . ALA B 1 109 ? 18.516 -21.438 -7.711 1 98.06 109 ALA B O 1
ATOM 3431 N N . VAL B 1 110 ? 18.469 -22.688 -9.508 1 98.69 110 VAL B N 1
ATOM 3432 C CA . VAL B 1 110 ? 17.047 -22.516 -9.742 1 98.69 110 VAL B CA 1
ATOM 3433 C C . VAL B 1 110 ? 16.25 -23.281 -8.695 1 98.69 110 VAL B C 1
ATOM 3435 O O . VAL B 1 110 ? 16.531 -24.469 -8.43 1 98.69 110 VAL B O 1
ATOM 3438 N N . GLY B 1 111 ? 15.281 -22.609 -8.102 1 98.75 111 GLY B N 1
ATOM 3439 C CA . GLY B 1 111 ? 14.469 -23.25 -7.082 1 98.75 111 GLY B CA 1
ATOM 3440 C C . GLY B 1 111 ? 13.164 -23.797 -7.613 1 98.75 111 GLY B C 1
ATOM 3441 O O . GLY B 1 111 ? 12.617 -24.75 -7.055 1 98.75 111 GLY B O 1
ATOM 3442 N N . LEU B 1 112 ? 12.672 -23.203 -8.68 1 98.75 112 LEU B N 1
ATOM 3443 C CA . LEU B 1 112 ? 11.367 -23.547 -9.242 1 98.75 112 LEU B CA 1
ATOM 3444 C C . LEU B 1 112 ? 11.391 -23.453 -10.758 1 98.75 112 LEU B C 1
ATOM 3446 O O . LEU B 1 112 ? 11.914 -22.484 -11.32 1 98.75 112 LEU B O 1
ATOM 3450 N N . VAL B 1 113 ? 10.93 -24.469 -11.438 1 98.81 113 VAL B N 1
ATOM 3451 C CA . VAL B 1 113 ? 10.766 -24.453 -12.883 1 98.81 113 VAL B CA 1
ATOM 3452 C C . VAL B 1 113 ? 9.305 -24.719 -13.242 1 98.81 113 VAL B C 1
ATOM 3454 O O . VAL B 1 113 ? 8.648 -25.547 -12.617 1 98.81 113 VAL B O 1
ATOM 3457 N N . TYR B 1 114 ? 8.773 -23.906 -14.141 1 98.62 114 TYR B N 1
ATOM 3458 C CA . TYR B 1 114 ? 7.398 -24.078 -14.586 1 98.62 114 TYR B CA 1
ATOM 3459 C C . TYR B 1 114 ? 7.336 -24.25 -16.094 1 98.62 114 TYR B C 1
ATOM 3461 O O . TYR B 1 114 ? 8.375 -24.312 -16.766 1 98.62 114 TYR B O 1
ATOM 3469 N N . THR B 1 115 ? 6.184 -24.516 -16.625 1 98.5 115 THR B N 1
ATOM 3470 C CA . THR B 1 115 ? 5.961 -24.688 -18.062 1 98.5 115 THR B CA 1
ATOM 3471 C C . THR B 1 115 ? 4.84 -23.766 -18.547 1 98.5 115 THR B C 1
ATOM 3473 O O . THR B 1 115 ? 4.156 -23.141 -17.734 1 98.5 115 THR B O 1
ATOM 3476 N N . TRP B 1 116 ? 4.777 -23.688 -19.797 1 97.62 116 TRP B N 1
ATOM 3477 C CA . TRP B 1 116 ? 3.545 -23.109 -20.328 1 97.62 116 TRP B CA 1
ATOM 3478 C C . TRP B 1 116 ? 2.352 -24.016 -20.031 1 97.62 116 TRP B C 1
ATOM 3480 O O . TRP B 1 116 ? 2.52 -25.172 -19.641 1 97.62 116 TRP B O 1
ATOM 3490 N N . THR B 1 117 ? 1.172 -23.406 -20.094 1 97.44 117 THR B N 1
ATOM 3491 C CA . THR B 1 117 ? -0.041 -24.125 -19.75 1 97.44 117 THR B CA 1
ATOM 3492 C C . THR B 1 117 ? -1.098 -23.984 -20.844 1 97.44 117 THR B C 1
ATOM 3494 O O . THR B 1 117 ? -1.383 -22.875 -21.281 1 97.44 117 THR B O 1
ATOM 3497 N N . ASN B 1 118 ? -1.639 -25.109 -21.266 1 96.38 118 ASN B N 1
ATOM 3498 C CA . ASN B 1 118 ? -2.811 -25.125 -22.141 1 96.38 118 ASN B CA 1
ATOM 3499 C C . ASN B 1 118 ? -4.094 -25.375 -21.359 1 96.38 118 ASN B C 1
ATOM 3501 O O . ASN B 1 118 ? -4.133 -26.234 -20.484 1 96.38 118 ASN B O 1
ATOM 3505 N N . PHE B 1 119 ? -5.074 -24.656 -21.688 1 93.69 119 PHE B N 1
ATOM 3506 C CA . PHE B 1 119 ? -6.375 -24.906 -21.078 1 93.69 119 PHE B CA 1
ATOM 3507 C C . PHE B 1 119 ? -7.152 -25.953 -21.875 1 93.69 119 PHE B C 1
ATOM 3509 O O . PHE B 1 119 ? -7.137 -25.953 -23.109 1 93.69 119 PHE B O 1
ATOM 3516 N N . ILE B 1 120 ? -7.73 -26.844 -21.125 1 94.81 120 ILE B N 1
ATOM 3517 C CA . ILE B 1 120 ? -8.602 -27.844 -21.734 1 94.81 120 ILE B CA 1
ATOM 3518 C C . ILE B 1 120 ? -9.977 -27.797 -21.062 1 94.81 120 ILE B C 1
ATOM 3520 O O . ILE B 1 120 ? -10.133 -27.234 -19.984 1 94.81 120 ILE B O 1
ATOM 3524 N N . ASP B 1 121 ? -10.961 -28.344 -21.734 1 92.19 121 ASP B N 1
ATOM 3525 C CA . ASP B 1 121 ? -12.312 -28.359 -21.172 1 92.19 121 ASP B CA 1
ATOM 3526 C C . ASP B 1 121 ? -12.594 -29.672 -20.453 1 92.19 121 ASP B C 1
ATOM 3528 O O . ASP B 1 121 ? -11.672 -30.453 -20.203 1 92.19 121 ASP B O 1
ATOM 3532 N N . GLU B 1 122 ? -13.773 -29.938 -20.109 1 91.5 122 GLU B N 1
ATOM 3533 C CA . GLU B 1 122 ? -14.18 -31.109 -19.328 1 91.5 122 GLU B CA 1
ATOM 3534 C C . GLU B 1 122 ? -13.977 -32.406 -20.125 1 91.5 122 GLU B C 1
ATOM 3536 O O . GLU B 1 122 ? -13.844 -33.469 -19.547 1 91.5 122 GLU B O 1
ATOM 3541 N N . SER B 1 123 ? -13.938 -32.25 -21.422 1 90.81 123 SER B N 1
ATOM 3542 C CA . SER B 1 123 ? -13.773 -33.406 -22.297 1 90.81 123 SER B CA 1
ATOM 3543 C C . SER B 1 123 ? -12.336 -33.531 -22.781 1 90.81 123 SER B C 1
ATOM 3545 O O . SER B 1 123 ? -12.07 -34.188 -23.797 1 90.81 123 SER B O 1
ATOM 3547 N N . ASP B 1 124 ? -11.398 -32.781 -22.188 1 91.06 124 ASP B N 1
ATOM 3548 C CA . ASP B 1 124 ? -9.969 -32.875 -22.469 1 91.06 124 ASP B CA 1
ATOM 3549 C C . ASP B 1 124 ? -9.641 -32.188 -23.797 1 91.06 124 ASP B C 1
ATOM 3551 O O . ASP B 1 124 ? -8.602 -32.469 -24.406 1 91.06 124 ASP B O 1
ATOM 3555 N N . LYS B 1 125 ? -10.516 -31.422 -24.266 1 92.38 125 LYS B N 1
ATOM 3556 C CA . LYS B 1 125 ? -10.258 -30.734 -25.531 1 92.38 125 LYS B CA 1
ATOM 3557 C C . LYS B 1 125 ? -9.641 -29.359 -25.281 1 92.38 125 LYS B C 1
ATOM 3559 O O . LYS B 1 125 ? -10.039 -28.656 -24.359 1 92.38 125 LYS B O 1
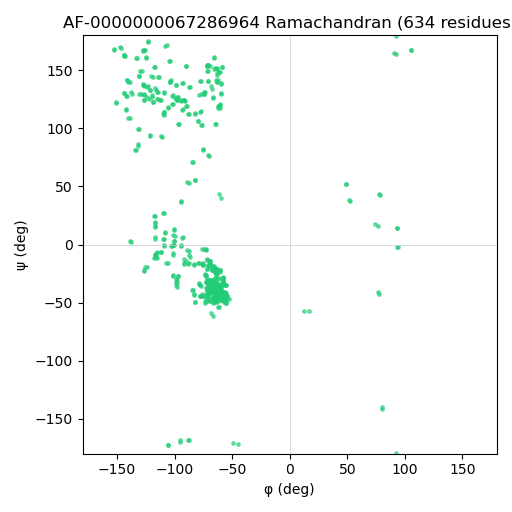ATOM 3564 N N . PRO B 1 126 ? -8.688 -29.062 -26.109 1 91.19 126 PRO B N 1
ATOM 3565 C CA . PRO B 1 126 ? -8.078 -27.734 -25.969 1 91.19 126 PRO B CA 1
ATOM 3566 C C . PRO B 1 126 ? -9.086 -26.594 -26.156 1 91.19 126 PRO B C 1
ATOM 3568 O O . PRO B 1 126 ? -9.969 -26.688 -27.016 1 91.19 126 PRO B O 1
ATOM 3571 N N . THR B 1 127 ? -9.039 -25.547 -25.359 1 88.62 127 THR B N 1
ATOM 3572 C CA . THR B 1 127 ? -9.922 -24.391 -25.453 1 88.62 127 THR B CA 1
ATOM 3573 C C . THR B 1 127 ? -9.336 -23.328 -26.375 1 88.62 127 THR B C 1
ATOM 3575 O O . THR B 1 127 ? -10.031 -22.391 -26.75 1 88.62 127 THR B O 1
ATOM 3578 N N . GLY B 1 128 ? -8.047 -23.469 -26.688 1 86.62 128 GLY B N 1
ATOM 3579 C CA . GLY B 1 128 ? -7.355 -22.469 -27.484 1 86.62 128 GLY B CA 1
ATOM 3580 C C . GLY B 1 128 ? -6.637 -21.422 -26.656 1 86.62 128 GLY B C 1
ATOM 3581 O O . GLY B 1 128 ? -5.945 -20.562 -27.188 1 86.62 128 GLY B O 1
ATOM 3582 N N . VAL B 1 129 ? -6.738 -21.5 -25.406 1 86.69 129 VAL B N 1
ATOM 3583 C CA . VAL B 1 129 ? -6.07 -20.562 -24.5 1 86.69 129 VAL B CA 1
ATOM 3584 C C . VAL B 1 129 ? -4.773 -21.188 -23.984 1 86.69 129 VAL B C 1
ATOM 3586 O O . VAL B 1 129 ? -4.766 -22.328 -23.5 1 86.69 129 VAL B O 1
ATOM 3589 N N . THR B 1 130 ? -3.729 -20.406 -24.172 1 91.75 130 THR B N 1
ATOM 3590 C CA . THR B 1 130 ? -2.422 -20.812 -23.672 1 91.75 130 THR B CA 1
ATOM 3591 C C . THR B 1 130 ? -1.82 -19.719 -22.797 1 91.75 130 THR B C 1
ATOM 3593 O O . THR B 1 130 ? -1.799 -18.547 -23.188 1 91.75 130 THR B O 1
ATOM 3596 N N . ILE B 1 131 ? -1.42 -20.125 -21.641 1 91.12 131 ILE B N 1
ATOM 3597 C CA . ILE B 1 131 ? -0.701 -19.188 -20.781 1 91.12 131 ILE B CA 1
ATOM 3598 C C . ILE B 1 131 ? 0.802 -19.328 -21.016 1 91.12 131 ILE B C 1
ATOM 3600 O O . ILE B 1 131 ? 1.388 -20.375 -20.719 1 91.12 131 ILE B O 1
ATOM 3604 N N . VAL B 1 132 ? 1.296 -18.234 -21.5 1 93.44 132 VAL B N 1
ATOM 3605 C CA . VAL B 1 132 ? 2.713 -18.203 -21.844 1 93.44 132 VAL B CA 1
ATOM 3606 C C . VAL B 1 132 ? 3.424 -17.125 -21.031 1 93.44 132 VAL B C 1
ATOM 3608 O O . VAL B 1 132 ? 2.9 -16.016 -20.859 1 93.44 132 VAL B O 1
ATOM 3611 N N . SER B 1 133 ? 4.5 -17.531 -20.406 1 94.12 133 SER B N 1
ATOM 3612 C CA . SER B 1 133 ? 5.41 -16.578 -19.766 1 94.12 133 SER B CA 1
ATOM 3613 C C . SER B 1 133 ? 6.867 -16.984 -19.984 1 94.12 133 SER B C 1
ATOM 3615 O O . SER B 1 133 ? 7.203 -18.172 -19.906 1 94.12 133 SER B O 1
ATOM 3617 N N . ASN B 1 134 ? 7.699 -15.969 -20.234 1 95.31 134 ASN B N 1
ATOM 3618 C CA . ASN B 1 134 ? 9.125 -16.234 -20.422 1 95.31 134 ASN B CA 1
ATOM 3619 C C . ASN B 1 134 ? 9.945 -15.742 -19.234 1 95.31 134 ASN B C 1
ATOM 3621 O O . ASN B 1 134 ? 11.172 -15.719 -19.297 1 95.31 134 ASN B O 1
ATOM 3625 N N . ALA B 1 135 ? 9.203 -15.406 -18.25 1 95.56 135 ALA B N 1
ATOM 3626 C CA . ALA B 1 135 ? 9.906 -14.859 -17.094 1 95.56 135 ALA B CA 1
ATOM 3627 C C . ALA B 1 135 ? 10.773 -15.922 -16.422 1 95.56 135 ALA B C 1
ATOM 3629 O O . ALA B 1 135 ? 10.297 -17 -16.094 1 95.56 135 ALA B O 1
ATOM 3630 N N . GLU B 1 136 ? 12.039 -15.633 -16.25 1 97.56 136 GLU B N 1
ATOM 3631 C CA . GLU B 1 136 ? 13 -16.5 -15.57 1 97.56 136 GLU B CA 1
ATOM 3632 C C . GLU B 1 136 ? 14.055 -15.672 -14.828 1 97.56 136 GLU B C 1
ATOM 3634 O O . GLU B 1 136 ? 14.125 -14.453 -14.992 1 97.56 136 GLU B O 1
ATOM 3639 N N . GLY B 1 137 ? 14.82 -16.359 -14.016 1 97.81 137 GLY B N 1
ATOM 3640 C CA . GLY B 1 137 ? 15.727 -15.617 -13.148 1 97.81 137 GLY B CA 1
ATOM 3641 C C . GLY B 1 137 ? 15.047 -15.055 -11.914 1 97.81 137 GLY B C 1
ATOM 3642 O O . GLY B 1 137 ? 14.273 -15.75 -11.25 1 97.81 137 GLY B O 1
ATOM 3643 N N . ASN B 1 138 ? 15.469 -13.875 -11.594 1 97.38 138 ASN B N 1
ATOM 3644 C CA . ASN B 1 138 ? 14.82 -13.188 -10.484 1 97.38 138 ASN B CA 1
ATOM 3645 C C . ASN B 1 138 ? 13.469 -12.617 -10.883 1 97.38 138 ASN B C 1
ATOM 3647 O O . ASN B 1 138 ? 13.398 -11.539 -11.484 1 97.38 138 ASN B O 1
ATOM 3651 N N . VAL B 1 139 ? 12.438 -13.336 -10.453 1 97.25 139 VAL B N 1
ATOM 3652 C CA . VAL B 1 139 ? 11.133 -12.984 -11.008 1 97.25 139 VAL B CA 1
ATOM 3653 C C . VAL B 1 139 ? 10.203 -12.5 -9.891 1 97.25 139 VAL B C 1
ATOM 3655 O O . VAL B 1 139 ? 8.984 -12.562 -10.016 1 97.25 139 VAL B O 1
ATOM 3658 N N . TRP B 1 140 ? 10.688 -12.094 -8.742 1 97.19 140 TRP B N 1
ATOM 3659 C CA . TRP B 1 140 ? 9.852 -11.703 -7.613 1 97.19 140 TRP B CA 1
ATOM 3660 C C . TRP B 1 140 ? 8.906 -10.57 -8 1 97.19 140 TRP B C 1
ATOM 3662 O O . TRP B 1 140 ? 7.715 -10.617 -7.684 1 97.19 140 TRP B O 1
ATOM 3672 N N . GLU B 1 141 ? 9.398 -9.617 -8.75 1 96.12 141 GLU B N 1
ATOM 3673 C CA . GLU B 1 141 ? 8.594 -8.461 -9.141 1 96.12 141 GLU B CA 1
ATOM 3674 C C . GLU B 1 141 ? 7.422 -8.875 -10.031 1 96.12 141 GLU B C 1
ATOM 3676 O O . GLU B 1 141 ? 6.332 -8.312 -9.93 1 96.12 141 GLU B O 1
ATOM 3681 N N . GLN B 1 142 ? 7.66 -9.891 -10.773 1 94.81 142 GLN B N 1
ATOM 3682 C CA . GLN B 1 142 ? 6.613 -10.359 -11.68 1 94.81 142 GLN B CA 1
ATOM 3683 C C . GLN B 1 142 ? 5.551 -11.156 -10.93 1 94.81 142 GLN B C 1
ATOM 3685 O O . GLN B 1 142 ? 4.355 -10.922 -11.102 1 94.81 142 GLN B O 1
ATOM 3690 N N . ILE B 1 143 ? 6.039 -11.984 -10.102 1 95.38 143 ILE B N 1
ATOM 3691 C CA . ILE B 1 143 ? 5.133 -12.938 -9.461 1 95.38 143 ILE B CA 1
ATOM 3692 C C . ILE B 1 143 ? 4.23 -12.195 -8.469 1 95.38 143 ILE B C 1
ATOM 3694 O O . ILE B 1 143 ? 3.061 -12.547 -8.305 1 95.38 143 ILE B O 1
ATOM 3698 N N . VAL B 1 144 ? 4.734 -11.18 -7.797 1 95.88 144 VAL B N 1
ATOM 3699 C CA . VAL B 1 144 ? 3.949 -10.5 -6.773 1 95.88 144 VAL B CA 1
ATOM 3700 C C . VAL B 1 144 ? 2.873 -9.641 -7.43 1 95.88 144 VAL B C 1
ATOM 3702 O O . VAL B 1 144 ? 1.841 -9.352 -6.82 1 95.88 144 VAL B O 1
ATOM 3705 N N . VAL B 1 145 ? 3.092 -9.211 -8.633 1 95 145 VAL B N 1
ATOM 3706 C CA . VAL B 1 145 ? 2.137 -8.359 -9.328 1 95 145 VAL B CA 1
ATOM 3707 C C . VAL B 1 145 ? 1.042 -9.219 -9.961 1 95 145 VAL B C 1
ATOM 3709 O O . VAL B 1 145 ? -0.148 -8.953 -9.773 1 95 145 VAL B O 1
ATOM 3712 N N . ARG B 1 146 ? 1.549 -10.195 -10.633 1 91.25 146 ARG B N 1
ATOM 3713 C CA . ARG B 1 146 ? 0.655 -11.141 -11.289 1 91.25 146 ARG B CA 1
ATOM 3714 C C . ARG B 1 146 ? 1.297 -12.523 -11.398 1 91.25 146 ARG B C 1
ATOM 3716 O O . ARG B 1 146 ? 2.387 -12.664 -11.961 1 91.25 146 ARG B O 1
ATOM 3723 N N . ASP B 1 147 ? 0.643 -13.445 -10.867 1 89.81 147 ASP B N 1
ATOM 3724 C CA . ASP B 1 147 ? 1.168 -14.812 -10.898 1 89.81 147 ASP B CA 1
ATOM 3725 C C . ASP B 1 147 ? 1.247 -15.336 -12.328 1 89.81 147 ASP B C 1
ATOM 3727 O O . ASP B 1 147 ? 0.263 -15.852 -12.859 1 89.81 147 ASP B O 1
ATOM 3731 N N . MET B 1 148 ? 2.441 -15.367 -12.891 1 88.75 148 MET B N 1
ATOM 3732 C CA . MET B 1 148 ? 2.635 -15.75 -14.289 1 88.75 148 MET B CA 1
ATOM 3733 C C . MET B 1 148 ? 2.588 -17.266 -14.453 1 88.75 148 MET B C 1
ATOM 3735 O O . MET B 1 148 ? 2.467 -17.766 -15.57 1 88.75 148 MET B O 1
ATOM 3739 N N . ILE B 1 149 ? 2.705 -17.953 -13.398 1 92 149 ILE B N 1
ATOM 3740 C CA . ILE B 1 149 ? 2.648 -19.406 -13.461 1 92 149 ILE B CA 1
ATOM 3741 C C . ILE B 1 149 ? 1.197 -19.859 -13.617 1 92 149 ILE B C 1
ATOM 3743 O O . ILE B 1 149 ? 0.911 -20.797 -14.367 1 92 149 ILE B O 1
ATOM 3747 N N . SER B 1 150 ? 0.24 -19.203 -13.016 1 82.19 150 SER B N 1
ATOM 3748 C CA . SER B 1 150 ? -1.2 -19.297 -13.227 1 82.19 150 SER B CA 1
ATOM 3749 C C . SER B 1 150 ? -1.775 -20.547 -12.57 1 82.19 150 SER B C 1
ATOM 3751 O O . SER B 1 150 ? -2.902 -20.531 -12.07 1 82.19 150 SER B O 1
ATOM 3753 N N . THR B 1 151 ? -1.061 -21.734 -12.648 1 91.31 151 THR B N 1
ATOM 3754 C CA . THR B 1 151 ? -1.64 -22.938 -12.07 1 91.31 151 THR B CA 1
ATOM 3755 C C . THR B 1 151 ? -0.636 -23.641 -11.156 1 91.31 151 THR B C 1
ATOM 3757 O O . THR B 1 151 ? 0.567 -23.625 -11.43 1 91.31 151 THR B O 1
ATOM 3760 N N . GLY B 1 152 ? -1.187 -24.266 -10.188 1 94.88 152 GLY B N 1
ATOM 3761 C CA . GLY B 1 152 ? -0.363 -25 -9.25 1 94.88 152 GLY B CA 1
ATOM 3762 C C . GLY B 1 152 ? 0.149 -26.312 -9.812 1 94.88 152 GLY B C 1
ATOM 3763 O O . GLY B 1 152 ? 1.01 -26.953 -9.211 1 94.88 152 GLY B O 1
ATOM 3764 N N . SER B 1 153 ? -0.263 -26.656 -11.016 1 98 153 SER B N 1
ATOM 3765 C CA . SER B 1 153 ? 0.059 -27.953 -11.594 1 98 153 SER B CA 1
ATOM 3766 C C . SER B 1 153 ? 1.312 -27.875 -12.461 1 98 153 SER B C 1
ATOM 3768 O O . SER B 1 153 ? 1.79 -28.906 -12.961 1 98 153 SER B O 1
ATOM 3770 N N . SER B 1 154 ? 1.867 -26.734 -12.562 1 97.69 154 SER B N 1
ATOM 3771 C CA . SER B 1 154 ? 2.973 -26.516 -13.492 1 97.69 154 SER B CA 1
ATOM 3772 C C . SER B 1 154 ? 4.32 -26.609 -12.773 1 97.69 154 SER B C 1
ATOM 3774 O O . SER B 1 154 ? 5.254 -27.234 -13.281 1 97.69 154 SER B O 1
ATOM 3776 N N . PRO B 1 155 ? 4.441 -26.172 -11.594 1 98.06 155 PRO B N 1
ATOM 3777 C CA . PRO B 1 155 ? 5.762 -26 -10.984 1 98.06 155 PRO B CA 1
ATOM 3778 C C . PRO B 1 155 ? 6.363 -27.328 -10.523 1 98.06 155 PRO B C 1
ATOM 3780 O O . PRO B 1 155 ? 5.641 -28.203 -10.055 1 98.06 155 PRO B O 1
ATOM 3783 N N . MET B 1 156 ? 7.582 -27.438 -10.719 1 98.81 156 MET B N 1
ATOM 3784 C CA . MET B 1 156 ? 8.477 -28.375 -10.031 1 98.81 156 MET B CA 1
ATOM 3785 C C . MET B 1 156 ? 9.508 -27.609 -9.195 1 98.81 156 MET B C 1
ATOM 3787 O O . MET B 1 156 ? 10.141 -26.688 -9.688 1 98.81 156 MET B O 1
ATOM 3791 N N . ILE B 1 157 ? 9.656 -28.016 -7.938 1 98.81 157 ILE B N 1
ATOM 3792 C CA . ILE B 1 157 ? 10.398 -27.203 -6.977 1 98.81 157 ILE B CA 1
ATOM 3793 C C . ILE B 1 157 ? 11.477 -28.062 -6.309 1 98.81 157 ILE B C 1
ATOM 3795 O O . ILE B 1 157 ? 11.227 -29.219 -5.965 1 98.81 157 ILE B O 1
ATOM 3799 N N . ARG B 1 158 ? 12.656 -27.5 -6.168 1 98.69 158 ARG B N 1
ATOM 3800 C CA . ARG B 1 158 ? 13.633 -28.156 -5.301 1 98.69 158 ARG B CA 1
ATOM 3801 C C . ARG B 1 158 ? 13.094 -28.281 -3.877 1 98.69 158 ARG B C 1
ATOM 3803 O O . ARG B 1 158 ? 12.641 -27.297 -3.287 1 98.69 158 ARG B O 1
ATOM 3810 N N . ARG B 1 159 ? 13.203 -29.469 -3.371 1 98.19 159 ARG B N 1
ATOM 3811 C CA . ARG B 1 159 ? 12.664 -29.734 -2.041 1 98.19 159 ARG B CA 1
ATOM 3812 C C . ARG B 1 159 ? 13.297 -28.812 -1.002 1 98.19 159 ARG B C 1
ATOM 3814 O O . ARG B 1 159 ? 12.625 -28.375 -0.062 1 98.19 159 ARG B O 1
ATOM 3821 N N . GLU B 1 160 ? 14.492 -28.406 -1.12 1 97.5 160 GLU B N 1
ATOM 3822 C CA . GLU B 1 160 ? 15.219 -27.562 -0.181 1 97.5 160 GLU B CA 1
ATOM 3823 C C . GLU B 1 160 ? 14.578 -26.172 -0.059 1 97.5 160 GLU B C 1
ATOM 3825 O O . GLU B 1 160 ? 14.758 -25.484 0.946 1 97.5 160 GLU B O 1
ATOM 3830 N N . CYS B 1 161 ? 13.859 -25.781 -1.097 1 98.25 161 CYS B N 1
ATOM 3831 C CA . CYS B 1 161 ? 13.18 -24.484 -1.051 1 98.25 161 CYS B CA 1
ATOM 3832 C C . CYS B 1 161 ? 12.188 -24.438 0.102 1 98.25 161 CYS B C 1
ATOM 3834 O O . CYS B 1 161 ? 12.031 -23.406 0.752 1 98.25 161 CYS B O 1
ATOM 3836 N N . PHE B 1 162 ? 11.5 -25.562 0.365 1 98.31 162 PHE B N 1
ATOM 3837 C CA . PHE B 1 162 ? 10.484 -25.609 1.41 1 98.31 162 PHE B CA 1
ATOM 3838 C C . PHE B 1 162 ? 11.125 -25.5 2.789 1 98.31 162 PHE B C 1
ATOM 3840 O O . PHE B 1 162 ? 10.516 -24.984 3.723 1 98.31 162 PHE B O 1
ATOM 3847 N N . ALA B 1 163 ? 12.32 -25.984 2.939 1 96.75 163 ALA B N 1
ATOM 3848 C CA . ALA B 1 163 ? 13.062 -25.828 4.188 1 96.75 163 ALA B CA 1
ATOM 3849 C C . ALA B 1 163 ? 13.469 -24.375 4.402 1 96.75 163 ALA B C 1
ATOM 3851 O O . ALA B 1 163 ? 13.547 -23.906 5.543 1 96.75 163 ALA B O 1
ATOM 3852 N N . SER B 1 164 ? 13.68 -23.703 3.359 1 97.06 164 SER B N 1
ATOM 3853 C CA . SER B 1 164 ? 14.172 -22.328 3.4 1 97.06 164 SER B CA 1
ATOM 3854 C C . SER B 1 164 ? 13.031 -21.344 3.627 1 97.06 164 SER B C 1
ATOM 3856 O O . SER B 1 164 ? 13.156 -20.422 4.434 1 97.06 164 SER B O 1
ATOM 3858 N N . VAL B 1 165 ? 11.938 -21.531 2.973 1 97.44 165 VAL B N 1
ATOM 3859 C CA . VAL B 1 165 ? 10.93 -20.484 2.965 1 97.44 165 VAL B CA 1
ATOM 3860 C C . VAL B 1 165 ? 9.664 -20.969 3.672 1 97.44 165 VAL B C 1
ATOM 3862 O O . VAL B 1 165 ? 8.719 -20.203 3.855 1 97.44 165 VAL B O 1
ATOM 3865 N N . GLY B 1 166 ? 9.57 -22.203 4.043 1 97.94 166 GLY B N 1
ATOM 3866 C CA . GLY B 1 166 ? 8.383 -22.797 4.641 1 97.94 166 GLY B CA 1
ATOM 3867 C C . GLY B 1 166 ? 7.453 -23.438 3.629 1 97.94 166 GLY B C 1
ATOM 3868 O O . GLY B 1 166 ? 7.754 -23.453 2.434 1 97.94 166 GLY B O 1
ATOM 3869 N N . VAL B 1 167 ? 6.383 -23.969 4.145 1 98.44 167 VAL B N 1
ATOM 3870 C CA . VAL B 1 167 ? 5.438 -24.703 3.307 1 98.44 167 VAL B CA 1
ATOM 3871 C C . VAL B 1 167 ? 4.188 -23.859 3.076 1 98.44 167 VAL B C 1
ATOM 3873 O O . VAL B 1 167 ? 4.188 -22.656 3.338 1 98.44 167 VAL B O 1
ATOM 3876 N N . PHE B 1 168 ? 3.209 -24.422 2.482 1 98.25 168 PHE B N 1
ATOM 3877 C CA . PHE B 1 168 ? 1.999 -23.672 2.154 1 98.25 168 PHE B CA 1
ATOM 3878 C C . PHE B 1 168 ? 1.306 -23.188 3.418 1 98.25 168 PHE B C 1
ATOM 3880 O O . PHE B 1 168 ? 1.24 -23.906 4.418 1 98.25 168 PHE B O 1
ATOM 3887 N N . ASP B 1 169 ? 0.782 -21.969 3.436 1 97.19 169 ASP B N 1
ATOM 3888 C CA . ASP B 1 169 ? 0.011 -21.406 4.539 1 97.19 169 ASP B CA 1
ATOM 3889 C C . ASP B 1 169 ? -1.416 -21.953 4.547 1 97.19 169 ASP B C 1
ATOM 3891 O O . ASP B 1 169 ? -2.217 -21.625 3.67 1 97.19 169 ASP B O 1
ATOM 3895 N N . ALA B 1 170 ? -1.771 -22.672 5.523 1 96 170 ALA B N 1
ATOM 3896 C CA . ALA B 1 170 ? -3.053 -23.359 5.598 1 96 170 ALA B CA 1
ATOM 3897 C C . ALA B 1 170 ? -4.203 -22.375 5.785 1 96 170 ALA B C 1
ATOM 3899 O O . ALA B 1 170 ? -5.367 -22.734 5.602 1 96 170 ALA B O 1
ATOM 3900 N N . ASN B 1 171 ? -3.885 -21.188 6.121 1 94.25 171 ASN B N 1
ATOM 3901 C CA . ASN B 1 171 ? -4.918 -20.188 6.371 1 94.25 171 ASN B CA 1
ATOM 3902 C C . ASN B 1 171 ? -5.305 -19.438 5.094 1 94.25 171 ASN B C 1
ATOM 3904 O O . ASN B 1 171 ? -6.234 -18.641 5.094 1 94.25 171 ASN B O 1
ATOM 3908 N N . ILE B 1 172 ? -4.621 -19.719 4.023 1 93.5 172 ILE B N 1
ATOM 3909 C CA . ILE B 1 172 ? -4.898 -19.062 2.744 1 93.5 172 ILE B CA 1
ATOM 3910 C C . ILE B 1 172 ? -5.691 -20.016 1.848 1 93.5 172 ILE B C 1
ATOM 3912 O O . ILE B 1 172 ? -5.211 -21.109 1.512 1 93.5 172 ILE B O 1
ATOM 3916 N N . SER B 1 173 ? -6.855 -19.578 1.453 1 88.94 173 SER B N 1
ATOM 3917 C CA . SER B 1 173 ? -7.719 -20.438 0.654 1 88.94 173 SER B CA 1
ATOM 3918 C C . SER B 1 173 ? -7.668 -20.062 -0.822 1 88.94 173 SER B C 1
ATOM 3920 O O . SER B 1 173 ? -7.98 -20.875 -1.69 1 88.94 173 SER B O 1
ATOM 3922 N N . ILE B 1 174 ? -7.379 -18.828 -1.104 1 90.94 174 ILE B N 1
ATOM 3923 C CA . ILE B 1 174 ? -7.199 -18.328 -2.465 1 90.94 174 ILE B CA 1
ATOM 3924 C C . ILE B 1 174 ? -5.852 -17.625 -2.582 1 90.94 174 ILE B C 1
ATOM 3926 O O . ILE B 1 174 ? -5.551 -16.719 -1.8 1 90.94 174 ILE B O 1
ATOM 3930 N N . GLY B 1 175 ? -5.078 -18.062 -3.492 1 93.25 175 GLY B N 1
ATOM 3931 C CA . GLY B 1 175 ? -3.781 -17.438 -3.695 1 93.25 175 GLY B CA 1
ATOM 3932 C C . GLY B 1 175 ? -2.666 -18.125 -2.924 1 93.25 175 GLY B C 1
ATOM 3933 O O . GLY B 1 175 ? -1.626 -17.516 -2.66 1 93.25 175 GLY B O 1
ATOM 3934 N N . GLU B 1 176 ? -2.928 -19.312 -2.432 1 95.19 176 GLU B N 1
ATOM 3935 C CA . GLU B 1 176 ? -1.911 -20.078 -1.707 1 95.19 176 GLU B CA 1
ATOM 3936 C C . GLU B 1 176 ? -0.676 -20.312 -2.572 1 95.19 176 GLU B C 1
ATOM 3938 O O . GLU B 1 176 ? 0.45 -20.297 -2.068 1 95.19 176 GLU B O 1
ATOM 3943 N N . ASP B 1 177 ? -0.925 -20.438 -3.861 1 95.69 177 ASP B N 1
ATOM 3944 C CA . ASP B 1 177 ? 0.181 -20.609 -4.801 1 95.69 177 ASP B CA 1
ATOM 3945 C C . ASP B 1 177 ? 1.004 -19.328 -4.91 1 95.69 177 ASP B C 1
ATOM 3947 O O . ASP B 1 177 ? 2.232 -19.359 -4.82 1 95.69 177 ASP B O 1
ATOM 3951 N N . ARG B 1 178 ? 0.309 -18.312 -5.078 1 94.69 178 ARG B N 1
ATOM 3952 C CA . ARG B 1 178 ? 0.99 -17.016 -5.203 1 94.69 178 ARG B CA 1
ATOM 3953 C C . ARG B 1 178 ? 1.852 -16.734 -3.977 1 94.69 178 ARG B C 1
ATOM 3955 O O . ARG B 1 178 ? 2.98 -16.25 -4.102 1 94.69 178 ARG B O 1
ATOM 3962 N N . ASP B 1 179 ? 1.273 -16.984 -2.834 1 96.75 179 ASP B N 1
ATOM 3963 C CA . ASP B 1 179 ? 2.023 -16.828 -1.593 1 96.75 179 ASP B CA 1
ATOM 3964 C C . ASP B 1 179 ? 3.295 -17.672 -1.605 1 96.75 179 ASP B C 1
ATOM 3966 O O . ASP B 1 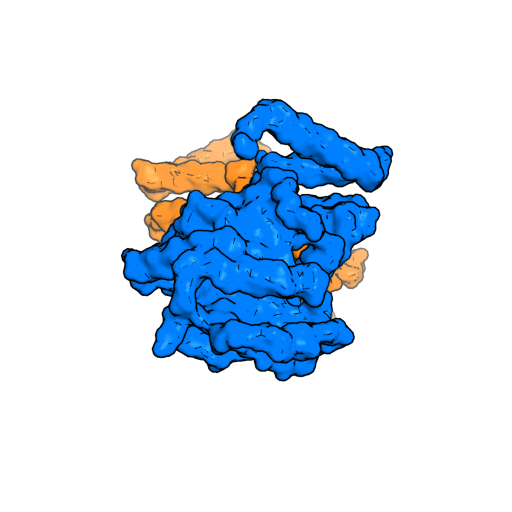179 ? 4.383 -17.172 -1.327 1 96.75 179 ASP B O 1
ATOM 3970 N N . MET B 1 180 ? 3.168 -18.891 -1.971 1 97.5 180 MET B N 1
ATOM 3971 C CA . MET B 1 180 ? 4.285 -19.828 -1.964 1 97.5 180 MET B CA 1
ATOM 3972 C C . MET B 1 180 ? 5.34 -19.422 -2.99 1 97.5 180 MET B C 1
ATOM 3974 O O . MET B 1 180 ? 6.527 -19.359 -2.672 1 97.5 180 MET B O 1
ATOM 3978 N N . TRP B 1 181 ? 4.91 -19.156 -4.223 1 97.5 181 TRP B N 1
ATOM 3979 C CA . TRP B 1 181 ? 5.852 -18.828 -5.289 1 97.5 181 TRP B CA 1
ATOM 3980 C C . TRP B 1 181 ? 6.586 -17.531 -4.988 1 97.5 181 TRP B C 1
ATOM 3982 O O . TRP B 1 181 ? 7.773 -17.391 -5.289 1 97.5 181 TRP B O 1
ATOM 3992 N N . SER B 1 182 ? 5.844 -16.578 -4.402 1 96.81 182 SER B N 1
ATOM 3993 C CA . SER B 1 182 ? 6.48 -15.305 -4.094 1 96.81 182 SER B CA 1
ATOM 3994 C C . SER B 1 182 ? 7.582 -15.469 -3.055 1 96.81 182 SER B C 1
ATOM 3996 O O . SER B 1 182 ? 8.625 -14.828 -3.143 1 96.81 182 SER B O 1
ATOM 3998 N N . ARG B 1 183 ? 7.34 -16.344 -2.051 1 97.44 183 ARG B N 1
ATOM 3999 C CA . ARG B 1 183 ? 8.359 -16.594 -1.035 1 97.44 183 ARG B CA 1
ATOM 4000 C C . ARG B 1 183 ? 9.57 -17.312 -1.636 1 97.44 183 ARG B C 1
ATOM 4002 O O . ARG B 1 183 ? 10.711 -16.969 -1.313 1 97.44 183 ARG B O 1
ATOM 4009 N N . ILE B 1 184 ? 9.336 -18.172 -2.576 1 98.06 184 ILE B N 1
ATOM 4010 C CA . ILE B 1 184 ? 10.438 -18.859 -3.238 1 98.06 184 ILE B CA 1
ATOM 4011 C C . ILE B 1 184 ? 11.195 -17.875 -4.137 1 98.06 184 ILE B C 1
ATOM 4013 O O . ILE B 1 184 ? 12.43 -17.844 -4.121 1 98.06 184 ILE B O 1
ATOM 4017 N N . ALA B 1 185 ? 10.492 -17.078 -4.867 1 97.75 185 ALA B N 1
ATOM 4018 C CA . ALA B 1 185 ? 11.094 -16.141 -5.816 1 97.75 185 ALA B CA 1
ATOM 4019 C C . ALA B 1 185 ? 11.945 -15.102 -5.098 1 97.75 185 ALA B C 1
ATOM 4021 O O . ALA B 1 185 ? 12.836 -14.5 -5.699 1 97.75 185 ALA B O 1
ATOM 4022 N N . ALA B 1 186 ? 11.625 -14.867 -3.846 1 96.81 186 ALA B N 1
ATOM 4023 C CA . ALA B 1 186 ? 12.391 -13.898 -3.068 1 96.81 186 ALA B CA 1
ATOM 4024 C C . ALA B 1 186 ? 13.797 -14.414 -2.783 1 96.81 186 ALA B C 1
ATOM 4026 O O . ALA B 1 186 ? 14.703 -13.633 -2.477 1 96.81 186 ALA B O 1
ATOM 4027 N N . ARG B 1 187 ? 14.023 -15.75 -2.951 1 97.31 187 ARG B N 1
ATOM 4028 C CA . ARG B 1 187 ? 15.289 -16.312 -2.514 1 97.31 187 ARG B CA 1
ATOM 4029 C C . ARG B 1 187 ? 15.961 -17.094 -3.641 1 97.31 187 ARG B C 1
ATOM 4031 O O . ARG B 1 187 ? 17.172 -17.297 -3.623 1 97.31 187 ARG B O 1
ATOM 4038 N N . TYR B 1 188 ? 15.117 -17.516 -4.605 1 98.38 188 TYR B N 1
ATOM 4039 C CA . TYR B 1 188 ? 15.633 -18.391 -5.652 1 98.38 188 TYR B CA 1
ATOM 4040 C C . TYR B 1 188 ? 15.227 -17.891 -7.031 1 98.38 188 TYR B C 1
ATOM 4042 O O . TYR B 1 188 ? 14.102 -17.406 -7.219 1 98.38 188 TYR B O 1
ATOM 4050 N N . PRO B 1 189 ? 16.109 -18.062 -8.016 1 98.5 189 PRO B N 1
ATOM 4051 C CA . PRO B 1 189 ? 15.672 -17.812 -9.391 1 98.5 189 PRO B CA 1
ATOM 4052 C C . PRO B 1 189 ? 14.727 -18.891 -9.922 1 98.5 189 PRO B C 1
ATOM 4054 O O . PRO B 1 189 ? 14.727 -20.016 -9.414 1 98.5 189 PRO B O 1
ATOM 4057 N N . PHE B 1 190 ? 13.898 -18.516 -10.875 1 98.69 190 PHE B N 1
ATOM 4058 C CA . PHE B 1 190 ? 12.984 -19.438 -11.539 1 98.69 190 PHE B CA 1
ATOM 4059 C C . PHE B 1 190 ? 13.484 -19.781 -12.93 1 98.69 190 PHE B C 1
ATOM 4061 O O . PHE B 1 190 ? 14.336 -19.078 -13.484 1 98.69 190 PHE B O 1
ATOM 4068 N N . ALA B 1 191 ? 13.039 -20.875 -13.43 1 98.69 191 ALA B N 1
ATOM 4069 C CA . ALA B 1 191 ? 13.227 -21.25 -14.828 1 98.69 191 ALA B CA 1
ATOM 4070 C C . ALA B 1 191 ? 11.898 -21.609 -15.477 1 98.69 191 ALA B C 1
ATOM 4072 O O . ALA B 1 191 ? 10.883 -21.766 -14.797 1 98.69 191 ALA B O 1
ATOM 4073 N N . VAL B 1 192 ? 11.93 -21.703 -16.828 1 98.25 192 VAL B N 1
ATOM 4074 C CA . VAL B 1 192 ? 10.711 -22.031 -17.547 1 98.25 192 VAL B CA 1
ATOM 4075 C C . VAL B 1 192 ? 11.039 -22.953 -18.719 1 98.25 192 VAL B C 1
ATOM 4077 O O . VAL B 1 192 ? 12.039 -22.75 -19.406 1 98.25 192 VAL B O 1
ATOM 4080 N N . VAL B 1 193 ? 10.336 -24.047 -18.781 1 98.5 193 VAL B N 1
ATOM 4081 C CA . VAL B 1 193 ? 10.305 -24.828 -20.016 1 98.5 193 VAL B CA 1
ATOM 4082 C C . VAL B 1 193 ? 9.281 -24.234 -20.984 1 98.5 193 VAL B C 1
ATOM 4084 O O . VAL B 1 193 ? 8.07 -24.312 -20.75 1 98.5 193 VAL B O 1
ATOM 4087 N N . LYS B 1 194 ? 9.766 -23.719 -22.047 1 97.56 194 LYS B N 1
ATOM 4088 C CA . LYS B 1 194 ? 8.945 -22.922 -22.953 1 97.56 194 LYS B CA 1
ATOM 4089 C C . LYS B 1 194 ? 8.148 -23.828 -23.906 1 97.56 194 LYS B C 1
ATOM 4091 O O . LYS B 1 194 ? 8.234 -23.688 -25.125 1 97.56 194 LYS B O 1
ATOM 4096 N N . GLU B 1 195 ? 7.383 -24.75 -23.359 1 97.75 195 GLU B N 1
ATOM 4097 C CA . GLU B 1 195 ? 6.465 -25.688 -24 1 97.75 195 GLU B CA 1
ATOM 4098 C C . GLU B 1 195 ? 5.195 -25.875 -23.172 1 97.75 195 GLU B C 1
ATOM 4100 O O . GLU B 1 195 ? 5.246 -25.891 -21.938 1 97.75 195 GLU B O 1
ATOM 4105 N N . PRO B 1 196 ? 4.082 -25.984 -23.812 1 97.38 196 PRO B N 1
ATOM 4106 C CA . PRO B 1 196 ? 2.832 -26.203 -23.078 1 97.38 196 PRO B CA 1
ATOM 4107 C C . PRO B 1 196 ? 2.691 -27.641 -22.562 1 97.38 196 PRO B C 1
ATOM 4109 O O . PRO B 1 196 ? 1.936 -28.422 -23.141 1 97.38 196 PRO B O 1
ATOM 4112 N N . LEU B 1 197 ? 3.32 -27.906 -21.453 1 98.44 197 LEU B N 1
ATOM 4113 C CA . LEU B 1 197 ? 3.408 -29.281 -20.969 1 98.44 197 LEU B CA 1
ATOM 4114 C C . LEU B 1 197 ? 2.408 -29.531 -19.844 1 98.44 197 LEU B C 1
ATOM 4116 O O . LEU B 1 197 ? 2.256 -30.656 -19.391 1 98.44 197 LEU B O 1
ATOM 4120 N N . THR B 1 198 ? 1.765 -28.5 -19.391 1 98.31 198 THR B N 1
ATOM 4121 C CA . THR B 1 198 ? 0.708 -28.594 -18.391 1 98.31 198 THR B CA 1
ATOM 4122 C C . THR B 1 198 ? -0.656 -28.312 -19.016 1 98.31 198 THR B C 1
ATOM 4124 O O . THR B 1 198 ? -0.808 -27.359 -19.781 1 98.31 198 THR B O 1
ATOM 4127 N N . LEU B 1 199 ? -1.588 -29.172 -18.75 1 97.81 199 LEU B N 1
ATOM 4128 C CA . LEU B 1 199 ? -2.959 -29 -19.219 1 97.81 199 LEU B CA 1
ATOM 4129 C C . LEU B 1 199 ? -3.896 -28.688 -18.062 1 97.81 199 LEU B C 1
ATOM 4131 O O . LEU B 1 199 ? -4.137 -29.531 -17.203 1 97.81 199 LEU B O 1
ATOM 4135 N N . TYR B 1 200 ? -4.375 -27.516 -18.094 1 96.25 200 TYR B N 1
ATOM 4136 C CA . TYR B 1 200 ? -5.277 -27.047 -17.047 1 96.25 200 TYR B CA 1
ATOM 4137 C C . TYR B 1 200 ? -6.734 -27.234 -17.469 1 96.25 200 TYR B C 1
ATOM 4139 O O . TYR B 1 200 ? -7.172 -26.672 -18.469 1 96.25 200 TYR B O 1
ATOM 4147 N N . ARG B 1 201 ? -7.422 -27.922 -16.641 1 94.81 201 ARG B N 1
ATOM 4148 C CA . ARG B 1 201 ? -8.812 -28.219 -16.969 1 94.81 201 ARG B CA 1
ATOM 4149 C C . ARG B 1 201 ? -9.75 -27.156 -16.406 1 94.81 201 ARG B C 1
ATOM 4151 O O . ARG B 1 201 ? -9.742 -26.891 -15.203 1 94.81 201 ARG B O 1
ATOM 4158 N N . ARG B 1 202 ? -10.5 -26.609 -17.266 1 88.19 202 ARG B N 1
ATOM 4159 C CA . ARG B 1 202 ? -11.523 -25.656 -16.859 1 88.19 202 ARG B CA 1
ATOM 4160 C C . ARG B 1 202 ? -12.891 -26.328 -16.766 1 88.19 202 ARG B C 1
ATOM 4162 O O . ARG B 1 202 ? -13.328 -26.969 -17.719 1 88.19 202 ARG B O 1
ATOM 4169 N N . HIS B 1 203 ? -13.438 -26.188 -15.648 1 83.31 203 HIS B N 1
ATOM 4170 C CA . HIS B 1 203 ? -14.789 -26.688 -15.43 1 83.31 203 HIS B CA 1
ATOM 4171 C C . HIS B 1 203 ? -15.508 -25.891 -14.344 1 83.31 203 HIS B C 1
ATOM 4173 O O . HIS B 1 203 ? -14.922 -25 -13.734 1 83.31 203 HIS B O 1
ATOM 4179 N N . SER B 1 204 ? -16.734 -26.062 -14.227 1 75 204 SER B N 1
ATOM 4180 C CA . SER B 1 204 ? -17.594 -25.234 -13.398 1 75 204 SER B CA 1
ATOM 4181 C C . SER B 1 204 ? -17.172 -25.297 -11.93 1 75 204 SER B C 1
ATOM 4183 O O . SER B 1 204 ? -17.438 -24.375 -11.164 1 75 204 SER B O 1
ATOM 4185 N N . ARG B 1 205 ? -16.5 -26.359 -11.539 1 70.06 205 ARG B N 1
ATOM 4186 C CA . ARG B 1 205 ? -16.219 -26.562 -10.125 1 70.06 205 ARG B CA 1
ATOM 4187 C C . ARG B 1 205 ? -14.93 -25.875 -9.703 1 70.06 205 ARG B C 1
ATOM 4189 O O . ARG B 1 205 ? -14.672 -25.703 -8.516 1 70.06 205 ARG B O 1
ATOM 4196 N N . ASN B 1 206 ? -14.148 -25.516 -10.625 1 68.5 206 ASN B N 1
ATOM 4197 C CA . ASN B 1 206 ? -12.852 -25.016 -10.203 1 68.5 206 ASN B CA 1
ATOM 4198 C C . ASN B 1 206 ? -12.742 -23.5 -10.43 1 68.5 206 ASN B C 1
ATOM 4200 O O . ASN B 1 206 ? -11.695 -22.906 -10.164 1 68.5 206 ASN B O 1
ATOM 4204 N N . THR B 1 207 ? -13.68 -22.891 -10.93 1 63.66 207 THR B N 1
ATOM 4205 C CA . THR B 1 207 ? -13.609 -21.438 -11.078 1 63.66 207 THR B CA 1
ATOM 4206 C C . THR B 1 207 ? -14.156 -20.75 -9.828 1 63.66 207 THR B C 1
ATOM 4208 O O . THR B 1 207 ? -15.227 -21.109 -9.336 1 63.66 207 THR B O 1
ATOM 4211 N N . THR B 1 208 ? -13.273 -20 -9.227 1 69.38 208 THR B N 1
ATOM 4212 C CA . THR B 1 208 ? -13.742 -19.25 -8.062 1 69.38 208 THR B CA 1
ATOM 4213 C C . THR B 1 208 ? -14.844 -18.281 -8.461 1 69.38 208 THR B C 1
ATOM 4215 O O . THR B 1 208 ? -14.641 -17.422 -9.336 1 69.38 208 THR B O 1
ATOM 4218 N N . LYS B 1 209 ? -16 -18.453 -7.898 1 77.44 209 LYS B N 1
ATOM 4219 C CA . LYS B 1 209 ? -17.156 -17.672 -8.297 1 77.44 209 LYS B CA 1
ATOM 4220 C C . LYS B 1 209 ? -17.562 -16.688 -7.211 1 77.44 209 LYS B C 1
ATOM 4222 O O . LYS B 1 209 ? -18.719 -16.281 -7.125 1 77.44 209 LYS B O 1
ATOM 4227 N N . ASN B 1 210 ? -16.609 -16.297 -6.43 1 89.56 210 ASN B N 1
ATOM 4228 C CA . ASN B 1 210 ? -16.922 -15.32 -5.383 1 89.56 210 ASN B CA 1
ATOM 4229 C C . ASN B 1 210 ? -15.914 -14.18 -5.371 1 89.56 210 ASN B C 1
ATOM 4231 O O . ASN B 1 210 ? -14.859 -14.281 -4.738 1 89.56 210 ASN B O 1
ATOM 4235 N N . SER B 1 211 ? -16.406 -13.156 -5.984 1 92.38 211 SER B N 1
ATOM 4236 C CA . SER B 1 211 ? -15.523 -12.008 -6.199 1 92.38 211 SER B CA 1
ATOM 4237 C C . SER B 1 211 ? -15.094 -11.383 -4.879 1 92.38 211 SER B C 1
ATOM 4239 O O . SER B 1 211 ? -13.93 -11.023 -4.699 1 92.38 211 SER B O 1
ATOM 4241 N N . LYS B 1 212 ? -16.016 -11.281 -3.908 1 92.31 212 LYS B N 1
ATOM 4242 C CA . LYS B 1 212 ? -15.695 -10.664 -2.621 1 92.31 212 LYS B CA 1
ATOM 4243 C C . LYS B 1 212 ? -14.711 -11.523 -1.828 1 92.31 212 LYS B C 1
ATOM 4245 O O . LYS B 1 212 ? -13.828 -10.992 -1.15 1 92.31 212 LYS B O 1
ATOM 4250 N N . LYS B 1 213 ? -14.844 -12.82 -1.995 1 91.19 213 LYS B N 1
ATOM 4251 C CA . LYS B 1 213 ? -13.898 -13.727 -1.346 1 91.19 213 LYS B CA 1
ATOM 4252 C C . LYS B 1 213 ? -12.508 -13.609 -1.967 1 91.19 213 LYS B C 1
ATOM 4254 O O . LYS B 1 213 ? -11.5 -13.648 -1.257 1 91.19 213 LYS B O 1
ATOM 4259 N N . ILE B 1 214 ? -12.492 -13.445 -3.248 1 92.44 214 ILE B N 1
ATOM 4260 C CA . ILE B 1 214 ? -11.234 -13.273 -3.963 1 92.44 214 ILE B CA 1
ATOM 4261 C C . ILE B 1 214 ? -10.5 -12.055 -3.418 1 92.44 214 ILE B C 1
ATOM 4263 O O . ILE B 1 214 ? -9.32 -12.141 -3.047 1 92.44 214 ILE B O 1
ATOM 4267 N N . VAL B 1 215 ? -11.227 -11.008 -3.309 1 95.12 215 VAL B N 1
ATOM 4268 C CA . VAL B 1 215 ? -10.625 -9.75 -2.889 1 95.12 215 VAL B CA 1
ATOM 4269 C C . VAL B 1 215 ? -10.117 -9.875 -1.454 1 95.12 215 VAL B C 1
ATOM 4271 O O . VAL B 1 215 ? -8.992 -9.469 -1.153 1 95.12 215 VAL B O 1
ATOM 4274 N N . HIS B 1 216 ? -10.914 -10.453 -0.655 1 93.56 216 HIS B N 1
ATOM 4275 C CA . HIS B 1 216 ? -10.547 -10.594 0.751 1 93.56 216 HIS B CA 1
ATOM 4276 C C . HIS B 1 216 ? -9.312 -11.469 0.915 1 93.56 216 HIS B C 1
ATOM 4278 O O . HIS B 1 216 ? -8.367 -11.086 1.616 1 93.56 216 HIS B O 1
ATOM 4284 N N . GLU B 1 217 ? -9.258 -12.562 0.257 1 93.81 217 GLU B N 1
ATOM 4285 C CA . GLU B 1 217 ? -8.156 -13.516 0.396 1 93.81 217 GLU B CA 1
ATOM 4286 C C . GLU B 1 217 ? -6.883 -12.984 -0.251 1 93.81 217 GLU B C 1
ATOM 4288 O O . GLU B 1 217 ? -5.797 -13.086 0.33 1 93.81 217 GLU B O 1
ATOM 4293 N N . LEU B 1 218 ? -7.047 -12.422 -1.389 1 95.69 218 LEU B N 1
ATOM 4294 C CA . LEU B 1 218 ? -5.867 -11.938 -2.094 1 95.69 218 LEU B CA 1
ATOM 4295 C C . LEU B 1 218 ? -5.293 -10.703 -1.407 1 95.69 218 LEU B C 1
ATOM 4297 O O . LEU B 1 218 ? -4.082 -10.461 -1.458 1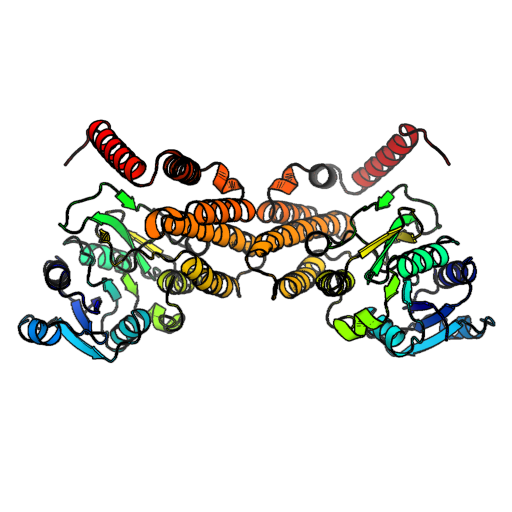 95.69 218 LEU B O 1
ATOM 4301 N N . HIS B 1 219 ? -6.191 -9.922 -0.758 1 96.19 219 HIS B N 1
ATOM 4302 C CA . HIS B 1 219 ? -5.707 -8.812 0.056 1 96.19 219 HIS B CA 1
ATOM 4303 C C . HIS B 1 219 ? -4.688 -9.289 1.088 1 96.19 219 HIS B C 1
ATOM 4305 O O . HIS B 1 219 ? -3.629 -8.68 1.25 1 96.19 219 HIS B O 1
ATOM 4311 N N . GLN B 1 220 ? -4.973 -10.359 1.72 1 95.12 220 GLN B N 1
ATOM 4312 C CA . GLN B 1 220 ? -4.082 -10.914 2.732 1 95.12 220 GLN B CA 1
ATOM 4313 C C . GLN B 1 220 ? -2.762 -11.367 2.115 1 95.12 220 GLN B C 1
ATOM 4315 O O . GLN B 1 220 ? -1.691 -11.125 2.678 1 95.12 220 GLN B O 1
ATOM 4320 N N . VAL B 1 221 ? -2.848 -11.961 1.014 1 96.31 221 VAL B N 1
ATOM 4321 C CA . VAL B 1 221 ? -1.673 -12.477 0.323 1 96.31 221 VAL B CA 1
ATOM 4322 C C . VAL B 1 221 ? -0.773 -11.32 -0.106 1 96.31 221 VAL B C 1
ATOM 4324 O O . VAL B 1 221 ? 0.447 -11.375 0.067 1 96.31 221 VAL B O 1
ATOM 4327 N N . ILE B 1 222 ? -1.389 -10.266 -0.65 1 96.94 222 ILE B N 1
ATOM 4328 C CA . ILE B 1 222 ? -0.641 -9.109 -1.128 1 96.94 222 ILE B CA 1
ATOM 4329 C C . ILE B 1 222 ? 0.078 -8.445 0.042 1 96.94 222 ILE B C 1
ATOM 4331 O O . ILE B 1 222 ? 1.285 -8.195 -0.021 1 96.94 222 ILE B O 1
ATOM 4335 N N . GLU B 1 223 ? -0.664 -8.203 1.112 1 95.94 223 GLU B N 1
ATOM 4336 C CA . GLU B 1 223 ? -0.062 -7.543 2.266 1 95.94 223 GLU B CA 1
ATOM 4337 C C . GLU B 1 223 ? 1.069 -8.383 2.855 1 95.94 223 GLU B C 1
ATOM 4339 O O . GLU B 1 223 ? 2.109 -7.844 3.238 1 95.94 223 GLU B O 1
ATOM 4344 N N . LYS B 1 224 ? 0.904 -9.648 2.893 1 95.38 224 LYS B N 1
ATOM 4345 C CA . LYS B 1 224 ? 1.931 -10.555 3.395 1 95.38 224 LYS B CA 1
ATOM 4346 C C . LYS B 1 224 ? 3.184 -10.508 2.525 1 95.38 224 LYS B C 1
ATOM 4348 O O . LYS B 1 224 ? 4.301 -10.461 3.041 1 95.38 224 LYS B O 1
ATOM 4353 N N . SER B 1 225 ? 3.049 -10.516 1.239 1 95.44 225 SER B N 1
ATOM 4354 C CA . SER B 1 225 ? 4.16 -10.555 0.292 1 95.44 225 SER B CA 1
ATOM 4355 C C . SER B 1 225 ? 5 -9.289 0.38 1 95.44 225 SER B C 1
ATOM 4357 O O . SER B 1 225 ? 6.207 -9.32 0.125 1 95.44 225 SER B O 1
ATOM 4359 N N . PHE B 1 226 ? 4.348 -8.156 0.773 1 96 226 PHE B N 1
ATOM 4360 C CA . PHE B 1 226 ? 5.055 -6.883 0.733 1 96 226 PHE B CA 1
ATOM 4361 C C . PHE B 1 226 ? 5.5 -6.465 2.129 1 96 226 PHE B C 1
ATOM 4363 O O . PHE B 1 226 ? 6.109 -5.41 2.303 1 96 226 PHE B O 1
ATOM 4370 N N . GLN B 1 227 ? 5.176 -7.254 3.111 1 90.88 227 GLN B N 1
ATOM 4371 C CA . GLN B 1 227 ? 5.516 -6.926 4.492 1 90.88 227 GLN B CA 1
ATOM 4372 C C . GLN B 1 227 ? 7.012 -6.676 4.641 1 90.88 227 GLN B C 1
ATOM 4374 O O . GLN B 1 227 ? 7.426 -5.746 5.344 1 90.88 227 GLN B O 1
ATOM 4379 N N . SER B 1 228 ? 7.848 -7.41 3.879 1 87.38 228 SER B N 1
ATOM 4380 C CA . SER B 1 228 ? 9.289 -7.266 4.023 1 87.38 228 SER B CA 1
ATOM 4381 C C . SER B 1 228 ? 9.93 -6.75 2.738 1 87.38 228 SER B C 1
ATOM 4383 O O . SER B 1 228 ? 11.141 -6.863 2.547 1 87.38 228 SER B O 1
ATOM 4385 N N . ALA B 1 229 ? 9.102 -6.246 1.902 1 92.69 229 ALA B N 1
ATOM 4386 C CA . ALA B 1 229 ? 9.633 -5.734 0.642 1 92.69 229 ALA B CA 1
ATOM 4387 C C . ALA B 1 229 ? 10.422 -4.445 0.86 1 92.69 229 ALA B C 1
ATOM 4389 O O . ALA B 1 229 ? 10.039 -3.613 1.688 1 92.69 229 ALA B O 1
ATOM 4390 N N . PRO B 1 230 ? 11.523 -4.309 0.141 1 93 230 PRO B N 1
ATOM 4391 C CA . PRO B 1 230 ? 12.219 -3.025 0.215 1 93 230 PRO B CA 1
ATOM 4392 C C . PRO B 1 230 ? 11.344 -1.851 -0.216 1 93 230 PRO B C 1
ATOM 4394 O O . PRO B 1 230 ? 10.461 -2.012 -1.059 1 93 230 PRO B O 1
ATOM 4397 N N . LEU B 1 231 ? 11.633 -0.696 0.306 1 92.44 231 LEU B N 1
ATOM 4398 C CA . LEU B 1 231 ? 10.836 0.507 0.072 1 92.44 231 LEU B CA 1
ATOM 4399 C C . LEU B 1 231 ? 10.758 0.822 -1.417 1 92.44 231 LEU B C 1
ATOM 4401 O O . LEU B 1 231 ? 9.711 1.262 -1.905 1 92.44 231 LEU B O 1
ATOM 4405 N N . GLU B 1 232 ? 11.812 0.539 -2.107 1 93.31 232 GLU B N 1
ATOM 4406 C CA . GLU B 1 232 ? 11.906 0.916 -3.514 1 93.31 232 GLU B CA 1
ATOM 4407 C C . GLU B 1 232 ? 10.984 0.06 -4.375 1 93.31 232 GLU B C 1
ATOM 4409 O O . GLU B 1 232 ? 10.719 0.395 -5.535 1 93.31 232 GLU B O 1
ATOM 4414 N N . LEU B 1 233 ? 10.461 -1.014 -3.812 1 95.44 233 LEU B N 1
ATOM 4415 C CA . LEU B 1 233 ? 9.641 -1.922 -4.602 1 95.44 233 LEU B CA 1
ATOM 4416 C C . LEU B 1 233 ? 8.18 -1.837 -4.18 1 95.44 233 LEU B C 1
ATOM 4418 O O . LEU B 1 233 ? 7.32 -2.514 -4.75 1 95.44 233 LEU B O 1
ATOM 4422 N N . LEU B 1 234 ? 7.816 -0.918 -3.248 1 95.81 234 LEU B N 1
ATOM 4423 C CA . LEU B 1 234 ? 6.477 -0.856 -2.676 1 95.81 234 LEU B CA 1
ATOM 4424 C C . LEU B 1 234 ? 5.465 -0.362 -3.705 1 95.81 234 LEU B C 1
ATOM 4426 O O . LEU B 1 234 ? 4.262 -0.574 -3.551 1 95.81 234 LEU B O 1
ATOM 4430 N N . TYR B 1 235 ? 5.973 0.268 -4.75 1 95.25 235 TYR B N 1
ATOM 4431 C CA . TYR B 1 235 ? 5.055 0.736 -5.781 1 95.25 235 TYR B CA 1
ATOM 4432 C C . TYR B 1 235 ? 4.367 -0.435 -6.473 1 95.25 235 TYR B C 1
ATOM 4434 O O . TYR B 1 235 ? 3.283 -0.279 -7.043 1 95.25 235 TYR B O 1
ATOM 4442 N N . LEU B 1 236 ? 4.914 -1.639 -6.41 1 97.06 236 LEU B N 1
ATOM 4443 C CA . LEU B 1 236 ? 4.363 -2.826 -7.055 1 97.06 236 LEU B CA 1
ATOM 4444 C C . LEU B 1 236 ? 3.105 -3.303 -6.34 1 97.06 236 LEU B C 1
ATOM 4446 O O . LEU B 1 236 ? 2.305 -4.047 -6.91 1 97.06 236 LEU B O 1
ATOM 4450 N N . ARG B 1 237 ? 2.959 -2.904 -5.098 1 96.62 237 ARG B N 1
ATOM 4451 C CA . ARG B 1 237 ? 1.821 -3.334 -4.289 1 96.62 237 ARG B CA 1
ATOM 4452 C C . ARG B 1 237 ? 0.504 -2.904 -4.926 1 96.62 237 ARG B C 1
ATOM 4454 O O . ARG B 1 237 ? -0.431 -3.701 -5.027 1 96.62 237 ARG B O 1
ATOM 4461 N N . ASN B 1 238 ? 0.421 -1.723 -5.449 1 94.94 238 ASN B N 1
ATOM 4462 C CA . ASN B 1 238 ? -0.808 -1.239 -6.07 1 94.94 238 ASN B CA 1
ATOM 4463 C C . ASN B 1 238 ? -1.064 -1.923 -7.41 1 94.94 238 ASN B C 1
ATOM 4465 O O . ASN B 1 238 ? -2.215 -2.08 -7.82 1 94.94 238 ASN B O 1
ATOM 4469 N N . ARG B 1 239 ? 0.068 -2.236 -8.031 1 95.88 239 ARG B N 1
ATOM 4470 C CA . ARG B 1 239 ? -0.117 -3.012 -9.258 1 95.88 239 ARG B CA 1
ATOM 4471 C C . ARG B 1 239 ? -0.773 -4.355 -8.953 1 95.88 239 ARG B C 1
ATOM 4473 O O . ARG B 1 239 ? -1.653 -4.801 -9.695 1 95.88 239 ARG B O 1
ATOM 4480 N N . SER B 1 240 ? -0.332 -4.949 -7.859 1 97.25 240 SER B N 1
ATOM 4481 C CA . SER B 1 240 ? -0.939 -6.199 -7.414 1 97.25 240 SER B CA 1
ATOM 4482 C C . SER B 1 240 ? -2.428 -6.02 -7.133 1 97.25 240 SER B C 1
ATOM 4484 O O . SER B 1 240 ? -3.248 -6.828 -7.57 1 97.25 240 SER B O 1
ATOM 4486 N N . TYR B 1 241 ? -2.793 -4.957 -6.461 1 97.44 241 TYR B N 1
ATOM 4487 C CA . TYR B 1 241 ? -4.191 -4.676 -6.156 1 97.44 241 TYR B CA 1
ATOM 4488 C C . TYR B 1 241 ? -4.992 -4.441 -7.43 1 97.44 241 TYR B C 1
ATOM 4490 O O . TYR B 1 241 ? -6.164 -4.812 -7.512 1 97.44 241 TYR B O 1
ATOM 4498 N N . GLY B 1 242 ? -4.34 -3.766 -8.383 1 97.31 242 GLY B N 1
ATOM 4499 C CA . GLY B 1 242 ? -5.004 -3.568 -9.664 1 97.31 242 GLY B CA 1
ATOM 4500 C C . GLY B 1 242 ? -5.426 -4.867 -10.32 1 97.31 242 GLY B C 1
ATOM 4501 O O . GLY B 1 242 ? -6.586 -5.031 -10.695 1 97.31 242 GLY B O 1
ATOM 4502 N N . TRP B 1 243 ? -4.52 -5.73 -10.367 1 95.44 243 TRP B N 1
ATOM 4503 C CA . TRP B 1 243 ? -4.793 -7.008 -11.023 1 95.44 243 TRP B CA 1
ATOM 4504 C C . TRP B 1 243 ? -5.766 -7.844 -10.195 1 95.44 243 TRP B C 1
ATOM 4506 O O . TRP B 1 243 ? -6.59 -8.578 -10.75 1 95.44 243 TRP B O 1
ATOM 4516 N N . MET B 1 244 ? -5.637 -7.805 -8.852 1 95.81 244 MET B N 1
ATOM 4517 C CA . MET B 1 244 ? -6.605 -8.477 -7.984 1 95.81 244 MET B CA 1
ATOM 4518 C C . MET B 1 244 ? -8.031 -8.047 -8.32 1 95.81 244 MET B C 1
ATOM 4520 O O . MET B 1 244 ? -8.914 -8.891 -8.492 1 95.81 244 MET B O 1
ATOM 4524 N N . ASN B 1 245 ? -8.211 -6.758 -8.461 1 97.25 245 ASN B N 1
ATOM 4525 C CA . ASN B 1 245 ? -9.539 -6.234 -8.75 1 97.25 245 ASN B CA 1
ATOM 4526 C C . ASN B 1 245 ? -9.984 -6.594 -10.164 1 97.25 245 ASN B C 1
ATOM 4528 O O . ASN B 1 245 ? -11.172 -6.812 -10.414 1 97.25 245 ASN B O 1
ATOM 4532 N N . TYR B 1 246 ? -9.055 -6.648 -11.062 1 96.12 246 TYR B N 1
ATOM 4533 C CA . TYR B 1 246 ? -9.352 -7.09 -12.422 1 96.12 246 TYR B CA 1
ATOM 4534 C C . TYR B 1 246 ? -9.914 -8.508 -12.422 1 96.12 246 TYR B C 1
ATOM 4536 O O . TYR B 1 246 ? -10.945 -8.766 -13.047 1 96.12 246 TYR B O 1
ATOM 4544 N N . PHE B 1 247 ? -9.273 -9.375 -11.68 1 92.81 247 PHE B N 1
ATOM 4545 C CA . PHE B 1 247 ? -9.727 -10.758 -11.602 1 92.81 247 PHE B CA 1
ATOM 4546 C C . PHE B 1 247 ? -11.07 -10.844 -10.883 1 92.81 247 PHE B C 1
ATOM 4548 O O . PHE B 1 247 ? -11.945 -11.617 -11.289 1 92.81 247 PHE B O 1
ATOM 4555 N N . ALA B 1 248 ? -11.211 -10.047 -9.859 1 95.56 248 ALA B N 1
ATOM 4556 C CA . ALA B 1 248 ? -12.484 -10.008 -9.148 1 95.56 248 ALA B CA 1
ATOM 4557 C C . ALA B 1 248 ? -13.609 -9.547 -10.062 1 95.56 248 ALA B C 1
ATOM 4559 O O . ALA B 1 248 ? -14.734 -10.047 -9.977 1 95.56 248 ALA B O 1
ATOM 4560 N N . ALA B 1 249 ? -13.281 -8.641 -10.961 1 95.81 249 ALA B N 1
ATOM 4561 C CA . ALA B 1 249 ? -14.281 -8.148 -11.906 1 95.81 249 ALA B CA 1
ATOM 4562 C C . ALA B 1 249 ? -14.766 -9.266 -12.82 1 95.81 249 ALA B C 1
ATOM 4564 O O . ALA B 1 249 ? -15.969 -9.414 -13.055 1 95.81 249 ALA B O 1
ATOM 4565 N N . TRP B 1 250 ? -13.891 -10.023 -13.305 1 92.38 250 TRP B N 1
ATOM 4566 C CA . TRP B 1 250 ? -14.242 -11.148 -14.164 1 92.38 250 TRP B CA 1
ATOM 4567 C C . TRP B 1 250 ? -15.078 -12.172 -13.398 1 92.38 250 TRP B C 1
ATOM 4569 O O . TRP B 1 250 ? -16.062 -12.695 -13.922 1 92.38 250 TRP B O 1
ATOM 4579 N N . SER B 1 251 ? -14.656 -12.461 -12.18 1 91.88 251 SER B N 1
ATOM 4580 C CA . SER B 1 251 ? -15.398 -13.414 -11.359 1 91.88 251 SER B CA 1
ATOM 4581 C C . SER B 1 251 ? -16.828 -12.938 -11.109 1 91.88 251 SER B C 1
ATOM 4583 O O . SER B 1 251 ? -17.766 -13.719 -11.195 1 91.88 251 SER B O 1
ATOM 4585 N N . ALA B 1 252 ? -16.938 -11.688 -10.82 1 93.69 252 ALA B N 1
ATOM 4586 C CA . ALA B 1 252 ? -18.266 -11.117 -10.609 1 93.69 252 ALA B CA 1
ATOM 4587 C C . ALA B 1 252 ? -19.109 -11.219 -11.875 1 93.69 252 ALA B C 1
ATOM 4589 O O . ALA B 1 252 ? -20.281 -11.562 -11.812 1 93.69 252 ALA B O 1
ATOM 4590 N N . LEU B 1 253 ? -18.469 -10.969 -12.961 1 90.75 253 LEU B N 1
ATOM 4591 C CA . LEU B 1 253 ? -19.188 -10.898 -14.234 1 90.75 253 LEU B CA 1
ATOM 4592 C C . LEU B 1 253 ? -19.625 -12.281 -14.688 1 90.75 253 LEU B C 1
ATOM 4594 O O . LEU B 1 253 ? -20.812 -12.5 -14.961 1 90.75 253 LEU B O 1
ATOM 4598 N N . LEU B 1 254 ? -18.719 -13.234 -14.672 1 84.25 254 LEU B N 1
ATOM 4599 C CA . LEU B 1 254 ? -18.984 -14.539 -15.266 1 84.25 254 LEU B CA 1
ATOM 4600 C C . LEU B 1 254 ? -19.406 -15.547 -14.195 1 84.25 254 LEU B C 1
ATOM 4602 O O . LEU B 1 254 ? -20.172 -16.469 -14.469 1 84.25 254 LEU B O 1
ATOM 4606 N N . GLY B 1 255 ? -18.906 -15.359 -13.047 1 81.44 255 GLY B N 1
ATOM 4607 C CA . GLY B 1 255 ? -19.203 -16.297 -11.984 1 81.44 255 GLY B CA 1
ATOM 4608 C C . GLY B 1 255 ? -20.516 -15.992 -11.273 1 81.44 255 GLY B C 1
ATOM 4609 O O . GLY B 1 255 ? -21.266 -16.906 -10.93 1 81.44 255 GLY B O 1
ATOM 4610 N N . GLU B 1 256 ? -20.719 -14.727 -11.094 1 86.19 256 GLU B N 1
ATOM 4611 C CA . GLU B 1 256 ? -21.859 -14.32 -10.281 1 86.19 256 GLU B CA 1
ATOM 4612 C C . GLU B 1 256 ? -22.922 -13.625 -11.133 1 86.19 256 GLU B C 1
ATOM 4614 O O . GLU B 1 256 ? -24 -13.312 -10.648 1 86.19 256 GLU B O 1
ATOM 4619 N N . ASN B 1 257 ? -22.641 -13.383 -12.383 1 87.06 257 ASN B N 1
ATOM 4620 C CA . ASN B 1 257 ? -23.531 -12.641 -13.266 1 87.06 257 ASN B CA 1
ATOM 4621 C C . ASN B 1 257 ? -23.938 -11.305 -12.648 1 87.06 257 ASN B C 1
ATOM 4623 O O . ASN B 1 257 ? -25.109 -10.93 -12.68 1 87.06 257 ASN B O 1
ATOM 4627 N N . ASN B 1 258 ? -23.078 -10.672 -11.992 1 91.81 258 ASN B N 1
ATOM 4628 C CA . ASN B 1 258 ? -23.281 -9.383 -11.328 1 91.81 258 ASN B CA 1
ATOM 4629 C C . ASN B 1 258 ? -22.484 -8.273 -12.008 1 91.81 258 ASN B C 1
ATOM 4631 O O . ASN B 1 258 ? -21.375 -7.969 -11.594 1 91.81 258 ASN B O 1
ATOM 4635 N N . TYR B 1 259 ? -23.125 -7.633 -12.898 1 91.31 259 TYR B N 1
ATOM 4636 C CA . TYR B 1 259 ? -22.391 -6.645 -13.688 1 91.31 259 TYR B CA 1
ATOM 4637 C C . TYR B 1 259 ? -22.094 -5.402 -12.852 1 91.31 259 TYR B C 1
ATOM 4639 O O . TYR B 1 259 ? -21.109 -4.703 -13.109 1 91.31 259 TYR B O 1
ATOM 4647 N N . ASN B 1 260 ? -22.891 -5.117 -11.836 1 93.75 260 ASN B N 1
ATOM 4648 C CA . ASN B 1 260 ? -22.609 -3.979 -10.969 1 93.75 260 ASN B CA 1
ATOM 4649 C C . ASN B 1 260 ? -21.297 -4.164 -10.203 1 93.75 260 ASN B C 1
ATOM 4651 O O . ASN B 1 260 ? -20.453 -3.264 -10.172 1 93.75 260 ASN B O 1
ATOM 4655 N N . ASP B 1 261 ? -21.125 -5.324 -9.633 1 95.06 261 ASP B N 1
ATOM 4656 C CA . ASP B 1 261 ? -19.875 -5.629 -8.945 1 95.06 261 ASP B CA 1
ATOM 4657 C C . ASP B 1 261 ? -18.703 -5.656 -9.914 1 95.06 261 ASP B C 1
ATOM 4659 O O . ASP B 1 261 ? -17.609 -5.211 -9.578 1 95.06 261 ASP B O 1
ATOM 4663 N N . ALA B 1 262 ? -18.969 -6.195 -11.055 1 96.19 262 ALA B N 1
ATOM 4664 C CA . ALA B 1 262 ? -17.906 -6.219 -12.062 1 96.19 262 ALA B CA 1
ATOM 4665 C C . ALA B 1 262 ? -17.438 -4.805 -12.398 1 96.19 262 ALA B C 1
ATOM 4667 O O . ALA B 1 262 ? -16.234 -4.547 -12.492 1 96.19 262 ALA B O 1
ATOM 4668 N N . MET B 1 263 ? -18.344 -3.91 -12.523 1 95.94 263 MET B N 1
ATOM 4669 C CA . MET B 1 263 ? -18.016 -2.518 -12.805 1 95.94 263 MET B CA 1
ATOM 4670 C C . MET B 1 263 ? -17.25 -1.891 -11.648 1 95.94 263 MET B C 1
ATOM 4672 O O . MET B 1 263 ? -16.281 -1.161 -11.859 1 95.94 263 MET B O 1
ATOM 4676 N N . TYR B 1 264 ? -17.797 -2.174 -10.484 1 96.81 264 TYR B N 1
ATOM 4677 C CA . TYR B 1 264 ? -17.141 -1.657 -9.289 1 96.81 264 TYR B CA 1
ATOM 4678 C C . TYR B 1 264 ? -15.68 -2.096 -9.234 1 96.81 264 TYR B C 1
ATOM 4680 O O . TYR B 1 264 ? -14.781 -1.266 -9.078 1 96.81 264 TYR B O 1
ATOM 4688 N N . PHE B 1 265 ? -15.375 -3.395 -9.398 1 97.44 265 PHE B N 1
ATOM 4689 C CA . PHE B 1 265 ? -14.023 -3.934 -9.312 1 97.44 265 PHE B CA 1
ATOM 4690 C C . PHE B 1 265 ? -13.172 -3.455 -10.492 1 97.44 265 PHE B C 1
ATOM 4692 O O . PHE B 1 265 ? -11.969 -3.248 -10.344 1 97.44 265 PHE B O 1
ATOM 4699 N N . SER B 1 266 ? -13.797 -3.34 -11.617 1 97.31 266 SER B N 1
ATOM 4700 C CA . SER B 1 266 ? -13.086 -2.787 -12.766 1 97.31 266 SER B CA 1
ATOM 4701 C C . SER B 1 266 ? -12.57 -1.383 -12.477 1 97.31 266 SER B C 1
ATOM 4703 O O . SER B 1 266 ? -11.414 -1.067 -12.766 1 97.31 266 SER B O 1
ATOM 4705 N N . ARG B 1 267 ? -13.422 -0.588 -11.883 1 96.69 267 ARG B N 1
ATOM 4706 C CA . ARG B 1 267 ? -13.023 0.766 -11.516 1 96.69 267 ARG B CA 1
ATOM 4707 C C . ARG B 1 267 ? -11.906 0.742 -10.477 1 96.69 267 ARG B C 1
ATOM 4709 O O . ARG B 1 267 ? -10.938 1.496 -10.578 1 96.69 267 ARG B O 1
ATOM 4716 N N . GLN B 1 268 ? -12.031 -0.095 -9.508 1 97 268 GLN B N 1
ATOM 4717 C CA . GLN B 1 268 ? -11 -0.237 -8.484 1 97 268 GLN B CA 1
ATOM 4718 C C . GLN B 1 268 ? -9.664 -0.634 -9.102 1 97 268 GLN B C 1
ATOM 4720 O O . GLN B 1 268 ? -8.609 -0.152 -8.68 1 97 268 GLN B O 1
ATOM 4725 N N . ALA B 1 269 ? -9.758 -1.518 -10.062 1 97.62 269 ALA B N 1
ATOM 4726 C CA . ALA B 1 269 ? -8.531 -1.967 -10.719 1 97.62 269 ALA B CA 1
ATOM 4727 C C . ALA B 1 269 ? -7.75 -0.785 -11.289 1 97.62 269 ALA B C 1
ATOM 4729 O O . ALA B 1 269 ? -6.543 -0.663 -11.055 1 97.62 269 ALA B O 1
ATOM 4730 N N . VAL B 1 270 ? -8.422 0.142 -11.883 1 96.31 270 VAL B N 1
ATOM 4731 C CA . VAL B 1 270 ? -7.793 1.28 -12.539 1 96.31 270 VAL B CA 1
ATOM 4732 C C . VAL B 1 270 ? -7.375 2.314 -11.5 1 96.31 270 VAL B C 1
ATOM 4734 O O . VAL B 1 270 ? -6.352 2.986 -11.656 1 96.31 270 VAL B O 1
ATOM 4737 N N . LEU B 1 271 ? -8.133 2.443 -10.453 1 95.56 271 LEU B N 1
ATOM 4738 C CA . LEU B 1 271 ? -7.746 3.348 -9.375 1 95.56 271 LEU B CA 1
ATOM 4739 C C . LEU B 1 271 ? -6.402 2.941 -8.781 1 95.56 271 LEU B C 1
ATOM 4741 O O . LEU B 1 271 ? -5.559 3.797 -8.5 1 95.56 271 LEU B O 1
ATOM 4745 N N . HIS B 1 272 ? -6.176 1.665 -8.641 1 96.69 272 HIS B N 1
ATOM 4746 C CA . HIS B 1 272 ? -4.922 1.161 -8.094 1 96.69 272 HIS B CA 1
ATOM 4747 C C . HIS B 1 272 ? -3.803 1.227 -9.125 1 96.69 272 HIS B C 1
ATOM 4749 O O . HIS B 1 272 ? -2.672 1.592 -8.797 1 96.69 272 HIS B O 1
ATOM 4755 N N . TYR B 1 273 ? -4.102 0.841 -10.289 1 95.75 273 TYR B N 1
ATOM 4756 C CA . TYR B 1 273 ? -3.117 0.74 -11.367 1 95.75 273 TYR B CA 1
ATOM 4757 C C . TYR B 1 273 ? -3.652 1.35 -12.656 1 95.75 273 TYR B C 1
ATOM 4759 O O . TYR B 1 273 ? -4.086 0.627 -13.555 1 95.75 273 TYR B O 1
ATOM 4767 N N . PRO B 1 274 ? -3.607 2.629 -12.836 1 93.38 274 PRO B N 1
ATOM 4768 C CA . PRO B 1 274 ? -4.242 3.354 -13.938 1 93.38 274 PRO B CA 1
ATOM 4769 C C . PRO B 1 274 ? -3.777 2.869 -15.312 1 93.38 274 PRO B C 1
ATOM 4771 O O . PRO B 1 274 ? -4.551 2.896 -16.281 1 93.38 274 PRO B O 1
ATOM 4774 N N . GLN B 1 275 ? -2.607 2.367 -15.469 1 91.94 275 GLN B N 1
ATOM 4775 C CA . GLN B 1 275 ? -2.062 1.933 -16.75 1 91.94 275 GLN B CA 1
ATOM 4776 C C . GLN B 1 275 ? -2.83 0.733 -17.297 1 91.94 275 GLN B C 1
ATOM 4778 O O . GLN B 1 275 ? -2.723 0.409 -18.484 1 91.94 275 GLN B O 1
ATOM 4783 N N . LEU B 1 276 ? -3.572 0.015 -16.469 1 93.38 276 LEU B N 1
ATOM 4784 C CA . LEU B 1 276 ? -4.379 -1.125 -16.891 1 93.38 276 LEU B CA 1
ATOM 4785 C C . LEU B 1 276 ? -5.383 -0.713 -17.953 1 93.38 276 LEU B C 1
ATOM 4787 O O . LEU B 1 276 ? -5.738 -1.518 -18.828 1 93.38 276 LEU B O 1
ATOM 4791 N N . ARG B 1 277 ? -5.809 0.573 -17.906 1 92.44 277 ARG B N 1
ATOM 4792 C CA . ARG B 1 277 ? -6.836 1.068 -18.812 1 92.44 277 ARG B CA 1
ATOM 4793 C C . ARG B 1 277 ? -6.383 0.95 -20.266 1 92.44 277 ARG B C 1
ATOM 4795 O O . ARG B 1 277 ? -7.211 0.848 -21.172 1 92.44 277 ARG B O 1
ATOM 4802 N N . TYR B 1 278 ? -5.094 0.877 -20.422 1 91.69 278 TYR B N 1
ATOM 4803 C CA . TYR B 1 278 ? -4.555 0.917 -21.781 1 91.69 278 TYR B CA 1
ATOM 4804 C C . TYR B 1 278 ? -4.211 -0.484 -22.266 1 91.69 278 TYR B C 1
ATOM 4806 O O . TYR B 1 278 ? -3.689 -0.65 -23.375 1 91.69 278 TYR B O 1
ATOM 4814 N N . THR B 1 279 ? -4.461 -1.479 -21.547 1 91.12 279 THR B N 1
ATOM 4815 C CA . THR B 1 279 ? -4.168 -2.854 -21.938 1 91.12 279 THR B CA 1
ATOM 4816 C C . THR B 1 279 ? -5.355 -3.469 -22.672 1 91.12 279 THR B C 1
ATOM 4818 O O . THR B 1 279 ? -6.504 -3.104 -22.438 1 91.12 279 THR B O 1
ATOM 4821 N N . LEU B 1 280 ? -5.066 -4.406 -23.5 1 90.5 280 LEU B N 1
ATOM 4822 C CA . LEU B 1 280 ? -6.109 -5.125 -24.219 1 90.5 280 LEU B CA 1
ATOM 4823 C C . LEU B 1 280 ? -6.977 -5.938 -23.266 1 90.5 280 LEU B C 1
ATOM 4825 O O . LEU B 1 280 ? -8.18 -6.078 -23.469 1 90.5 280 LEU B O 1
ATOM 4829 N N . MET B 1 281 ? -6.418 -6.402 -22.266 1 90.56 281 MET B N 1
ATOM 4830 C CA . MET B 1 281 ? -7.145 -7.184 -21.266 1 90.56 281 MET B CA 1
ATOM 4831 C C . MET B 1 281 ? -8.258 -6.359 -20.641 1 90.56 281 MET B C 1
ATOM 4833 O O . MET B 1 281 ? -9.391 -6.832 -20.516 1 90.56 281 MET B O 1
ATOM 4837 N N . TYR B 1 282 ? -7.922 -5.141 -20.281 1 92.62 282 TYR B N 1
ATOM 4838 C CA . TYR B 1 282 ? -8.922 -4.289 -19.656 1 92.62 282 TYR B CA 1
ATOM 4839 C C . TYR B 1 282 ? -10.023 -3.91 -20.641 1 92.62 282 TYR B C 1
ATOM 4841 O O . TYR B 1 282 ? -11.195 -3.848 -20.281 1 92.62 282 TYR B O 1
ATOM 4849 N N . VAL B 1 283 ? -9.664 -3.648 -21.875 1 91.88 283 VAL B N 1
ATOM 4850 C CA . VAL B 1 283 ? -10.641 -3.33 -22.906 1 91.88 283 VAL B CA 1
ATOM 4851 C C . VAL B 1 283 ? -11.617 -4.488 -23.078 1 91.88 283 VAL B C 1
ATOM 4853 O O . VAL B 1 283 ? -12.828 -4.281 -23.156 1 91.88 283 VAL B O 1
ATOM 4856 N N . ARG B 1 284 ? -11.07 -5.695 -23.078 1 90.5 284 ARG B N 1
ATOM 4857 C CA . ARG B 1 284 ? -11.906 -6.891 -23.203 1 90.5 284 ARG B CA 1
ATOM 4858 C C . ARG B 1 284 ? -12.898 -6.973 -22.047 1 90.5 284 ARG B C 1
ATOM 4860 O O . ARG B 1 284 ? -14.07 -7.297 -22.25 1 90.5 284 ARG B O 1
ATOM 4867 N N . LEU B 1 285 ? -12.406 -6.727 -20.875 1 92.81 285 LEU B N 1
ATOM 4868 C CA . LEU B 1 285 ? -13.281 -6.734 -19.703 1 92.81 285 LEU B CA 1
ATOM 4869 C C . LEU B 1 285 ? -14.375 -5.684 -19.844 1 92.81 285 LEU B C 1
ATOM 4871 O O . LEU B 1 285 ? -15.555 -5.969 -19.594 1 92.81 285 LEU B O 1
ATOM 4875 N N . SER B 1 286 ? -14 -4.465 -20.25 1 92.81 286 SER B N 1
ATOM 4876 C CA . SER B 1 286 ? -14.953 -3.369 -20.391 1 92.81 286 SER B CA 1
ATOM 4877 C C . SER B 1 286 ? -16.031 -3.705 -21.422 1 92.81 286 SER B C 1
ATOM 4879 O O . SER B 1 286 ? -17.219 -3.443 -21.188 1 92.81 286 SER B O 1
ATOM 4881 N N . VAL B 1 287 ? -15.633 -4.301 -22.484 1 91 287 VAL B N 1
ATOM 4882 C CA . VAL B 1 287 ? -16.562 -4.699 -23.547 1 91 287 VAL B CA 1
ATOM 4883 C C . VAL B 1 287 ? -17.5 -5.793 -23.031 1 91 287 VAL B C 1
ATOM 4885 O O . VAL B 1 287 ? -18.703 -5.742 -23.25 1 91 287 VAL B O 1
ATOM 4888 N N . ALA B 1 288 ? -16.922 -6.746 -22.375 1 90.75 288 ALA B N 1
ATOM 4889 C CA . ALA B 1 288 ? -17.719 -7.828 -21.797 1 90.75 288 ALA B CA 1
ATOM 4890 C C . ALA B 1 288 ? -18.781 -7.289 -20.844 1 90.75 288 ALA B C 1
ATOM 4892 O O . ALA B 1 288 ? -19.938 -7.715 -20.891 1 90.75 288 ALA B O 1
ATOM 4893 N N . ILE B 1 289 ? -18.375 -6.422 -19.984 1 92.06 289 ILE B N 1
ATOM 4894 C CA . ILE B 1 289 ? -19.297 -5.832 -19.016 1 92.06 289 ILE B CA 1
ATOM 4895 C C . ILE B 1 289 ? -20.422 -5.117 -19.75 1 92.06 289 ILE B C 1
ATOM 4897 O O . ILE B 1 289 ? -21.594 -5.273 -19.406 1 92.06 289 ILE B O 1
ATOM 4901 N N . ALA B 1 290 ? -20.078 -4.387 -20.75 1 90.56 290 ALA B N 1
ATOM 4902 C CA . ALA B 1 290 ? -21.062 -3.648 -21.531 1 90.56 290 ALA B CA 1
ATOM 4903 C C . ALA B 1 290 ? -22.047 -4.598 -22.219 1 90.56 290 ALA B C 1
ATOM 4905 O O . ALA B 1 290 ? -23.266 -4.375 -22.172 1 90.56 290 ALA B O 1
ATOM 4906 N N . ILE B 1 291 ? -21.547 -5.637 -22.781 1 88.56 291 ILE B N 1
ATOM 4907 C CA . ILE B 1 291 ? -22.375 -6.598 -23.5 1 88.56 291 ILE B CA 1
ATOM 4908 C C . ILE B 1 291 ? -23.328 -7.281 -22.531 1 88.56 291 ILE B C 1
ATOM 4910 O O . ILE B 1 291 ? -24.531 -7.391 -22.797 1 88.56 291 ILE B O 1
ATOM 4914 N N . ILE B 1 292 ? -22.844 -7.645 -21.453 1 87.94 292 ILE B N 1
ATOM 4915 C CA . ILE B 1 292 ? -23.656 -8.367 -20.484 1 87.94 292 ILE B CA 1
ATOM 4916 C C . ILE B 1 292 ? -24.703 -7.422 -19.875 1 87.94 292 ILE B C 1
ATOM 4918 O O . ILE B 1 292 ? -25.844 -7.812 -19.656 1 87.94 292 ILE B O 1
ATOM 4922 N N . ARG B 1 293 ? -24.266 -6.246 -19.625 1 85.62 293 ARG B N 1
ATOM 4923 C CA . ARG B 1 293 ? -25.172 -5.246 -19.078 1 85.62 293 ARG B CA 1
ATOM 4924 C C . ARG B 1 293 ? -26.312 -4.953 -20.047 1 85.62 293 ARG B C 1
ATOM 4926 O O . ARG B 1 293 ? -27.484 -4.895 -19.641 1 85.62 293 ARG B O 1
ATOM 4933 N N . TRP B 1 294 ? -26.016 -4.883 -21.297 1 85.69 294 TRP B N 1
ATOM 4934 C CA . TRP B 1 294 ? -27 -4.387 -22.266 1 85.69 294 TRP B CA 1
ATOM 4935 C C . TRP B 1 294 ? -27.703 -5.543 -22.953 1 85.69 294 TRP B C 1
ATOM 4937 O O . TRP B 1 294 ? -28.891 -5.438 -23.297 1 85.69 294 TRP B O 1
ATOM 4947 N N . LEU B 1 295 ? -26.969 -6.723 -23.188 1 82.81 295 LEU B N 1
ATOM 4948 C CA . LEU B 1 295 ? -27.531 -7.781 -24.016 1 82.81 295 LEU B CA 1
ATOM 4949 C C . LEU B 1 295 ? -27.734 -9.062 -23.203 1 82.81 295 LEU B C 1
ATOM 4951 O O . LEU B 1 295 ? -28.359 -10.008 -23.672 1 82.81 295 LEU B O 1
ATOM 4955 N N . GLY B 1 296 ? -27.266 -9.094 -22.047 1 78.69 296 GLY B N 1
ATOM 4956 C CA . GLY B 1 296 ? -27.422 -10.258 -21.188 1 78.69 296 GLY B CA 1
ATOM 4957 C C . GLY B 1 296 ? -26.281 -11.258 -21.328 1 78.69 296 GLY B C 1
ATOM 4958 O O . GLY B 1 296 ? -25.5 -11.195 -22.281 1 78.69 296 GLY B O 1
ATOM 4959 N N . SER B 1 297 ? -26.188 -12.172 -20.359 1 75.62 297 SER B N 1
ATOM 4960 C CA . SER B 1 297 ? -25.078 -13.117 -20.25 1 75.62 297 SER B CA 1
ATOM 4961 C C . SER B 1 297 ? -25.109 -14.133 -21.391 1 75.62 297 SER B C 1
ATOM 4963 O O . SER B 1 297 ? -24.047 -14.562 -21.859 1 75.62 297 SER B O 1
ATOM 4965 N N . GLN B 1 298 ? -26.266 -14.469 -21.828 1 74.19 298 GLN B N 1
ATOM 4966 C CA . GLN B 1 298 ? -26.406 -15.445 -22.906 1 74.19 298 GLN B CA 1
ATOM 4967 C C . GLN B 1 298 ? -25.828 -14.914 -24.203 1 74.19 298 GLN B C 1
ATOM 4969 O O . GLN B 1 298 ? -25.141 -15.641 -24.922 1 74.19 298 GLN B O 1
ATOM 4974 N N . THR B 1 299 ? -26.094 -13.703 -24.422 1 69.75 299 THR B N 1
ATOM 4975 C CA . THR B 1 299 ? -25.578 -13.078 -25.641 1 69.75 299 THR B CA 1
ATOM 4976 C C . THR B 1 299 ? -24.047 -13.008 -25.609 1 69.75 299 THR B C 1
ATOM 4978 O O . THR B 1 299 ? -23.391 -13.258 -26.609 1 69.75 299 THR B O 1
ATOM 4981 N N . TYR B 1 300 ? -23.562 -12.758 -24.484 1 75.5 300 TYR B N 1
ATOM 4982 C CA . TYR B 1 300 ? -22.109 -12.68 -24.359 1 75.5 300 TYR B CA 1
ATOM 4983 C C . TYR B 1 300 ? -21.453 -14.031 -24.641 1 75.5 300 TYR B C 1
ATOM 4985 O O . TYR B 1 300 ? -20.438 -14.109 -25.328 1 75.5 300 TYR B O 1
ATOM 4993 N N . GLN B 1 301 ? -22 -15.062 -24.141 1 71.12 301 GLN B N 1
ATOM 4994 C CA . GLN B 1 301 ? -21.453 -16.406 -24.375 1 71.12 301 GLN B CA 1
ATOM 4995 C C . GLN B 1 301 ? -21.5 -16.766 -25.844 1 71.12 301 GLN B C 1
ATOM 4997 O O . GLN B 1 301 ? -20.578 -17.406 -26.359 1 71.12 301 GLN B O 1
ATOM 5002 N N . GLU B 1 302 ? -22.516 -16.266 -26.438 1 67.88 302 GLU B N 1
ATOM 5003 C CA . GLU B 1 302 ? -22.656 -16.516 -27.875 1 67.88 302 GLU B CA 1
ATOM 5004 C C . GLU B 1 302 ? -21.609 -15.75 -28.672 1 67.88 302 GLU B C 1
ATOM 5006 O O . GLU B 1 302 ? -21 -16.297 -29.594 1 67.88 302 GLU B O 1
ATOM 5011 N N . VAL B 1 303 ? -21.422 -14.578 -28.25 1 65.56 303 VAL B N 1
ATOM 5012 C CA . VAL B 1 303 ? -20.438 -13.734 -28.922 1 65.56 303 VAL B CA 1
ATOM 5013 C C . VAL B 1 303 ? -19.031 -14.258 -28.672 1 65.56 303 VAL B C 1
ATOM 5015 O O . VAL B 1 303 ? -18.203 -14.312 -29.594 1 65.56 303 VAL B O 1
ATOM 5018 N N . ARG B 1 304 ? -18.797 -14.664 -27.516 1 68.88 304 ARG B N 1
ATOM 5019 C CA . ARG B 1 304 ? -17.484 -15.211 -27.141 1 68.88 304 ARG B CA 1
ATOM 5020 C C . ARG B 1 304 ? -17.188 -16.484 -27.922 1 68.88 304 ARG B C 1
ATOM 5022 O O . ARG B 1 304 ? -16.062 -16.688 -28.391 1 68.88 304 ARG B O 1
ATOM 5029 N N . SER B 1 305 ? -18.219 -17.25 -27.969 1 64.75 305 SER B N 1
ATOM 5030 C CA . SER B 1 305 ? -18.078 -18.5 -28.719 1 64.75 305 SER B CA 1
ATOM 5031 C C . SER B 1 305 ? -17.812 -18.219 -30.203 1 64.75 305 SER B C 1
ATOM 5033 O O . SER B 1 305 ? -17 -18.906 -30.828 1 64.75 305 SER B O 1
ATOM 5035 N N . LEU B 1 306 ? -18.406 -17.188 -30.609 1 53.91 306 LEU B N 1
ATOM 5036 C CA . LEU B 1 306 ? -18.266 -16.812 -32.031 1 53.91 306 LEU B CA 1
ATOM 5037 C C . LEU B 1 306 ? -16.859 -16.266 -32.281 1 53.91 306 LEU B C 1
ATOM 5039 O O . LEU B 1 306 ? -16.25 -16.609 -33.312 1 53.91 306 LEU B O 1
ATOM 5043 N N . THR B 1 307 ? -16.422 -15.414 -31.422 1 58.12 307 THR B N 1
ATOM 5044 C CA . THR B 1 307 ? -15.102 -14.805 -31.594 1 58.12 307 THR B CA 1
ATOM 5045 C C . THR B 1 307 ? -14 -15.859 -31.484 1 58.12 307 THR B C 1
ATOM 5047 O O . THR B 1 307 ? -13.023 -15.82 -32.219 1 58.12 307 THR B O 1
ATOM 5050 N N . ARG B 1 308 ? -14.125 -16.781 -30.594 1 63.19 308 ARG B N 1
ATOM 5051 C CA . ARG B 1 308 ? -13.188 -17.891 -30.453 1 63.19 308 ARG B CA 1
ATOM 5052 C C . ARG B 1 308 ? -13.156 -18.75 -31.703 1 63.19 308 ARG B C 1
ATOM 5054 O O . ARG B 1 308 ? -12.078 -19.156 -32.156 1 63.19 308 ARG B O 1
ATOM 5061 N N . THR B 1 309 ? -14.375 -18.875 -32.188 1 50.38 309 THR B N 1
ATOM 5062 C CA . THR B 1 309 ? -14.492 -19.656 -33.406 1 50.38 309 THR B CA 1
ATOM 5063 C C . THR B 1 309 ? -13.828 -18.922 -34.594 1 50.38 309 THR B C 1
ATOM 5065 O O . THR B 1 309 ? -13.133 -19.531 -35.406 1 50.38 309 THR B O 1
ATOM 5068 N N . MET B 1 310 ? -14.062 -17.625 -34.562 1 47.75 310 MET B N 1
ATOM 5069 C CA . MET B 1 310 ? -13.508 -16.828 -35.656 1 47.75 310 MET B CA 1
ATOM 5070 C C . MET B 1 310 ? -11.992 -16.75 -35.531 1 47.75 310 MET B C 1
ATOM 5072 O O . MET B 1 310 ? -11.289 -16.828 -36.562 1 47.75 310 MET B O 1
ATOM 5076 N N . ARG B 1 311 ? -11.492 -16.469 -34.406 1 54.69 311 ARG B N 1
ATOM 5077 C CA . ARG B 1 311 ? -10.047 -16.453 -34.188 1 54.69 311 ARG B CA 1
ATOM 5078 C C . ARG B 1 311 ? -9.422 -17.797 -34.594 1 54.69 311 ARG B C 1
ATOM 5080 O O . ARG B 1 311 ? -8.352 -17.828 -35.188 1 54.69 311 ARG B O 1
ATOM 5087 N N . ARG B 1 312 ? -10.078 -18.875 -34.25 1 53.84 312 ARG B N 1
ATOM 5088 C CA . ARG B 1 312 ? -9.641 -20.203 -34.656 1 53.84 312 ARG B CA 1
ATOM 5089 C C . ARG B 1 312 ? -9.641 -20.312 -36.188 1 53.84 312 ARG B C 1
ATOM 5091 O O . ARG B 1 312 ? -8.742 -20.938 -36.75 1 53.84 312 ARG B O 1
ATOM 5098 N N . LEU B 1 313 ? -10.602 -19.719 -36.719 1 47.66 313 LEU B N 1
ATOM 5099 C CA . LEU B 1 313 ? -10.727 -19.781 -38.156 1 47.66 313 LEU B CA 1
ATOM 5100 C C . LEU B 1 313 ? -9.688 -18.891 -38.844 1 47.66 313 LEU B C 1
ATOM 5102 O O . LEU B 1 313 ? -9.125 -19.266 -39.875 1 47.66 313 LEU B O 1
ATOM 5106 N N . ILE B 1 314 ? -9.617 -17.703 -38.375 1 44.41 314 ILE B N 1
ATOM 5107 C CA . ILE B 1 314 ? -8.695 -16.766 -39 1 44.41 314 ILE B CA 1
ATOM 5108 C C . ILE B 1 314 ? -7.258 -17.188 -38.719 1 44.41 314 ILE B C 1
ATOM 5110 O O . ILE B 1 314 ? -6.395 -17.078 -39.594 1 44.41 314 ILE B O 1
ATOM 5114 N N . LEU B 1 315 ? -7.047 -17.219 -37.406 1 43.78 315 LEU B N 1
ATOM 5115 C CA . LEU B 1 315 ? -5.676 -17.656 -37.188 1 43.78 315 LEU B CA 1
ATOM 5116 C C . LEU B 1 315 ? -5.461 -19.062 -37.75 1 43.78 315 LEU B C 1
ATOM 5118 O O . LEU B 1 315 ? -4.336 -19.562 -37.781 1 43.78 315 LEU B O 1
ATOM 5122 N N . GLY B 1 316 ? -5.875 -19.516 -38.875 1 39.66 316 GLY B N 1
ATOM 5123 C CA . GLY B 1 316 ? -5.602 -20.688 -39.688 1 39.66 316 GLY B CA 1
ATOM 5124 C C . GLY B 1 316 ? -4.805 -21.766 -38.969 1 39.66 316 GLY B C 1
ATOM 5125 O O . GLY B 1 316 ? -4.477 -22.797 -39.562 1 39.66 316 GLY B O 1
ATOM 5126 N N . ILE B 1 317 ? -3.486 -21.5 -38.375 1 33.12 317 ILE B N 1
ATOM 5127 C CA . ILE B 1 317 ? -2.439 -22.516 -38.281 1 33.12 317 ILE B CA 1
ATOM 5128 C C . ILE B 1 317 ? -3.035 -23.828 -37.781 1 33.12 317 ILE B C 1
ATOM 5130 O O . ILE B 1 317 ? -4.066 -23.828 -37.094 1 33.12 317 ILE B O 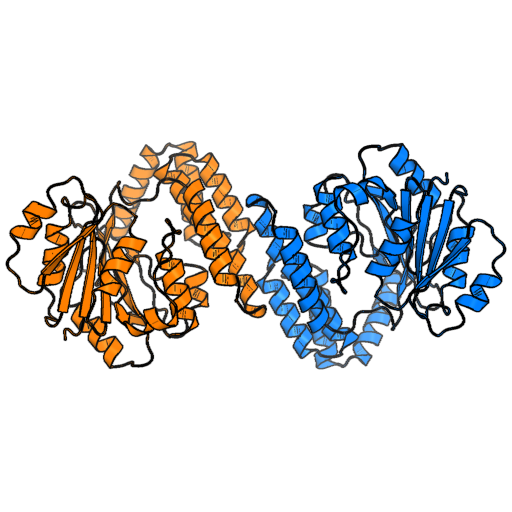1
ATOM 5134 N N . ALA B 1 318 ? -1.717 -24.969 -37.438 1 27.97 318 ALA B N 1
ATOM 5135 C CA . ALA B 1 318 ? -1.087 -26.281 -37.312 1 27.97 318 ALA B CA 1
ATOM 5136 C C . ALA B 1 318 ? -1.643 -27.047 -36.094 1 27.97 318 ALA B C 1
ATOM 5138 O O . ALA B 1 318 ? -1.545 -26.578 -34.969 1 27.97 318 ALA B O 1
ATOM 5139 N N . SER B 1 319 ? -2.836 -27.656 -36.062 1 22.14 319 SER B N 1
ATOM 5140 C CA . SER B 1 319 ? -2.453 -29.016 -35.656 1 22.14 319 SER B CA 1
ATOM 5141 C C . SER B 1 319 ? -1.128 -29.422 -36.281 1 22.14 319 SER B C 1
ATOM 5143 O O . SER B 1 319 ? -0.887 -29.156 -37.469 1 22.14 319 SER B O 1
#

Foldseek 3Di:
DFAEEEEEEDAQLVLAQVVAVVLVCLAPDHRYAYEYEYQQHPDCPVVVQVPDDPPSYDYHYDHHLADQVSVVVSLVPGDHQKYAYAYSRKHFARHQVVVQSVVCVVPVQAFKEFEKAFEAESVRHTLPDIQFDQDKFLCLLPLLLPNSRPDSRTMMGGSVLCVVQNGFDSVARPCSVSLSVNSSSVRGIYHYDYHHGMYHYDDLVPDDLALVVLLVRVVVSLCVSCVPPDPVSCLSSLSNLLVSLQSSLVSCCQRVVHLPSSVVSLVSSCVSPVCVCVDPSSVVSVVSSVCCVVPNPVVSVVVVVVVSVVCCVVVPDDD/DFAEEEEEEDAQLPLAQVVAVVLVCLAPDHRYAYEYEYQQHPDCPVVVQVPDDPPRYDYHYDHHLADQVSVVVSLVPGPHQKYAYAYSRKHFARHQVVVQSVVCVVPVQAFKEFEKAFEAESVRHTLPDIQFDQDKFLCLLPLLLPNSRPDSRTMMGGSVLCVVQNGFDSVARPCSVSLSVNSSSVRGIYGYDYHHGMYHYDDLPPDDQALVVLLVRVVVSLCVSCVPPDPVSCLSSLSNLLVSLQSSLVSCCQRVVHLPSSVVSLVSSCVSPVCVCVDPSSVVSVVSSVCCVVPNPVVSVVVVVVVSVVCCVVVPDDD

pLDDT: mean 92.13, std 12.02, range [21.67, 98.94]

Sequence (638 aa):
MPKVSVIIPAYNSMTYLPKTLESVLQQTFTDFEVFIINDGSSDNIVEWALQITDPRVRLISQPNQGVSVARNTGITHAQGEYIAFLDADDLWEPTKLEKQVCCLEDNPAVGLVYTWTNFIDESDKPTGVTIVSNAEGNVWEQIVVRDMISTGSSPMIRRECFASVGVFDANISIGEDRDMWSRIAARYPFAVVKEPLTLYRRHSRNTTKNSKKIVHELHQVIEKSFQSAPLELLYLRNRSYGWMNYFAAWSALLGENNYNDAMYFSRQAVLHYPQLRYTLMYVRLSVAIAIIRWLGSQTYQEVRSLTRTMRRLILGIASMPKVSVIIPAYNSMTYLPKTLESVLQQTFTDFEVFIINDGSSDNIVEWALQITDPRVRLISQPNQGVSVARNTGITHAQGEYIAFLDADDLWEPTKLEKQVCCLEDNPAVGLVYTWTNFIDESDKPTGVTIVSNAEGNVWEQIVVRDMISTGSSPMIRRECFASVGVFDANISIGEDRDMWSRIAARYPFAVVKEPLTLYRRHSRNTTKNSKKIVHELHQVIEKSFQSAPLELLYLRNRSYGWMNYFAAWSALLGENNYNDAMYFSRQAVLHYPQLRYTLMYVRLSVAIAIIRWLGSQTYQEVRSLTRTMRRLILGIAS

InterPro domains:
  IPR001173 Glycosyltransferase 2-like [PF00535] (5-151)
  IPR029044 Nucleotide-diphospho-sugar transferases [G3DSA:3.90.550.10] (1-241)
  IPR029044 Nucleotide-diphospho-sugar transferases [SSF53448] (2-222)
  IPR050834 Glycosyltransferase 2 family enzymes [PTHR43685] (2-270)

Radius of gyration: 31.69 Å; Cα contacts (8 Å, |Δi|>4): 1192; chains: 2; bounding box: 52×97×74 Å

Solvent-accessible surface area (backbone atoms only — not comparable to full-atom values): 32812 Å² total; per-residue (Å²): 123,41,51,29,22,36,30,27,38,30,59,66,34,70,92,35,29,64,59,22,51,49,28,58,72,56,26,74,48,72,61,46,33,34,36,38,24,34,34,50,48,86,55,65,57,67,68,55,54,68,69,58,77,59,83,49,60,43,80,46,79,44,76,64,66,54,66,35,45,29,46,42,53,37,59,72,70,46,69,22,56,27,38,30,34,36,47,29,62,29,42,44,42,41,55,39,64,40,52,50,50,50,52,43,70,76,30,78,71,42,33,36,34,34,39,17,32,30,34,20,36,85,84,71,41,73,70,83,49,67,51,79,62,84,72,47,37,79,37,35,76,49,36,61,34,46,54,70,70,81,49,70,45,40,38,35,28,39,45,66,50,41,76,71,64,46,72,55,53,65,87,43,87,49,53,38,58,49,48,46,51,34,52,45,27,70,78,23,27,35,39,58,47,95,46,68,30,23,35,43,51,50,49,85,85,72,54,74,49,44,28,70,56,47,48,56,36,41,49,53,44,53,55,58,69,51,69,78,48,56,79,89,56,54,46,47,54,34,42,20,50,10,46,50,22,43,53,26,11,49,19,16,38,73,52,54,66,31,53,67,56,15,50,52,25,44,51,49,9,32,64,33,24,57,72,47,69,77,35,69,67,44,47,50,51,53,49,49,46,50,40,32,70,76,62,30,64,67,48,41,54,50,50,50,52,46,50,53,47,44,48,54,56,66,61,60,78,80,127,125,39,50,29,20,36,30,26,38,34,59,67,34,71,91,35,29,64,60,22,50,48,28,56,74,56,27,74,50,72,63,46,34,35,36,39,24,34,32,49,48,84,57,66,56,67,67,55,54,70,68,60,77,59,85,47,59,43,82,46,80,45,75,64,66,53,66,36,44,29,46,41,53,37,58,71,68,47,68,22,57,28,38,31,35,36,47,29,60,28,41,45,42,41,56,37,64,40,54,49,51,51,52,43,68,75,31,79,69,42,33,36,33,32,40,19,31,30,34,20,36,85,84,70,40,75,71,81,49,66,52,77,62,84,71,46,37,79,38,34,74,50,37,60,33,46,58,68,69,80,50,71,45,40,39,36,28,38,44,67,49,40,75,71,65,46,72,56,53,64,87,42,89,47,54,39,58,50,48,45,51,34,51,44,26,70,77,23,28,34,40,60,46,95,46,70,30,21,34,40,50,50,50,86,87,74,54,73,49,44,28,68,58,46,50,57,38,39,49,53,43,52,53,60,68,49,69,79,50,56,79,91,56,53,47,46,54,35,42,19,50,11,47,51,21,42,51,26,12,51,18,16,38,73,50,54,67,31,52,67,55,14,50,53,25,44,50,49,10,33,62,34,23,58,73,47,69,75,35,69,68,43,49,52,50,53,51,49,47,49,40,32,69,76,62,30,65,67,50,41,54,51,49,49,52,48,48,53,50,44,49,57,56,66,60,59,79,78,128

Nearest PDB structures (foldseek):
  6p61-assembly2_B  TM=9.226E-01  e=2.615E-19  Leptospira borgpetersenii serovar Hardjo-bovis str. JB197
  2z86-assembly1_B  TM=8.657E-01  e=9.913E-20  Escherichia coli
  6p61-assembly3_C  TM=9.176E-01  e=1.820E-18  Leptospira borgpetersenii serovar Hardjo-bovis str. JB197
  2z86-assembly2_D  TM=9.390E-01  e=4.045E-18  Escherichia coli
  6h4f-assembly3_P  TM=5.530E-01  e=2.862E-15  Staphylococcus aureus subsp. aureus N315

Organism: NCBI:txid741277

Secondary structure (DSSP, 8-state):
--SEEEEEEESS-TTTHHHHHHHHHT-S---EEEEEEEES-SSSHHHHHTT---TTEEEEEE----HHHHHHHHHHH--SSEEEE--TT-EE-TTHHHHHHHHHHH-TT--EEEEEEEEE-TTS-EEEEEE-----BS-HHHHHHS-SS--TTS-EEETHHHHHH----TT-SSSHHHHHHHHHHTTS-EEEEEEEEEEEEP-TTTS---HHHHHHHHHHHHHHHHTT--GGGTHHHHHHHHHHHHHHHHIIIIIS--HHHHHHHHHHHHHH-GGGGGSHHHHHHHHHHHHHHHH-HHHHHHHHHHHHHHHHHHS----/--SEEEEEEESS-TTTHHHHHHHHHT-S---EEEEEEEES-SSSHHHHHHT---TTEEEEEE----HHHHHHHHHHH--SSEEEE--TT-EE-TTHHHHHHHHHHH-TT--EEEEEEEEE-TTS-EEEEEE-----BS-HHHHHHS-SS--TTS-EEEHHHHHHH----TT-SSSHHHHHHHHHHTTS-EEEEEEEEEEEEP-TTTS---HHHHHHHHHHHHHHHHTT--GGGTTHHHHHHHHHHHHHHHIIIIIS--HHHHHHHHHHHHHH-GGGGGSHHHHHHHHHHHHHHHH-HHHHHHHHHHHHHHHHHHS----